Protein 8U9A (pdb70)

Radius of gyration: 22.41 Å; Cα contacts (8 Å, |Δi|>4): 1037; chains: 2; bounding box: 39×69×43 Å

Foldseek 3Di:
DQAQAPAEEEFEPCQDFLSVLLQVVNVVNHYQYEYEYCDNPDPDDPHHYDHDQLLDLVSLQVVLVVVVVPDLAHAEYEADWADAQWDAPVPDDPVRLVVRQSTLASSVVSVCVSCVVRLQVVLEHEYEYEAACCLVDPDHRRPSNNVSSVNNLVVQLVSQVVNVRSQYATEYEHAYCVPLVDDHDGSNRSSVVVSCRRGPVVSPDHSYYHYHYSCNSVVD/DQAQAAAEEEFEPCADFLSVLLQVVNVVNHYQYEYEYCDHPHPHHYDHDQLLPLVRLQVVLVVVVVPDDANQEYEADWADADWDAPVPDDPVNLVVRQSTLAVSVVSNCVSCVVRCQVNFEHEYEYEAACLLVDPDHRRNSNNVSSVNNLVVQLVSQVVNVVSLYATEYEHAYCVPLVDDGDGSNNSSVVVSCCRGPVVSVDHSYYHYRGSCNSVVD

Organism: Klebsiella aerogenes (strain ATCC 13048 / DSM 30053 / CCUG 1429 / JCM 1235 / KCTC 2190 / NBRC 13534 / NCIMB 10102 / NCTC 10006 / CDC 819-56) (NCBI:txid1028307)

InterPro domains:
  IPR002347 Short-chain dehydrogenase/reductase SDR [PF13561] (15-248)
  IPR002347 Short-chain dehydrogenase/reductase SDR [PR00080] (74-85)
  IPR002347 Short-chain dehydrogenase/reductase SDR [PR00080] (127-135)
  IPR002347 Short-chain dehydrogenase/reductase SDR [PR00080] (147-166)
  IPR003560 2,3-dihydro-2,3-dihydroxybenzoate dehydrogenase [PR01397] (15-32)
  IPR003560 2,3-dihydro-2,3-dihydroxybenzoate dehydrogenase [PR01397] (77-94)
  IPR003560 2,3-dihydro-2,3-dihydroxybenzoate dehydrogenase [PR01397] (97-117)
  IPR003560 2,3-dihydro-2,3-dihydroxybenzoate dehydrogenase [PR01397] (162-185)
  IPR003560 2,3-dihydro-2,3-dihydroxybenzoate dehydrogenase [PR01397] (201-220)
  IPR003560 2,3-dihydro-2,3-dihydroxybenzoate dehydrogenase [PR01397] (227-246)
  IPR003560 2,3-dihydro-2,3-dihydroxybenzoate dehydrogenase [TIGR04316] (11-250)
  IPR003560 2,3-dihydro-2,3-dihydroxybenzoate dehydrogenase [cd05331] (11-251)
  IPR020904 Short-chain dehydrogenase/reductase, conserved site [PS00061] (134-162)
  IPR036291 NAD(P)-binding domain superfamily [SSF51735] (4-248)
  IPR057326 Ketoreductase domain [SM00822] (9-180)

Solvent-accessible surface area: 18189 Å² total; per-residue (Å²): 103,51,90,1,133,59,53,23,0,3,0,2,8,0,9,155,40,42,1,57,14,0,0,51,21,0,43,134,17,38,10,92,11,20,0,1,24,119,39,33,132,45,192,38,48,73,24,58,59,31,135,10,36,11,24,50,40,88,70,0,120,96,17,1,49,115,30,28,135,122,45,169,86,0,20,1,0,0,6,14,19,36,33,75,93,113,24,39,0,25,141,12,54,71,109,37,12,115,58,0,19,38,17,2,1,6,1,8,7,7,1,1,39,45,0,0,42,13,0,78,158,31,167,7,18,5,3,0,0,7,2,1,2,4,21,36,43,36,75,106,16,16,2,3,27,2,0,0,6,11,0,4,49,15,0,5,30,3,0,0,64,29,0,49,85,17,50,4,29,4,2,1,0,0,12,36,63,107,92,82,135,62,204,142,36,171,59,68,90,3,0,91,24,0,9,71,1,7,4,97,118,0,58,178,54,53,55,99,28,64,44,33,18,31,32,51,14,146,80,71,101,52,90,2,136,56,56,21,0,3,0,2,11,0,15,161,39,41,1,71,9,0,0,45,23,0,46,142,19,36,10,95,9,21,0,0,24,114,61,81,116,74,82,16,59,60,32,116,2,45,9,34,58,51,96,61,0,113,82,9,0,51,112,29,28,127,118,46,158,77,0,20,1,0,0,8,17,24,41,38,73,88,117,24,42,0,26,142,12,55,74,115,38,29,111,63,0,20,27,27,2,1,7,1,8,5,12,0,1,42,50,0,0,43,10,0,91,168,28,138,17,22,4,3,0,0,8,2,2,4,3,21,36,46,37,70,110,16,22,1,3,26,2,0,0,8,11,0,4,50,15,0,5,27,3,0,0,63,29,0,51,69,15,36,4,30,4,2,1,0,0,11,36,80,108,93,86,134,57,96,86,40,184,55,123,50,1,1,90,26,0,8,69,0,8,4,97,116,0,61,179,52,54,53,100,28,64,43,30,12,29,33,51,14,150,79,70

Structure (mmCIF, N/CA/C/O backbone):
data_8U9A
#
_entry.id   8U9A
#
_cell.length_a   67.542
_cell.length_b   111.087
_cell.length_c   57.896
_cell.angle_alpha   90.00
_cell.angle_beta   90.00
_cell.angle_gamma   90.00
#
_symmetry.space_group_name_H-M   'P 21 21 2'
#
loop_
_entity.id
_entity.type
_entity.pdbx_description
1 polymer 2,3-dihydroxybenzoate-2,3-dehydrogenase
2 non-polymer '2,3-DIHYDROXY-BENZOIC ACID'
3 non-polymer 'CHLORIDE ION'
4 water water
#
loop_
_atom_site.group_PDB
_atom_site.id
_atom_site.type_symbol
_atom_site.label_atom_id
_atom_site.label_alt_id
_atom_site.label_comp_id
_atom_site.label_asym_id
_atom_site.label_entity_id
_atom_site.label_seq_id
_atom_site.pdbx_PDB_ins_code
_atom_site.Cartn_x
_atom_site.Cartn_y
_atom_site.Cartn_z
_atom_site.occupancy
_atom_site.B_iso_or_equiv
_atom_site.auth_seq_id
_atom_site.auth_comp_id
_atom_site.auth_asym_id
_atom_site.auth_atom_id
_atom_site.pdbx_PDB_model_num
ATOM 1 N N . GLY A 1 11 ? 35.014 -32.124 16.593 1.00 53.17 3 GLY A N 1
ATOM 2 C CA . GLY A 1 11 ? 33.818 -31.864 15.812 1.00 55.09 3 GLY A CA 1
ATOM 3 C C . GLY A 1 11 ? 32.768 -31.104 16.603 1.00 58.54 3 GLY A C 1
ATOM 4 O O . GLY A 1 11 ? 32.982 -30.773 17.772 1.00 53.73 3 GLY A O 1
ATOM 5 N N . LEU A 1 12 ? 31.626 -30.816 15.979 1.00 38.86 4 LEU A N 1
ATOM 6 C CA . LEU A 1 12 ? 30.557 -30.070 16.630 1.00 34.80 4 LEU A CA 1
ATOM 7 C C . LEU A 1 12 ? 29.472 -31.060 17.055 1.00 41.58 4 LEU A C 1
ATOM 8 O O . LEU A 1 12 ? 28.722 -31.577 16.222 1.00 42.02 4 LEU A O 1
ATOM 13 N N . ASP A 1 13 ? 29.413 -31.320 18.359 1.00 34.77 5 ASP A N 1
ATOM 14 C CA . ASP A 1 13 ? 28.547 -32.318 18.971 1.00 33.16 5 ASP A CA 1
ATOM 15 C C . ASP A 1 13 ? 27.562 -31.604 19.880 1.00 30.42 5 ASP A C 1
ATOM 16 O O . ASP A 1 13 ? 27.967 -30.861 20.781 1.00 35.07 5 ASP A O 1
ATOM 21 N N . PHE A 1 14 ? 26.275 -31.797 19.623 1.00 28.05 6 PHE A N 1
ATOM 22 C CA . PHE A 1 14 ? 25.226 -31.228 20.451 1.00 25.54 6 PHE A CA 1
ATOM 23 C C . PHE A 1 14 ? 24.299 -32.312 21.012 1.00 25.36 6 PHE A C 1
ATOM 24 O O . PHE A 1 14 ? 23.129 -32.048 21.289 1.00 24.08 6 PHE A O 1
ATOM 32 N N A HIS A 1 15 ? 24.829 -33.519 21.219 0.49 28.96 7 HIS A N 1
ATOM 33 N N B HIS A 1 15 ? 24.804 -33.530 21.183 0.51 28.98 7 HIS A N 1
ATOM 34 C CA A HIS A 1 15 ? 24.001 -34.628 21.680 0.49 28.86 7 HIS A CA 1
ATOM 35 C CA B HIS A 1 15 ? 23.935 -34.624 21.599 0.51 28.91 7 HIS A CA 1
ATOM 36 C C A HIS A 1 15 ? 23.317 -34.263 22.991 0.49 30.42 7 HIS A C 1
ATOM 37 C C B HIS A 1 15 ? 23.331 -34.340 22.968 0.51 30.48 7 HIS A C 1
ATOM 38 O O A HIS A 1 15 ? 23.940 -33.710 23.900 0.49 33.47 7 HIS A O 1
ATOM 39 O O B HIS A 1 15 ? 24.027 -33.933 23.901 0.51 34.17 7 HIS A O 1
ATOM 52 N N . GLY A 1 16 ? 22.018 -34.544 23.073 1.00 31.66 8 GLY A N 1
ATOM 53 C CA . GLY A 1 16 ? 21.286 -34.321 24.298 1.00 37.53 8 GLY A CA 1
ATOM 54 C C . GLY A 1 16 ? 20.873 -32.890 24.559 1.00 30.88 8 GLY A C 1
ATOM 55 O O . GLY A 1 16 ? 20.113 -32.647 25.506 1.00 42.00 8 GLY A O 1
ATOM 56 N N . GLN A 1 17 ? 21.323 -31.938 23.750 1.00 27.23 9 GLN A N 1
ATOM 57 C CA . GLN A 1 17 ? 21.012 -30.534 23.984 1.00 26.81 9 GLN A CA 1
ATOM 58 C C . GLN A 1 17 ? 19.689 -30.146 23.338 1.00 28.14 9 GLN A C 1
ATOM 59 O O . GLN A 1 17 ? 19.349 -30.619 22.250 1.00 28.10 9 GLN A O 1
ATOM 65 N N . THR A 1 18 ? 18.961 -29.255 24.006 1.00 23.60 10 THR A N 1
ATOM 66 C CA . THR A 1 18 ? 17.707 -28.714 23.505 1.00 22.11 10 THR A CA 1
ATOM 67 C C . THR A 1 18 ? 18.007 -27.409 22.787 1.00 20.71 10 THR A C 1
ATOM 68 O O . THR A 1 18 ? 18.596 -26.503 23.380 1.00 20.37 10 THR A O 1
ATOM 72 N N . VAL A 1 19 ? 17.612 -27.316 21.523 1.00 20.24 11 VAL A N 1
ATOM 73 C CA . VAL A 1 19 ? 17.923 -26.182 20.668 1.00 18.50 11 VAL A CA 1
ATOM 74 C C . VAL A 1 19 ? 16.632 -25.646 20.056 1.00 19.19 11 VAL A C 1
ATOM 75 O O . VAL A 1 19 ? 15.827 -26.422 19.523 1.00 19.52 11 VAL A O 1
ATOM 79 N N . TRP A 1 20 ? 16.467 -24.327 20.094 1.00 18.34 12 TRP A N 1
ATOM 80 C CA . TRP A 1 20 ? 15.351 -23.638 19.455 1.00 16.99 12 TRP A CA 1
ATOM 81 C C . TRP A 1 20 ? 15.895 -22.804 18.305 1.00 17.04 12 TRP A C 1
ATOM 82 O O . TRP A 1 20 ? 16.876 -22.081 18.485 1.00 17.16 12 TRP A O 1
ATOM 93 N N . VAL A 1 21 ? 15.245 -22.856 17.142 1.00 16.44 13 VAL A N 1
ATOM 94 C CA . VAL A 1 21 ? 15.644 -22.075 15.974 1.00 16.82 13 VAL A CA 1
ATOM 95 C C . VAL A 1 21 ? 14.414 -21.396 15.404 1.00 17.65 13 VAL A C 1
ATOM 96 O O . VAL A 1 21 ? 13.452 -22.091 15.077 1.00 17.49 13 VAL A O 1
ATOM 100 N N . THR A 1 22 ? 14.455 -20.075 15.240 1.00 16.60 14 THR A N 1
ATOM 101 C CA . THR A 1 22 ? 13.380 -19.365 14.559 1.00 17.31 14 THR A CA 1
ATOM 102 C C . THR A 1 22 ? 13.721 -19.191 13.083 1.00 18.32 14 THR A C 1
ATOM 103 O O . THR A 1 22 ? 14.869 -19.329 12.650 1.00 18.49 14 THR A O 1
ATOM 107 N N . GLY A 1 23 ? 12.702 -18.888 12.292 1.00 17.32 15 GLY A N 1
ATOM 108 C CA . GLY A 1 23 ? 12.908 -18.902 10.859 1.00 19.26 15 GLY A CA 1
ATOM 109 C C . GLY A 1 23 ? 13.236 -20.274 10.314 1.00 16.27 15 GLY A C 1
ATOM 110 O O . GLY A 1 23 ? 13.910 -20.379 9.285 1.00 18.09 15 GLY A O 1
ATOM 111 N N . ALA A 1 24 ? 12.743 -21.334 10.949 1.00 17.29 16 ALA A N 1
ATOM 112 C CA . ALA A 1 24 ? 13.209 -22.682 10.640 1.00 17.99 16 ALA A CA 1
ATOM 113 C C . ALA A 1 24 ? 12.519 -23.334 9.440 1.00 18.06 16 ALA A C 1
ATOM 114 O O . ALA A 1 24 ? 12.879 -24.462 9.080 1.00 20.40 16 ALA A O 1
ATOM 116 N N . GLY A 1 25 ? 11.580 -22.657 8.779 1.00 18.19 17 GLY A N 1
ATOM 117 C CA . GLY A 1 25 ? 10.895 -23.267 7.661 1.00 19.81 17 GLY A CA 1
ATOM 118 C C . GLY A 1 25 ? 11.656 -23.220 6.362 1.00 23.65 17 GLY A C 1
ATOM 119 O O . GLY A 1 25 ? 11.374 -24.016 5.460 1.00 24.48 17 GLY A O 1
ATOM 120 N N . LYS A 1 26 ? 12.617 -22.299 6.242 1.00 21.07 18 LYS A N 1
ATOM 121 C CA . LYS A 1 26 ? 13.395 -22.158 5.024 1.00 22.76 18 LYS A CA 1
ATOM 122 C C . LYS A 1 26 ? 14.687 -21.415 5.341 1.00 24.85 18 LYS A C 1
ATOM 123 O O . LYS A 1 26 ? 14.910 -20.961 6.467 1.00 21.65 18 LYS A O 1
ATOM 129 N N . GLY A 1 27 ? 15.543 -21.333 4.331 1.00 26.59 19 GLY A N 1
ATOM 130 C CA . GLY A 1 27 ? 16.724 -20.484 4.382 1.00 27.66 19 GLY A CA 1
ATOM 131 C C . GLY A 1 27 ? 17.687 -20.861 5.481 1.00 24.06 19 GLY A C 1
ATOM 132 O O . GLY A 1 27 ? 17.891 -22.033 5.812 1.00 22.01 19 GLY A O 1
ATOM 133 N N . ILE A 1 28 ? 18.309 -19.831 6.068 1.00 23.01 20 ILE A N 1
ATOM 134 C CA . ILE A 1 28 ? 19.327 -20.086 7.083 1.00 21.32 20 ILE A CA 1
ATOM 135 C C . ILE A 1 28 ? 18.768 -20.816 8.302 1.00 20.04 20 ILE A C 1
ATOM 136 O O . ILE A 1 28 ? 19.429 -21.703 8.857 1.00 20.53 20 ILE A O 1
ATOM 141 N N . GLY A 1 29 ? 17.562 -20.442 8.769 1.00 18.30 21 GLY A N 1
ATOM 142 C CA . GLY A 1 29 ? 17.001 -21.102 9.931 1.00 18.18 21 GLY A CA 1
ATOM 143 C C . GLY A 1 29 ? 16.779 -22.582 9.682 1.00 18.09 21 GLY A C 1
ATOM 144 O O . GLY A 1 29 ? 17.065 -23.419 10.537 1.00 18.06 21 GLY A O 1
ATOM 145 N N . TYR A 1 30 ? 16.301 -22.928 8.486 1.00 18.59 22 TYR A N 1
ATOM 146 C CA . TYR A 1 30 ? 16.110 -24.347 8.186 1.00 18.87 22 TYR A CA 1
ATOM 147 C C . TYR A 1 30 ? 17.441 -25.080 8.170 1.00 19.98 22 TYR A C 1
ATOM 148 O O . TYR A 1 30 ? 17.578 -26.157 8.752 1.00 19.76 22 TYR A O 1
ATOM 157 N N . ALA A 1 31 ? 18.428 -24.521 7.473 1.00 20.19 23 ALA A N 1
ATOM 158 C CA . ALA A 1 31 ? 19.730 -25.172 7.393 1.00 21.24 23 ALA A CA 1
ATOM 159 C C . ALA A 1 31 ? 20.336 -25.339 8.774 1.00 20.93 23 ALA A C 1
ATOM 160 O O . ALA A 1 31 ? 21.002 -26.341 9.050 1.00 22.56 23 ALA A O 1
ATOM 162 N N . THR A 1 32 ? 20.110 -24.371 9.652 1.00 19.94 24 THR A N 1
ATOM 163 C CA . THR A 1 32 ? 20.660 -24.449 11.005 1.00 19.79 24 THR A CA 1
ATOM 164 C C . THR A 1 32 ? 19.948 -25.521 11.829 1.00 20.02 24 THR A C 1
ATOM 165 O O . THR A 1 32 ? 20.593 -26.309 12.531 1.00 19.61 24 THR A O 1
ATOM 169 N N . ALA A 1 33 ? 18.615 -25.567 11.766 1.00 19.80 25 ALA A N 1
ATOM 170 C CA . ALA A 1 33 ? 17.876 -26.602 12.481 1.00 18.13 25 ALA A CA 1
ATOM 171 C C . ALA A 1 33 ? 18.320 -27.988 12.022 1.00 19.77 25 ALA A C 1
ATOM 172 O O . ALA A 1 33 ? 18.623 -28.874 12.835 1.00 21.10 25 ALA A O 1
ATOM 174 N N . LEU A 1 34 ? 18.419 -28.172 10.707 1.00 19.94 26 LEU A N 1
ATOM 175 C CA . LEU A 1 34 ? 18.888 -29.443 10.174 1.00 23.46 26 LEU A CA 1
ATOM 176 C C . LEU A 1 34 ? 20.302 -29.763 10.654 1.00 20.47 26 LEU A C 1
ATOM 177 O O . LEU A 1 34 ? 20.594 -30.910 11.031 1.00 25.63 26 LEU A O 1
ATOM 182 N N . ALA A 1 35 ? 21.196 -28.761 10.672 1.00 23.46 27 ALA A N 1
ATOM 183 C CA . ALA A 1 35 ? 22.562 -29.010 11.128 1.00 23.76 27 ALA A CA 1
ATOM 184 C C . ALA A 1 35 ? 22.586 -29.428 12.591 1.00 23.72 27 ALA A C 1
ATOM 185 O O . ALA A 1 35 ? 23.328 -30.336 12.971 1.00 24.26 27 ALA A O 1
ATOM 187 N N . PHE A 1 36 ? 21.731 -28.822 13.424 1.00 21.56 28 PHE A N 1
ATOM 188 C CA . PHE A 1 36 ? 21.687 -29.223 14.826 1.00 22.03 28 PHE A CA 1
ATOM 189 C C . PHE A 1 36 ? 21.118 -30.629 14.987 1.00 20.49 28 PHE A C 1
ATOM 190 O O . PHE A 1 36 ? 21.580 -31.394 15.837 1.00 22.82 28 PHE A O 1
ATOM 198 N N . VAL A 1 37 ? 20.119 -31.001 14.174 1.00 22.13 29 VAL A N 1
ATOM 199 C CA . VAL A 1 37 ? 19.592 -32.365 14.240 1.00 22.20 29 VAL A CA 1
ATOM 200 C C . VAL A 1 37 ? 20.689 -33.359 13.910 1.00 23.69 29 VAL A C 1
ATOM 201 O O . VAL A 1 37 ? 20.863 -34.383 14.591 1.00 26.58 29 VAL A O 1
ATOM 205 N N . GLU A 1 38 ? 21.461 -33.059 12.862 1.00 25.32 30 GLU A N 1
ATOM 206 C CA . GLU A 1 38 ? 22.532 -33.953 12.442 1.00 31.47 30 GLU A CA 1
ATOM 207 C C . GLU A 1 38 ? 23.626 -34.029 13.500 1.00 30.59 30 GLU A C 1
ATOM 208 O O . GLU A 1 38 ? 24.323 -35.046 13.596 1.00 32.87 30 GLU A O 1
ATOM 214 N N . ALA A 1 39 ? 23.775 -32.985 14.317 1.00 27.96 31 ALA A N 1
ATOM 215 C CA . ALA A 1 39 ? 24.753 -32.965 15.401 1.00 27.29 31 ALA A CA 1
ATOM 216 C C . ALA A 1 39 ? 24.223 -33.557 16.699 1.00 28.98 31 ALA A C 1
ATOM 217 O O . ALA A 1 39 ? 24.904 -33.482 17.724 1.00 31.45 31 ALA A O 1
ATOM 219 N N . GLY A 1 40 ? 23.021 -34.128 16.690 1.00 27.36 32 GLY A N 1
ATOM 220 C CA . GLY A 1 40 ? 22.508 -34.863 17.825 1.00 30.45 32 GLY A CA 1
ATOM 221 C C . GLY A 1 40 ? 21.563 -34.102 18.726 1.00 26.37 32 GLY A C 1
ATOM 222 O O . GLY A 1 40 ? 21.127 -34.660 19.741 1.00 28.59 32 GLY A O 1
ATOM 223 N N . ALA A 1 41 ? 21.221 -32.862 18.390 1.00 23.97 33 ALA A N 1
ATOM 224 C CA . ALA A 1 41 ? 20.391 -32.063 19.270 1.00 23.67 33 ALA A CA 1
ATOM 225 C C . ALA A 1 41 ? 18.912 -32.409 19.112 1.00 23.19 33 ALA A C 1
ATOM 226 O O . ALA A 1 41 ? 18.477 -32.988 18.113 1.00 25.47 33 ALA A O 1
ATOM 228 N N . ASN A 1 42 ? 18.140 -32.048 20.137 1.00 24.44 3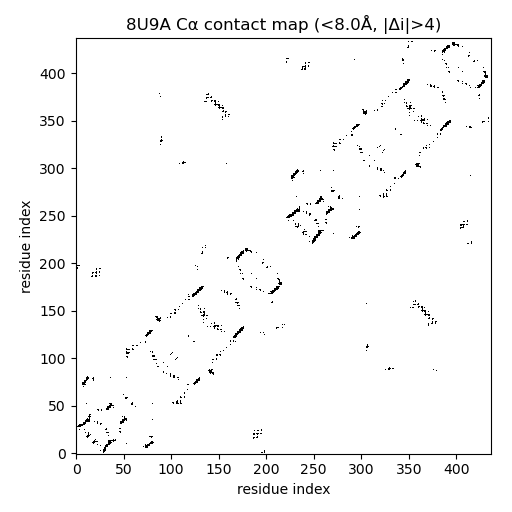4 ASN A N 1
ATOM 229 C CA . ASN A 1 42 ? 16.685 -32.113 20.115 1.00 23.12 34 ASN A CA 1
ATOM 230 C C . ASN A 1 42 ? 16.187 -30.730 19.742 1.00 21.02 34 ASN A C 1
ATOM 231 O O . ASN A 1 42 ? 16.289 -29.796 20.548 1.00 21.09 34 ASN A O 1
ATOM 236 N N . VAL A 1 43 ? 15.714 -30.579 18.505 1.00 21.95 35 VAL A N 1
ATOM 237 C CA . VAL A 1 43 ? 15.508 -29.275 17.882 1.00 20.41 35 VAL A CA 1
ATOM 238 C C . VAL A 1 43 ? 14.019 -28.975 17.805 1.00 20.23 35 VAL A C 1
ATOM 239 O O . VAL A 1 43 ? 13.217 -29.837 17.432 1.00 22.51 35 VAL A O 1
ATOM 243 N N . THR A 1 44 ? 13.662 -27.738 18.127 1.00 20.87 36 THR A N 1
ATOM 244 C CA . THR A 1 44 ? 12.340 -27.195 17.825 1.00 19.78 36 THR A CA 1
ATOM 245 C C . THR A 1 44 ? 12.522 -25.980 16.930 1.00 18.17 36 THR A C 1
ATOM 246 O O . THR A 1 44 ? 13.291 -25.073 17.256 1.00 17.98 36 THR A O 1
ATOM 250 N N . GLY A 1 45 ? 11.831 -25.975 15.800 1.00 18.56 37 GLY A N 1
ATOM 251 C CA . GLY A 1 45 ? 11.868 -24.872 14.868 1.00 20.79 37 GLY A CA 1
ATOM 252 C C . GLY A 1 45 ? 10.571 -24.086 14.913 1.00 19.50 37 GLY A C 1
ATOM 253 O O . GLY A 1 45 ? 9.489 -24.660 15.072 1.00 19.43 37 GLY A O 1
ATOM 254 N N . PHE A 1 46 ? 10.678 -22.791 14.745 1.00 17.94 38 PHE A N 1
ATOM 255 C CA . PHE A 1 46 ? 9.549 -21.871 14.770 1.00 17.29 38 PHE A CA 1
ATOM 256 C C . PHE A 1 46 ? 9.519 -21.113 13.456 1.00 18.20 38 PHE A C 1
ATOM 257 O O . PHE A 1 46 ? 10.549 -20.622 13.003 1.00 20.36 38 PHE A O 1
ATOM 265 N N . ASP A 1 47 ? 8.346 -20.969 12.859 1.00 17.95 39 ASP A N 1
ATOM 266 C CA . ASP A 1 47 ? 8.223 -20.153 11.658 1.00 18.64 39 ASP A CA 1
ATOM 267 C C . ASP A 1 47 ? 6.749 -19.908 11.356 1.00 21.48 39 ASP A C 1
ATOM 268 O O . ASP A 1 47 ? 5.862 -20.616 11.848 1.00 21.01 39 ASP A O 1
ATOM 273 N N . LEU A 1 48 ? 6.514 -18.913 10.497 1.00 23.31 40 LEU A N 1
ATOM 274 C CA . LEU A 1 48 ? 5.163 -18.565 10.076 1.00 23.93 40 LEU A CA 1
ATOM 275 C C . LEU A 1 48 ? 4.553 -19.662 9.231 1.00 24.66 40 LEU A C 1
ATOM 276 O O . LEU A 1 48 ? 3.336 -19.880 9.260 1.00 25.96 40 LEU A O 1
ATOM 281 N N . ALA A 1 49 ? 5.379 -20.318 8.424 1.00 24.33 41 ALA A N 1
ATOM 282 C CA . ALA A 1 49 ? 4.936 -21.352 7.515 1.00 25.85 41 ALA A CA 1
ATOM 283 C C . ALA A 1 49 ? 6.028 -22.404 7.456 1.00 28.58 41 ALA A C 1
ATOM 284 O O . ALA A 1 49 ? 7.212 -22.105 7.647 1.00 28.24 41 ALA A O 1
ATOM 286 N N . PHE A 1 50 ? 5.596 -23.639 7.267 1.00 27.77 42 PHE A N 1
ATOM 287 C CA . PHE A 1 50 ? 6.462 -24.785 7.007 1.00 28.05 42 PHE A CA 1
ATOM 288 C C . PHE A 1 50 ? 6.015 -25.414 5.695 1.00 32.37 42 PHE A C 1
ATOM 289 O O . PHE A 1 50 ? 5.393 -26.477 5.672 1.00 31.82 42 PHE A O 1
ATOM 297 N N . ASP A 1 51 ? 6.327 -24.746 4.588 1.00 32.15 43 ASP A N 1
ATOM 298 C CA . ASP A 1 51 ? 5.835 -25.179 3.288 1.00 38.19 43 ASP A CA 1
ATOM 299 C C . ASP A 1 51 ? 6.788 -26.133 2.581 1.00 37.56 43 ASP A C 1
ATOM 300 O O . ASP A 1 51 ? 6.441 -26.644 1.514 1.00 40.24 43 ASP A O 1
ATOM 305 N N . GLY A 1 52 ? 7.960 -26.401 3.159 1.00 31.24 44 GLY A N 1
ATOM 306 C CA . GLY A 1 52 ? 8.866 -27.389 2.603 1.00 44.35 44 GLY A CA 1
ATOM 307 C C . GLY A 1 52 ? 8.333 -28.805 2.750 1.00 49.07 44 GLY A C 1
ATOM 308 O O . GLY A 1 52 ? 7.368 -29.082 3.464 1.00 38.72 44 GLY A O 1
ATOM 309 N N . GLU A 1 53 ? 8.987 -29.731 2.057 1.00 43.44 45 GLU A N 1
ATOM 310 C CA . GLU A 1 53 ? 8.534 -31.116 2.036 1.00 51.61 45 GLU A CA 1
ATOM 311 C C . GLU A 1 53 ? 9.173 -31.981 3.124 1.00 44.48 45 GLU A C 1
ATOM 312 O O . GLU A 1 53 ? 8.875 -33.178 3.189 1.00 60.18 45 GLU A O 1
ATOM 318 N N . GLY A 1 54 ? 10.016 -31.422 3.991 1.00 40.48 46 GLY A N 1
ATOM 319 C CA . GLY A 1 54 ? 10.582 -32.228 5.060 1.00 35.72 46 GLY A CA 1
ATOM 320 C C . GLY A 1 54 ? 11.181 -31.508 6.240 1.00 32.85 46 GLY A C 1
ATOM 321 O O . GLY A 1 54 ? 12.095 -30.686 6.100 1.00 31.32 46 GLY A O 1
ATOM 322 N N . TYR A 1 55 ? 10.707 -31.847 7.437 1.00 30.67 47 TYR A N 1
ATOM 323 C CA . TYR A 1 55 ? 11.192 -31.237 8.671 1.00 30.28 47 TYR A CA 1
ATOM 324 C C . TYR A 1 55 ? 11.476 -32.347 9.681 1.00 31.28 47 TYR A C 1
ATOM 325 O O . TYR A 1 55 ? 10.548 -32.906 10.289 1.00 34.31 47 TYR A O 1
ATOM 334 N N . PRO A 1 56 ? 12.745 -32.718 9.871 1.00 26.50 48 PRO A N 1
ATOM 335 C CA . PRO A 1 56 ? 13.080 -33.754 10.861 1.00 27.14 48 PRO A CA 1
ATOM 336 C C . PRO A 1 56 ? 13.294 -33.204 12.254 1.00 29.25 48 PRO A C 1
ATOM 337 O O . PRO A 1 56 ? 14.271 -33.534 12.936 1.00 30.09 48 PRO A O 1
ATOM 341 N N . PHE A 1 57 ? 12.408 -32.317 12.666 1.00 26.21 49 PHE A N 1
ATOM 342 C CA . PHE A 1 57 ? 12.497 -31.675 13.971 1.00 23.79 49 PHE A CA 1
ATOM 343 C C . PHE A 1 57 ? 11.087 -31.223 14.294 1.00 24.86 49 PHE A C 1
ATOM 344 O O . PHE A 1 57 ? 10.205 -31.246 13.432 1.00 24.90 49 PHE A O 1
ATOM 352 N N . ALA A 1 58 ? 10.861 -30.907 15.564 1.00 24.12 50 ALA A N 1
ATOM 353 C CA . ALA A 1 58 ? 9.549 -30.432 15.981 1.00 25.93 50 ALA A CA 1
ATOM 354 C C . ALA A 1 58 ? 9.333 -29.051 15.419 1.00 21.25 50 ALA A C 1
ATOM 355 O O . ALA A 1 58 ? 10.256 -28.238 15.409 1.00 21.85 50 ALA A O 1
ATOM 357 N N . THR A 1 59 ? 8.110 -28.779 14.973 1.00 24.69 51 THR A N 1
ATOM 358 C CA . THR A 1 59 ? 7.772 -27.500 14.368 1.00 24.93 51 THR A CA 1
ATOM 359 C C . THR A 1 59 ? 6.655 -26.826 15.152 1.00 23.64 51 THR A C 1
ATOM 360 O O . THR A 1 59 ? 5.705 -27.475 15.602 1.00 27.97 51 THR A O 1
ATOM 364 N N . GLU A 1 60 ? 6.781 -25.521 15.274 1.00 22.37 52 GLU A N 1
ATOM 365 C CA . GLU A 1 60 ? 5.786 -24.652 15.889 1.00 21.40 52 GLU A CA 1
ATOM 366 C C . GLU A 1 60 ? 5.494 -23.557 14.878 1.00 19.91 52 GLU A C 1
ATOM 367 O O . GLU A 1 60 ? 6.379 -22.760 14.553 1.00 19.23 52 GLU A O 1
ATOM 373 N N . MET A 1 61 ? 4.275 -23.534 14.367 1.00 21.30 53 MET A N 1
ATOM 374 C CA . MET A 1 61 ? 3.874 -22.611 13.313 1.00 21.07 53 MET A CA 1
ATOM 375 C C . MET A 1 61 ? 3.187 -21.426 13.980 1.00 23.33 53 MET A C 1
ATOM 376 O O . MET A 1 61 ? 2.097 -21.571 14.553 1.00 28.26 53 MET A O 1
ATOM 381 N N . LEU A 1 62 ? 3.835 -20.268 13.924 1.00 21.58 54 LEU A N 1
ATOM 382 C CA . LEU A 1 62 ? 3.348 -19.070 14.580 1.00 22.56 54 LEU A CA 1
ATOM 383 C C . LEU A 1 62 ? 4.076 -17.887 13.980 1.00 20.96 54 LEU A C 1
ATOM 384 O O . LEU A 1 62 ? 5.075 -18.040 13.272 1.00 21.79 54 LEU A O 1
ATOM 389 N N . ASP A 1 63 ? 3.575 -16.701 14.279 1.00 20.38 55 ASP A N 1
ATOM 390 C CA . ASP A 1 63 ? 4.254 -15.471 13.896 1.00 19.43 55 ASP A CA 1
ATOM 391 C C . ASP A 1 63 ? 5.138 -15.005 15.044 1.00 22.66 55 ASP A C 1
ATOM 392 O O . ASP A 1 63 ? 4.626 -14.534 16.063 1.00 22.09 55 ASP A O 1
ATOM 397 N N . VAL A 1 64 ? 6.463 -15.117 14.886 1.00 22.53 56 VAL A N 1
ATOM 398 C CA . VAL A 1 64 ? 7.370 -14.691 15.950 1.00 23.92 56 VAL A CA 1
ATOM 399 C C . VAL A 1 64 ? 7.280 -13.198 16.193 1.00 22.14 56 VAL A C 1
ATOM 400 O O . VAL A 1 64 ? 7.710 -12.732 17.250 1.00 24.21 56 VAL A O 1
ATOM 404 N N . ALA A 1 65 ? 6.736 -12.422 15.244 1.00 21.15 57 ALA A N 1
ATOM 405 C CA . ALA A 1 65 ? 6.526 -10.993 15.471 1.00 21.43 57 ALA A CA 1
ATOM 406 C C . ALA A 1 65 ? 5.378 -10.708 16.434 1.00 22.19 57 ALA A C 1
ATOM 407 O O . ALA A 1 65 ? 5.260 -9.581 16.920 1.00 25.88 57 ALA A O 1
ATOM 409 N N . ASP A 1 66 ? 4.556 -11.707 16.758 1.00 22.18 58 ASP A N 1
ATOM 410 C CA . ASP A 1 66 ? 3.350 -11.507 17.555 1.00 22.81 58 ASP A CA 1
ATOM 411 C C . ASP A 1 66 ? 3.665 -11.884 18.992 1.00 22.96 58 ASP A C 1
ATOM 412 O O . ASP A 1 66 ? 3.804 -13.065 19.312 1.00 22.69 58 ASP A O 1
ATOM 417 N N . ALA A 1 67 ? 3.751 -10.884 19.863 1.00 25.12 59 ALA A N 1
ATOM 418 C CA . ALA A 1 67 ? 4.232 -11.138 21.214 1.00 26.71 59 ALA A CA 1
ATOM 419 C C . ALA A 1 67 ? 3.333 -12.110 21.960 1.00 22.58 59 ALA A C 1
ATOM 420 O O . ALA A 1 67 ? 3.825 -12.926 22.739 1.00 24.42 59 ALA A O 1
ATOM 422 N N . ASP A 1 68 ? 2.011 -12.034 21.741 1.00 28.02 60 ASP A N 1
ATOM 423 C CA . ASP A 1 68 ? 1.081 -12.904 22.453 1.00 28.05 60 ASP A CA 1
ATOM 424 C C . ASP A 1 68 ? 1.221 -14.360 22.024 1.00 29.34 60 ASP A C 1
ATOM 425 O O . ASP A 1 68 ? 1.130 -15.267 22.859 1.00 28.02 60 ASP A O 1
ATOM 430 N N A GLN A 1 69 ? 1.406 -14.614 20.725 0.66 24.47 61 GLN A N 1
ATOM 431 N N B GLN A 1 69 ? 1.430 -14.598 20.729 0.34 24.59 61 GLN A N 1
ATOM 432 C CA A GLN A 1 69 ? 1.604 -15.988 20.277 0.66 25.41 61 GLN A CA 1
ATOM 433 C CA B GLN A 1 69 ? 1.594 -15.961 20.240 0.34 25.42 61 GLN A CA 1
ATOM 434 C C A GLN A 1 69 ? 2.893 -16.554 20.835 0.66 24.41 61 GLN A C 1
ATOM 435 C C B GLN A 1 69 ? 2.899 -16.567 20.740 0.34 24.46 61 GLN A C 1
ATOM 436 O O A GLN A 1 69 ? 2.936 -17.697 21.299 0.66 25.87 61 GLN A O 1
ATOM 437 O O B GLN A 1 69 ? 2.943 -17.746 21.109 0.34 25.86 61 GLN A O 1
ATOM 448 N N . VAL A 1 70 ? 3.972 -15.776 20.765 1.00 21.00 62 VAL A N 1
ATOM 449 C CA . VAL A 1 70 ? 5.253 -16.263 21.258 1.00 20.51 62 VAL A CA 1
ATOM 450 C C . VAL A 1 70 ? 5.159 -16.570 22.745 1.00 20.59 62 VAL A C 1
ATOM 451 O O . VAL A 1 70 ? 5.705 -17.570 23.228 1.00 23.30 62 VAL A O 1
ATOM 455 N N . ARG A 1 71 ? 4.508 -15.697 23.502 1.00 23.49 63 ARG A N 1
ATOM 456 C CA . ARG A 1 71 ? 4.351 -15.941 24.934 1.00 22.70 63 ARG A CA 1
ATOM 457 C C . ARG A 1 71 ? 3.626 -17.252 25.183 1.00 27.97 63 ARG A C 1
ATOM 458 O O . ARG A 1 71 ? 4.047 -18.062 26.015 1.00 26.96 63 ARG A O 1
ATOM 466 N N A ASP A 1 72 ? 2.523 -17.490 24.474 0.57 28.38 64 ASP A N 1
ATOM 467 N N B ASP A 1 72 ? 2.536 -17.480 24.449 0.43 28.34 64 ASP A N 1
ATOM 468 C CA A ASP A 1 72 ? 1.754 -18.698 24.756 0.57 28.89 64 ASP A CA 1
ATOM 469 C CA B ASP A 1 72 ? 1.704 -18.656 24.679 0.43 28.90 64 ASP A CA 1
ATOM 470 C C A ASP A 1 72 ? 2.546 -19.946 24.395 0.57 29.30 64 ASP A C 1
ATOM 471 C C B ASP A 1 72 ? 2.465 -19.939 24.356 0.43 29.33 64 ASP A C 1
ATOM 472 O O A ASP A 1 72 ? 2.640 -20.892 25.188 0.57 32.00 64 ASP A O 1
ATOM 473 O O B ASP A 1 72 ? 2.470 -20.892 25.146 0.43 32.21 64 ASP A O 1
ATOM 482 N N . VAL A 1 73 ? 3.115 -19.980 23.196 1.00 24.84 65 VAL A N 1
ATOM 483 C CA . VAL A 1 73 ? 3.849 -21.167 22.783 1.00 27.89 65 VAL A CA 1
ATOM 484 C C . VAL A 1 73 ? 5.077 -21.382 23.658 1.00 27.49 65 VAL A C 1
ATOM 485 O O . VAL A 1 73 ? 5.344 -22.497 24.118 1.00 28.68 65 VAL A O 1
ATOM 489 N N . CYS A 1 74 ? 5.875 -20.334 23.871 1.00 23.98 66 CYS A N 1
ATOM 490 C CA . CYS A 1 74 ? 7.126 -20.552 24.587 1.00 28.77 66 CYS A CA 1
ATOM 491 C C . CYS A 1 74 ? 6.866 -20.929 26.038 1.00 27.51 66 CYS A C 1
ATOM 492 O O . CYS A 1 74 ? 7.573 -21.774 26.598 1.00 26.10 66 CYS A O 1
ATOM 495 N N . ALA A 1 75 ? 5.860 -20.326 26.671 1.00 25.36 67 ALA A N 1
ATOM 496 C CA . ALA A 1 75 ? 5.551 -20.722 28.039 1.00 29.12 67 ALA A CA 1
ATOM 497 C C . ALA A 1 75 ? 5.211 -22.203 28.108 1.00 35.28 67 ALA A C 1
ATOM 498 O O . ALA A 1 75 ? 5.684 -22.919 29.001 1.00 34.01 67 ALA A O 1
ATOM 500 N N . ARG A 1 76 ? 4.389 -22.682 27.171 1.00 29.72 68 ARG A N 1
ATOM 501 C CA . ARG A 1 76 ? 4.020 -24.097 27.147 1.00 33.23 68 ARG A CA 1
ATOM 502 C C . ARG A 1 76 ? 5.256 -24.977 26.974 1.00 28.56 68 ARG A C 1
ATOM 503 O O . ARG A 1 76 ? 5.469 -25.929 27.737 1.00 33.15 68 ARG A O 1
ATOM 511 N N . LEU A 1 77 ? 6.109 -24.649 25.999 1.00 26.67 69 LEU A N 1
ATOM 512 C CA . LEU A 1 77 ? 7.295 -25.452 25.752 1.00 25.06 69 LEU A CA 1
ATOM 513 C C . LEU A 1 77 ? 8.247 -25.419 26.940 1.00 29.69 69 LEU A C 1
ATOM 514 O O . LEU A 1 77 ? 8.835 -26.446 27.294 1.00 27.59 69 LEU A O 1
ATOM 519 N N . LEU A 1 78 ? 8.417 -24.250 27.568 1.00 27.06 70 LEU A N 1
ATOM 520 C CA . LEU A 1 78 ? 9.334 -24.182 28.704 1.00 28.08 70 LEU A CA 1
ATOM 521 C C . LEU A 1 78 ? 8.825 -24.985 29.890 1.00 32.16 70 LEU A C 1
ATOM 522 O O . LEU A 1 78 ? 9.623 -25.388 30.741 1.00 32.87 70 LEU A O 1
ATOM 527 N N . ASN A 1 79 ? 7.519 -25.242 29.968 1.00 31.51 71 ASN A N 1
ATOM 528 C CA . ASN A 1 79 ? 7.013 -26.105 31.023 1.00 36.35 71 ASN A CA 1
ATOM 529 C C . ASN A 1 79 ? 7.486 -27.541 30.867 1.00 36.91 71 ASN A C 1
ATOM 530 O O . ASN A 1 79 ? 7.496 -28.279 31.855 1.00 42.97 71 ASN A O 1
ATOM 535 N N . ASP A 1 80 ? 7.879 -27.950 29.664 1.00 34.41 72 ASP A N 1
ATOM 536 C CA . ASP A 1 80 ? 8.226 -29.335 29.389 1.00 37.69 72 ASP A CA 1
ATOM 537 C C . ASP A 1 80 ? 9.715 -29.599 29.217 1.00 35.21 72 ASP A C 1
ATOM 538 O O . ASP A 1 80 ? 10.103 -30.767 29.123 1.00 44.48 72 ASP A O 1
ATOM 543 N N . ILE A 1 81 ? 10.561 -28.574 29.188 1.00 35.80 73 ILE A N 1
ATOM 544 C CA . ILE A 1 81 ? 11.992 -28.795 29.056 1.00 35.34 73 ILE A CA 1
ATOM 545 C C . ILE A 1 81 ? 12.701 -28.289 30.304 1.00 35.36 73 ILE A C 1
ATOM 546 O O . ILE A 1 81 ? 12.306 -27.295 30.926 1.00 41.35 73 ILE A O 1
ATOM 551 N N . GLU A 1 82 ? 13.783 -28.976 30.642 1.00 35.16 74 GLU A N 1
ATOM 552 C CA . GLU A 1 82 ? 14.593 -28.641 31.804 1.00 34.54 74 GLU A CA 1
ATOM 553 C C . GLU A 1 82 ? 15.660 -27.606 31.494 1.00 32.37 74 GLU A C 1
ATOM 554 O O . GLU A 1 82 ? 16.087 -26.870 32.385 1.00 34.66 74 GLU A O 1
ATOM 560 N N . ARG A 1 83 ? 16.072 -27.501 30.243 1.00 27.64 75 ARG A N 1
ATOM 561 C CA . ARG A 1 83 ? 17.175 -26.632 29.890 1.00 25.93 75 ARG A CA 1
ATOM 562 C C . ARG A 1 83 ? 17.014 -26.235 28.439 1.00 24.61 75 ARG A C 1
ATOM 563 O O . ARG A 1 83 ? 16.709 -27.086 27.600 1.00 27.97 75 ARG A O 1
ATOM 571 N N . LEU A 1 84 ? 17.190 -24.954 28.155 1.00 21.55 76 LEU A N 1
ATOM 572 C CA . LEU A 1 84 ? 17.290 -24.467 26.776 1.00 21.21 76 LEU A CA 1
ATOM 573 C C . LEU A 1 84 ? 18.766 -24.214 26.487 1.00 21.24 76 LEU A C 1
ATOM 574 O O . LEU A 1 84 ? 19.299 -23.156 26.841 1.00 23.72 76 LEU A O 1
ATOM 579 N N . ASP A 1 85 ? 19.415 -25.161 25.809 1.00 20.13 77 ASP A N 1
ATOM 580 C CA . ASP A 1 85 ? 20.867 -25.059 25.629 1.00 20.45 77 ASP A CA 1
ATOM 581 C C . ASP A 1 85 ? 21.250 -23.983 24.618 1.00 21.78 77 ASP A C 1
ATOM 582 O O . ASP A 1 85 ? 22.226 -23.245 24.824 1.00 21.89 77 ASP A O 1
ATOM 587 N N . VAL A 1 86 ? 20.496 -23.849 23.530 1.00 18.37 78 VAL A N 1
ATOM 588 C CA . VAL A 1 86 ? 20.826 -22.930 22.452 1.00 18.66 78 VAL A CA 1
ATOM 589 C C . VAL A 1 86 ? 19.545 -22.315 21.920 1.00 17.28 78 VAL A C 1
ATOM 590 O O . VAL A 1 86 ? 18.582 -23.040 21.642 1.00 18.84 78 VAL A O 1
ATOM 594 N N . LEU A 1 87 ? 19.533 -20.992 21.793 1.00 16.67 79 LEU A N 1
ATOM 595 C CA . LEU A 1 87 ? 18.545 -20.256 21.014 1.00 15.25 79 LEU A CA 1
ATOM 596 C C . LEU A 1 87 ? 19.220 -19.657 19.791 1.00 18.11 79 LEU A C 1
ATOM 597 O O . LEU A 1 87 ? 20.219 -18.935 19.935 1.00 17.81 79 LEU A O 1
ATOM 602 N N . VAL A 1 88 ? 18.686 -19.947 18.607 1.00 16.48 80 VAL A N 1
ATOM 603 C CA . VAL A 1 88 ? 19.114 -19.307 17.377 1.00 15.15 80 VAL A CA 1
ATOM 604 C C . VAL A 1 88 ? 17.964 -18.447 16.868 1.00 16.19 80 VAL A C 1
ATOM 605 O O . VAL A 1 88 ? 16.890 -18.962 16.517 1.00 17.69 80 VAL A O 1
ATOM 609 N N . ASN A 1 89 ? 18.209 -17.151 16.780 1.00 16.73 81 ASN A N 1
ATOM 610 C CA . ASN A 1 89 ? 17.292 -16.205 16.143 1.00 16.08 81 ASN A CA 1
ATOM 611 C C . ASN A 1 89 ? 17.661 -16.117 14.662 1.00 16.89 81 ASN A C 1
ATOM 612 O O . ASN A 1 89 ? 18.698 -15.538 14.317 1.00 20.42 81 ASN A O 1
ATOM 617 N N . ALA A 1 90 ? 16.860 -16.704 13.787 1.00 16.70 82 ALA A N 1
ATOM 618 C CA . ALA A 1 90 ? 17.169 -16.684 12.363 1.00 17.79 82 ALA A CA 1
ATOM 619 C C . ALA A 1 90 ? 15.960 -16.282 11.532 1.00 19.70 82 ALA A C 1
ATOM 620 O O . ALA A 1 90 ? 15.948 -16.494 10.312 1.00 22.85 82 ALA A O 1
ATOM 622 N N . ALA A 1 91 ? 14.983 -15.648 12.166 1.00 19.54 83 ALA A N 1
ATOM 623 C CA . ALA A 1 91 ? 13.856 -15.123 11.424 1.00 22.79 83 ALA A CA 1
ATOM 624 C C . ALA A 1 91 ? 14.291 -13.856 10.722 1.00 22.80 83 ALA A C 1
ATOM 625 O O . ALA A 1 91 ? 15.136 -13.102 11.216 1.00 27.70 83 ALA A O 1
ATOM 627 N N . GLY A 1 92 ? 13.712 -13.618 9.568 1.00 22.92 84 GLY A N 1
ATOM 628 C CA . GLY A 1 92 ? 14.045 -12.417 8.838 1.00 25.51 84 GLY A CA 1
ATOM 629 C C . GLY A 1 92 ? 13.356 -12.345 7.499 1.00 24.08 84 GLY A C 1
ATOM 630 O O . GLY A 1 92 ? 13.111 -13.370 6.851 1.00 27.76 84 GLY A O 1
ATOM 631 N N . ILE A 1 93 ? 13.023 -11.121 7.070 1.00 22.13 85 ILE A N 1
ATOM 632 C CA . ILE A 1 93 ? 12.486 -10.896 5.738 1.00 21.49 85 ILE A CA 1
ATOM 633 C C . ILE A 1 93 ? 13.286 -9.770 5.100 1.00 21.48 85 ILE A C 1
ATOM 634 O O . ILE A 1 93 ? 13.798 -8.872 5.783 1.00 20.87 85 ILE A O 1
ATOM 639 N N . LEU A 1 94 ? 13.395 -9.826 3.786 1.00 22.89 86 LEU A N 1
ATOM 640 C CA . LEU A 1 94 ? 14.134 -8.839 3.002 1.00 21.25 86 LEU A CA 1
ATOM 641 C C . LEU A 1 94 ? 13.152 -8.127 2.088 1.00 23.30 86 LEU A C 1
ATOM 642 O O . LEU A 1 94 ? 12.582 -8.742 1.184 1.00 26.42 86 LEU A O 1
ATOM 647 N N . ARG A 1 95 ? 12.965 -6.833 2.326 1.00 21.65 87 ARG A N 1
ATOM 648 C CA . ARG A 1 95 ? 12.145 -5.967 1.487 1.00 22.61 87 ARG A CA 1
ATOM 649 C C . ARG A 1 95 ? 13.024 -4.807 1.047 1.00 24.37 87 ARG A C 1
ATOM 650 O O . ARG A 1 95 ? 13.466 -4.018 1.879 1.00 26.14 87 ARG A O 1
ATOM 658 N N . MET A 1 96 ? 13.285 -4.717 -0.237 1.00 22.84 88 MET A N 1
ATOM 659 C CA . MET A 1 96 ? 14.192 -3.715 -0.761 1.00 21.77 88 MET A CA 1
ATOM 660 C C . MET A 1 96 ? 13.427 -2.572 -1.386 1.00 23.65 88 MET A C 1
ATOM 661 O O . MET A 1 96 ? 12.235 -2.667 -1.680 1.00 24.71 88 MET A O 1
ATOM 666 N N . GLY A 1 97 ? 14.132 -1.459 -1.545 1.00 22.02 89 GLY A N 1
ATOM 667 C CA . GLY A 1 97 ? 13.592 -0.279 -2.178 1.00 23.34 89 GLY A CA 1
ATOM 668 C C . GLY A 1 97 ? 14.359 0.968 -1.798 1.00 20.88 89 GLY A C 1
ATOM 669 O O . GLY A 1 97 ? 14.972 1.013 -0.727 1.00 22.91 89 GLY A O 1
ATOM 670 N N . ALA A 1 98 ? 14.320 1.972 -2.663 1.00 22.68 90 ALA A N 1
ATOM 671 C CA . ALA A 1 98 ? 14.753 3.311 -2.296 1.00 23.50 90 ALA A CA 1
ATOM 672 C C . ALA A 1 98 ? 13.974 3.751 -1.069 1.00 24.15 90 ALA A C 1
ATOM 673 O O . ALA A 1 98 ? 12.796 3.419 -0.916 1.00 21.44 90 ALA A O 1
ATOM 675 N N . THR A 1 99 ? 14.642 4.491 -0.187 1.00 20.89 91 THR A N 1
ATOM 676 C CA . THR A 1 99 ? 14.023 4.832 1.083 1.00 20.15 91 THR A CA 1
ATOM 677 C C . THR A 1 99 ? 12.680 5.522 0.889 1.00 18.97 91 THR A C 1
ATOM 678 O O . THR A 1 99 ? 11.723 5.225 1.626 1.00 21.62 91 THR A O 1
ATOM 682 N N . ASP A 1 100 ? 12.581 6.435 -0.078 1.00 20.09 92 ASP A N 1
ATOM 683 C CA . ASP A 1 100 ? 11.346 7.189 -0.250 1.00 21.54 92 ASP A CA 1
ATOM 684 C C . ASP A 1 100 ? 10.336 6.473 -1.142 1.00 22.21 92 ASP A C 1
ATOM 685 O O . ASP A 1 100 ? 9.259 7.021 -1.406 1.00 26.84 92 ASP A O 1
ATOM 690 N N . GLN A 1 101 ? 10.642 5.248 -1.574 1.00 23.84 93 GLN A N 1
ATOM 691 C CA . GLN A 1 101 ? 9.703 4.430 -2.329 1.00 24.10 93 GLN A CA 1
ATOM 692 C C . GLN A 1 101 ? 9.153 3.261 -1.531 1.00 22.53 93 GLN A C 1
ATOM 693 O O . GLN A 1 101 ? 8.127 2.691 -1.925 1.00 26.04 93 GLN A O 1
ATOM 699 N N . LEU A 1 102 ? 9.792 2.907 -0.427 1.00 21.42 94 LEU A N 1
ATOM 700 C CA . LEU A 1 102 ? 9.390 1.752 0.368 1.00 21.46 94 LEU A CA 1
ATOM 701 C C . LEU A 1 102 ? 7.980 1.940 0.899 1.00 21.26 94 LEU A C 1
ATOM 702 O O . LEU A 1 102 ? 7.633 3.005 1.403 1.00 23.78 94 LEU A O 1
ATOM 707 N N . SER A 1 103 ? 7.164 0.903 0.788 1.00 23.60 95 SER A N 1
ATOM 708 C CA . SER A 1 103 ? 5.804 0.997 1.286 1.00 22.73 95 SER A CA 1
ATOM 709 C C . SER A 1 103 ? 5.776 0.934 2.816 1.00 23.63 95 SER A C 1
ATOM 710 O O . SER A 1 103 ? 6.669 0.401 3.473 1.00 22.05 95 SER A O 1
ATOM 713 N N . ALA A 1 104 ? 4.695 1.478 3.378 1.00 26.84 96 ALA A N 1
ATOM 714 C CA . ALA A 1 104 ? 4.475 1.402 4.818 1.00 28.57 96 ALA A CA 1
ATOM 715 C C . ALA A 1 104 ? 4.444 -0.040 5.301 1.00 26.25 96 ALA A C 1
ATOM 716 O O . ALA A 1 104 ? 4.989 -0.357 6.366 1.00 24.79 96 ALA A O 1
ATOM 718 N N . GLU A 1 105 ? 3.781 -0.919 4.543 1.00 28.88 97 GLU A N 1
ATOM 719 C CA . GLU A 1 105 ? 3.747 -2.337 4.900 1.00 28.72 97 GLU A CA 1
ATOM 720 C C . GLU A 1 105 ? 5.150 -2.914 4.957 1.00 26.55 97 GLU A C 1
ATOM 721 O O . GLU A 1 105 ? 5.501 -3.623 5.900 1.00 25.64 97 GLU A O 1
ATOM 727 N N . ASP A 1 106 ? 5.979 -2.606 3.959 1.00 24.80 98 ASP A N 1
ATOM 728 C CA . ASP A 1 106 ? 7.310 -3.192 3.946 1.00 22.11 98 ASP A CA 1
ATOM 729 C C . ASP A 1 106 ? 8.148 -2.657 5.102 1.00 21.51 98 ASP A C 1
ATOM 730 O O . ASP A 1 106 ? 8.892 -3.412 5.741 1.00 22.07 98 ASP A O 1
ATOM 735 N N . TRP A 1 107 ? 8.006 -1.370 5.426 1.00 20.38 99 TRP A N 1
ATOM 736 C CA . TRP A 1 107 ? 8.715 -0.830 6.581 1.00 19.17 99 TRP A CA 1
ATOM 737 C C . TRP A 1 107 ? 8.251 -1.503 7.865 1.00 20.16 99 TRP A C 1
ATOM 738 O O . TRP A 1 107 ? 9.068 -1.985 8.663 1.00 20.15 99 TRP A O 1
ATOM 749 N N . GLN A 1 108 ? 6.939 -1.553 8.078 1.00 22.31 100 GLN A N 1
ATOM 750 C CA . GLN A 1 108 ? 6.414 -2.078 9.334 1.00 25.06 100 GLN A CA 1
ATOM 751 C C . GLN A 1 108 ? 6.796 -3.536 9.511 1.00 23.25 100 GLN A C 1
ATOM 752 O O . GLN A 1 108 ? 7.262 -3.943 10.578 1.00 24.32 100 GLN A O 1
ATOM 758 N N . GLN A 1 109 ? 6.576 -4.344 8.477 1.00 20.19 101 GLN A N 1
ATOM 759 C CA . GLN A 1 109 ? 6.816 -5.771 8.606 1.00 23.23 101 GLN A CA 1
ATOM 760 C C . GLN A 1 109 ? 8.295 -6.082 8.742 1.00 23.46 101 GLN A C 1
ATOM 761 O O . GLN A 1 109 ? 8.662 -7.038 9.441 1.00 22.47 101 GLN A O 1
ATOM 767 N N . THR A 1 110 ? 9.150 -5.308 8.070 1.00 21.41 102 THR A N 1
ATOM 768 C CA . THR A 1 110 ? 10.594 -5.468 8.242 1.00 21.27 102 THR A CA 1
ATOM 769 C C . THR A 1 110 ? 10.968 -5.375 9.705 1.00 19.36 102 THR A C 1
ATOM 770 O O . THR A 1 110 ? 11.694 -6.226 10.233 1.00 19.71 102 THR A O 1
ATOM 774 N N . PHE A 1 111 ? 10.460 -4.371 10.405 1.00 18.23 103 PHE A N 1
ATOM 775 C CA . PHE A 1 111 ? 10.859 -4.219 11.802 1.00 17.42 103 PHE A CA 1
ATOM 776 C C . PHE A 1 111 ? 10.166 -5.218 12.705 1.00 20.15 103 PHE A C 1
ATOM 777 O O . PHE A 1 111 ? 10.813 -5.760 13.610 1.00 18.74 103 PHE A O 1
ATOM 785 N N . ALA A 1 112 ? 8.891 -5.501 12.443 1.00 19.87 104 ALA A N 1
ATOM 786 C CA . ALA A 1 112 ? 8.127 -6.439 13.262 1.00 21.43 104 ALA A CA 1
ATOM 787 C C . ALA A 1 112 ? 8.798 -7.805 13.271 1.00 22.28 104 ALA A C 1
ATOM 788 O O . ALA A 1 112 ? 8.989 -8.416 14.336 1.00 22.80 104 ALA A O 1
ATOM 790 N N . VAL A 1 113 ? 9.189 -8.291 12.091 1.00 21.48 105 VAL A N 1
ATOM 791 C CA . VAL A 1 113 ? 9.837 -9.595 11.984 1.00 21.30 105 VAL A CA 1
ATOM 792 C C . VAL A 1 113 ? 11.296 -9.513 12.400 1.00 20.31 105 VAL A C 1
ATOM 793 O O . VAL A 1 113 ? 11.743 -10.277 13.260 1.00 20.81 105 VAL A O 1
ATOM 797 N N . ASN A 1 114 ? 12.067 -8.604 11.794 1.00 18.64 106 ASN A N 1
ATOM 798 C CA . ASN A 1 114 ? 13.515 -8.682 11.921 1.00 17.80 106 ASN A CA 1
ATOM 799 C C . ASN A 1 114 ? 14.028 -8.224 13.273 1.00 18.75 106 ASN A C 1
ATOM 800 O O . ASN A 1 114 ? 15.143 -8.618 13.652 1.00 20.65 106 ASN A O 1
ATOM 805 N N . VAL A 1 115 ? 13.291 -7.382 13.998 1.00 18.95 107 VAL A N 1
ATOM 806 C CA . VAL A 1 115 ? 13.664 -6.972 15.348 1.00 17.54 107 VAL A CA 1
ATOM 807 C C . VAL A 1 115 ? 12.670 -7.507 16.367 1.00 19.16 107 VAL A C 1
ATOM 808 O O . VAL A 1 115 ? 13.053 -8.053 17.400 1.00 19.09 107 VAL A O 1
ATOM 812 N N . GLY A 1 116 ? 11.380 -7.355 16.087 1.00 20.98 108 GLY A N 1
ATOM 813 C CA . GLY A 1 116 ? 10.368 -7.770 17.051 1.00 19.32 108 GLY A CA 1
ATOM 814 C C . GLY A 1 116 ? 10.387 -9.253 17.347 1.00 19.62 108 GLY A C 1
ATOM 815 O O . GLY A 1 116 ? 10.105 -9.669 18.466 1.00 19.52 108 GLY A O 1
ATOM 816 N N . GLY A 1 117 ? 10.710 -10.072 16.356 1.00 19.16 109 GLY A N 1
ATOM 817 C CA . GLY A 1 117 ? 10.738 -11.504 16.591 1.00 21.30 109 GLY A CA 1
ATOM 818 C C . GLY A 1 117 ? 11.740 -11.881 17.669 1.00 17.93 109 GLY A C 1
ATOM 819 O O . GLY A 1 117 ? 11.396 -12.568 18.650 1.00 19.26 109 GLY A O 1
ATOM 820 N N . ALA A 1 118 ? 12.986 -11.457 17.494 1.00 17.06 110 ALA A N 1
ATOM 821 C CA . ALA A 1 118 ? 14.017 -11.717 18.497 1.00 17.45 110 ALA A CA 1
ATOM 822 C C . ALA A 1 118 ? 13.663 -11.070 19.831 1.00 17.77 110 ALA A C 1
ATOM 823 O O . ALA A 1 118 ? 13.875 -11.668 20.884 1.00 18.22 110 ALA A O 1
ATOM 825 N N . PHE A 1 119 ? 13.131 -9.842 19.813 1.00 17.62 111 PHE A N 1
ATOM 826 C CA . PHE A 1 119 ? 12.693 -9.221 21.059 1.00 16.53 111 PHE A CA 1
ATOM 827 C C . PHE A 1 119 ? 11.713 -10.129 21.805 1.00 18.68 111 PHE A C 1
ATOM 828 O O . PHE A 1 119 ? 11.853 -10.356 23.008 1.00 18.19 111 PHE A O 1
ATOM 836 N N . ASN A 1 120 ? 10.707 -10.659 21.101 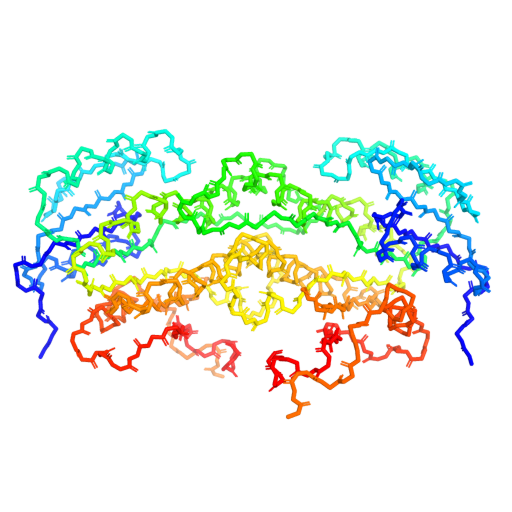1.00 17.44 112 ASN A N 1
ATOM 837 C CA . ASN A 1 120 ? 9.727 -11.514 21.753 1.00 18.89 112 ASN A CA 1
ATOM 838 C C . ASN A 1 120 ? 10.380 -12.780 22.293 1.00 18.71 112 ASN A C 1
ATOM 839 O O . ASN A 1 120 ? 10.089 -13.208 23.419 1.00 20.12 112 ASN A O 1
ATOM 844 N N . LEU A 1 121 ? 11.255 -13.407 21.500 1.00 19.16 113 LEU A N 1
ATOM 845 C CA . LEU A 1 121 ? 11.941 -14.599 21.998 1.00 17.91 113 LEU A CA 1
ATOM 846 C C . LEU A 1 121 ? 12.772 -14.279 23.232 1.00 18.59 113 LEU A C 1
ATOM 847 O O . LEU A 1 121 ? 12.765 -15.039 24.203 1.00 19.87 113 LEU A O 1
ATOM 852 N N . PHE A 1 122 ? 13.504 -13.160 23.212 1.00 19.03 114 PHE A N 1
ATOM 853 C CA . PHE A 1 122 ? 14.270 -12.782 24.391 1.00 19.15 114 PHE A CA 1
ATOM 854 C C . PHE A 1 122 ? 13.366 -12.561 25.599 1.00 21.01 114 PHE A C 1
ATOM 855 O O . PHE A 1 122 ? 13.672 -13.025 26.707 1.00 20.48 114 PHE A O 1
ATOM 863 N N . GLN A 1 123 ? 12.242 -11.862 25.415 1.00 17.82 115 GLN A N 1
ATOM 864 C CA . GLN A 1 123 ? 11.328 -11.653 26.532 1.00 20.00 115 GLN A CA 1
ATOM 865 C C . GLN A 1 123 ? 10.849 -12.964 27.125 1.00 22.30 115 GLN A C 1
ATOM 866 O O . GLN A 1 123 ? 10.623 -13.060 28.341 1.00 24.10 115 GLN A O 1
ATOM 872 N N . GLN A 1 124 ? 10.671 -13.985 26.294 1.00 21.05 116 GLN A N 1
ATOM 873 C CA . GLN A 1 124 ? 10.156 -15.240 26.810 1.00 20.54 116 GLN A CA 1
ATOM 874 C C . GLN A 1 124 ? 11.230 -16.216 27.266 1.00 20.90 116 GLN A C 1
ATOM 875 O O . GLN A 1 124 ? 10.875 -17.205 27.915 1.00 25.81 116 GLN A O 1
ATOM 881 N N . THR A 1 125 ? 12.508 -16.002 26.941 1.00 18.62 117 THR A N 1
ATOM 882 C CA . THR A 1 125 ? 13.537 -16.959 27.316 1.00 19.58 117 THR A CA 1
ATOM 883 C C . THR A 1 125 ? 14.562 -16.434 28.298 1.00 21.41 117 THR A C 1
ATOM 884 O O . THR A 1 125 ? 15.288 -17.240 28.881 1.00 20.30 117 THR A O 1
ATOM 888 N N . MET A 1 126 ? 14.635 -15.129 28.539 1.00 20.51 118 MET A N 1
ATOM 889 C CA . MET A 1 126 ? 15.709 -14.642 29.405 1.00 18.55 118 MET A CA 1
ATOM 890 C C . MET A 1 126 ? 15.616 -15.221 30.810 1.00 19.03 118 MET A C 1
ATOM 891 O O . MET A 1 126 ? 16.646 -15.553 31.404 1.00 21.84 118 MET A O 1
ATOM 896 N N . ALA A 1 127 ? 14.408 -15.374 31.354 1.00 21.77 119 ALA A N 1
ATOM 897 C CA . ALA A 1 127 ? 14.275 -15.951 32.691 1.00 26.32 119 ALA A CA 1
ATOM 898 C C . ALA A 1 127 ? 14.791 -17.384 32.738 1.00 24.67 119 ALA A C 1
ATOM 899 O O . ALA A 1 127 ? 15.399 -17.790 33.733 1.00 25.31 119 ALA A O 1
ATOM 901 N N . GLN A 1 128 ? 14.566 -18.160 31.675 1.00 22.44 120 GLN A N 1
ATOM 902 C CA . GLN A 1 128 ? 15.067 -19.531 31.623 1.00 21.83 120 GLN A CA 1
ATOM 903 C C . GLN A 1 128 ? 16.590 -19.560 31.612 1.00 18.21 120 GLN A C 1
ATOM 904 O O . GLN A 1 128 ? 17.220 -20.369 32.314 1.00 21.02 120 GLN A O 1
ATOM 910 N N . PHE A 1 129 ? 17.203 -18.703 30.792 1.00 19.39 121 PHE A N 1
ATOM 911 C CA . PHE A 1 129 ? 18.657 -18.630 30.743 1.00 21.41 121 PHE A CA 1
ATOM 912 C C . PHE A 1 129 ? 19.223 -18.247 32.102 1.00 20.87 121 PHE A C 1
ATOM 913 O O . PHE A 1 129 ? 20.233 -18.812 32.534 1.00 24.13 121 PHE A O 1
ATOM 921 N N . ARG A 1 130 ? 18.598 -17.291 32.790 1.00 22.27 122 ARG A N 1
ATOM 922 C CA . ARG A 1 130 ? 19.083 -16.901 34.116 1.00 24.43 122 ARG A CA 1
ATOM 923 C C . ARG A 1 130 ? 18.956 -18.048 35.112 1.00 29.72 122 ARG A C 1
ATOM 924 O O . ARG A 1 130 ? 19.879 -18.316 35.891 1.00 30.48 122 ARG A O 1
ATOM 932 N N . ARG A 1 131 ? 17.808 -18.729 35.118 1.00 24.69 123 ARG A N 1
ATOM 933 C CA . ARG A 1 131 ? 17.597 -19.806 36.083 1.00 27.41 123 ARG A CA 1
ATOM 934 C C . ARG A 1 131 ? 18.567 -20.962 35.867 1.00 29.67 123 ARG A C 1
ATOM 935 O O . ARG A 1 131 ? 19.042 -21.567 36.838 1.00 27.67 123 ARG A O 1
ATOM 943 N N . GLN A 1 132 ? 18.863 -21.305 34.614 1.00 24.46 124 GLN A N 1
ATOM 944 C CA . GLN A 1 132 ? 19.697 -22.477 34.353 1.00 24.37 124 GLN A CA 1
ATOM 945 C C . GLN A 1 132 ? 21.195 -22.163 34.416 1.00 30.19 124 GLN A C 1
ATOM 946 O O . GLN A 1 132 ? 22.004 -23.093 34.524 1.00 29.74 124 GLN A O 1
ATOM 952 N N . ARG A 1 133 ? 21.582 -20.882 34.379 1.00 26.34 125 ARG A N 1
ATOM 953 C CA . ARG A 1 133 ? 22.976 -20.411 34.552 1.00 26.93 125 ARG A CA 1
ATOM 954 C C . ARG A 1 133 ? 23.921 -20.814 33.424 1.00 37.68 125 ARG A C 1
ATOM 955 O O . ARG A 1 133 ? 25.038 -21.269 33.663 1.00 38.21 125 ARG A O 1
ATOM 963 N N . GLY A 1 134 ? 23.509 -20.577 32.200 1.00 27.52 126 GLY A N 1
ATOM 964 C CA . GLY A 1 134 ? 24.359 -20.858 31.066 1.00 21.62 126 GLY A CA 1
ATOM 965 C C . GLY A 1 134 ? 23.507 -21.046 29.820 1.00 21.24 126 GLY A C 1
ATOM 966 O O . GLY A 1 134 ? 22.313 -20.800 29.827 1.00 25.91 126 GLY A O 1
ATOM 967 N N . GLY A 1 135 ? 24.159 -21.510 28.757 1.00 26.78 127 GLY A N 1
ATOM 968 C CA . GLY A 1 135 ? 23.545 -21.621 27.446 1.00 24.96 127 GLY A CA 1
ATOM 969 C C . GLY A 1 135 ? 24.170 -20.642 26.466 1.00 22.08 127 GLY A C 1
ATOM 970 O O . GLY A 1 135 ? 25.055 -19.850 26.798 1.00 22.71 127 GLY A O 1
ATOM 971 N N . ALA A 1 136 ? 23.689 -20.726 25.236 1.00 18.36 128 ALA A N 1
ATOM 972 C CA . ALA A 1 136 ? 24.225 -19.944 24.144 1.00 19.28 128 ALA A CA 1
ATOM 973 C C . ALA A 1 136 ? 23.097 -19.402 23.288 1.00 19.18 128 ALA A C 1
ATOM 974 O O . ALA A 1 136 ? 22.098 -20.089 23.039 1.00 19.01 128 ALA A O 1
ATOM 976 N N . ILE A 1 137 ? 23.273 -18.179 22.813 1.00 16.92 129 ILE A N 1
ATOM 977 C CA . ILE A 1 137 ? 22.358 -17.541 21.883 1.00 16.40 129 ILE A CA 1
ATOM 978 C C . ILE A 1 137 ? 23.163 -17.132 20.667 1.00 17.59 129 ILE A C 1
ATOM 979 O O . ILE A 1 137 ? 24.240 -16.534 20.800 1.00 17.67 129 ILE A O 1
ATOM 984 N N . VAL A 1 138 ? 22.639 -17.405 19.490 1.00 15.41 130 VAL A N 1
ATOM 985 C CA . VAL A 1 138 ? 23.226 -16.904 18.256 1.00 15.25 130 VAL A CA 1
ATOM 986 C C . VAL A 1 138 ? 22.125 -16.234 17.461 1.00 17.69 130 VAL A C 1
ATOM 987 O O . VAL A 1 138 ? 21.057 -16.807 17.273 1.00 17.38 130 VAL A O 1
ATOM 991 N N . THR A 1 139 ? 22.374 -15.019 17.003 1.00 15.84 131 THR A N 1
ATOM 992 C CA . THR A 1 139 ? 21.409 -14.236 16.251 1.00 15.94 131 THR A CA 1
ATOM 993 C C . THR A 1 139 ? 21.962 -13.932 14.873 1.00 16.46 131 THR A C 1
ATOM 994 O O . THR A 1 139 ? 23.128 -13.555 14.735 1.00 16.77 131 THR A O 1
ATOM 998 N N . VAL A 1 140 ? 21.132 -14.098 13.846 1.00 17.08 132 VAL A N 1
ATOM 999 C CA . VAL A 1 140 ? 21.522 -13.869 12.455 1.00 15.24 132 VAL A CA 1
ATOM 1000 C C . VAL A 1 140 ? 21.161 -12.435 12.098 1.00 18.32 132 VAL A C 1
ATOM 1001 O O . VAL A 1 140 ? 19.980 -12.077 12.019 1.00 17.31 132 VAL A O 1
ATOM 1005 N N . ALA A 1 141 ? 22.184 -11.608 11.891 1.00 17.21 133 ALA A N 1
ATOM 1006 C CA . ALA A 1 141 ? 21.998 -10.215 11.489 1.00 17.05 133 ALA A CA 1
ATOM 1007 C C . ALA A 1 141 ? 22.203 -10.141 9.981 1.00 18.60 133 ALA A C 1
ATOM 1008 O O . ALA A 1 141 ? 21.526 -10.856 9.238 1.00 20.15 133 ALA A O 1
ATOM 1010 N N . SER A 1 142 ? 23.119 -9.301 9.498 1.00 18.19 134 SER A N 1
ATOM 1011 C CA . SER A 1 142 ? 23.362 -9.106 8.071 1.00 17.83 134 SER A CA 1
ATOM 1012 C C . SER A 1 142 ? 24.560 -8.192 7.924 1.00 19.21 134 SER A C 1
ATOM 1013 O O . SER A 1 142 ? 24.756 -7.299 8.757 1.00 20.26 134 SER A O 1
ATOM 1016 N N . ASP A 1 143 ? 25.327 -8.366 6.843 1.00 19.08 135 ASP A N 1
ATOM 1017 C CA . ASP A 1 143 ? 26.382 -7.381 6.593 1.00 19.35 135 ASP A CA 1
ATOM 1018 C C . ASP A 1 143 ? 25.788 -6.015 6.279 1.00 19.36 135 ASP A C 1
ATOM 1019 O O . ASP A 1 143 ? 26.490 -5.008 6.397 1.00 22.76 135 ASP A O 1
ATOM 1024 N N . ALA A 1 144 ? 24.495 -5.942 5.947 1.00 18.77 136 ALA A N 1
ATOM 1025 C CA . ALA A 1 144 ? 23.849 -4.654 5.724 1.00 19.41 136 ALA A CA 1
ATOM 1026 C C . ALA A 1 144 ? 23.704 -3.844 7.003 1.00 18.96 136 ALA A C 1
ATOM 1027 O O . ALA A 1 144 ? 23.434 -2.643 6.921 1.00 20.62 136 ALA A O 1
ATOM 1029 N N . ALA A 1 145 ? 23.871 -4.479 8.166 1.00 18.90 137 ALA A N 1
ATOM 1030 C CA . ALA A 1 145 ? 23.933 -3.761 9.424 1.00 21.72 137 ALA A CA 1
ATOM 1031 C C . ALA A 1 145 ? 25.285 -3.116 9.657 1.00 22.21 137 ALA A C 1
ATOM 1032 O O . ALA A 1 145 ? 25.404 -2.313 10.584 1.00 25.89 137 ALA A O 1
ATOM 1034 N N . HIS A 1 146 ? 26.294 -3.449 8.850 1.00 19.19 138 HIS A N 1
ATOM 1035 C CA . HIS A 1 146 ? 27.664 -2.999 9.059 1.00 21.71 138 HIS A CA 1
ATOM 1036 C C . HIS A 1 146 ? 28.085 -1.863 8.140 1.00 25.56 138 HIS A C 1
ATOM 1037 O O . HIS A 1 146 ? 29.056 -1.165 8.448 1.00 28.99 138 HIS A O 1
ATOM 1044 N N . THR A 1 147 ? 27.402 -1.675 7.014 1.00 22.10 139 THR A N 1
ATOM 1045 C CA . THR A 1 147 ? 27.798 -0.706 6.027 1.00 24.87 139 THR A CA 1
ATOM 1046 C C . THR A 1 147 ? 26.506 -0.332 5.316 1.00 23.44 139 THR A C 1
ATOM 1047 O O . THR A 1 147 ? 25.642 -1.193 5.146 1.00 25.34 139 THR A O 1
ATOM 1051 N N . PRO A 1 148 ? 26.331 0.917 4.904 1.00 22.44 140 PRO A N 1
ATOM 1052 C CA . PRO A 1 148 ? 25.102 1.276 4.190 1.00 21.51 140 PRO A CA 1
ATOM 1053 C C . PRO A 1 148 ? 25.054 0.648 2.810 1.00 23.33 140 PRO A C 1
ATOM 1054 O O . PRO A 1 148 ? 26.052 0.605 2.092 1.00 26.05 140 PRO A O 1
ATOM 1058 N N . ARG A 1 149 ? 23.879 0.136 2.455 1.00 23.33 141 ARG A N 1
ATOM 1059 C CA . ARG A 1 149 ? 23.681 -0.546 1.183 1.00 26.86 141 ARG A CA 1
ATOM 1060 C C . ARG A 1 149 ? 22.479 0.062 0.480 1.00 23.83 141 ARG A C 1
ATOM 1061 O O . ARG A 1 149 ? 21.366 0.004 1.009 1.00 24.17 141 ARG A O 1
ATOM 1069 N N . ILE A 1 150 ? 22.702 0.605 -0.723 1.00 26.04 142 ILE A N 1
ATOM 1070 C CA . ILE A 1 150 ? 21.608 1.161 -1.509 1.00 26.22 142 ILE A CA 1
ATOM 1071 C C . ILE A 1 150 ? 20.540 0.096 -1.719 1.00 28.40 142 ILE A C 1
ATOM 1072 O O . ILE A 1 150 ? 20.841 -1.059 -2.017 1.00 28.38 142 ILE A O 1
ATOM 1077 N N . GLY A 1 151 ? 19.276 0.493 -1.564 1.00 23.14 143 GLY A N 1
ATOM 1078 C CA . GLY A 1 151 ? 18.164 -0.415 -1.688 1.00 25.41 143 GLY A CA 1
ATOM 1079 C C . GLY A 1 151 ? 17.814 -1.154 -0.428 1.00 23.82 143 GLY A C 1
ATOM 1080 O O . GLY A 1 151 ? 16.779 -1.828 -0.394 1.00 24.93 143 GLY A O 1
ATOM 1081 N N . MET A 1 152 ? 18.650 -1.077 0.603 1.00 21.79 144 MET A N 1
ATOM 1082 C CA . MET A 1 152 ? 18.469 -1.881 1.798 1.00 22.55 144 MET A CA 1
ATOM 1083 C C . MET A 1 152 ? 18.396 -1.014 3.046 1.00 20.88 144 MET A C 1
ATOM 1084 O O . MET A 1 152 ? 18.738 -1.464 4.139 1.00 20.80 144 MET A O 1
ATOM 1089 N N . SER A 1 153 ? 17.936 0.233 2.929 1.00 18.50 145 SER A N 1
ATOM 1090 C CA . SER A 1 153 ? 17.958 1.114 4.089 1.00 18.52 145 SER A CA 1
ATOM 1091 C C . SER A 1 153 ? 17.134 0.546 5.241 1.00 20.63 145 SER A C 1
ATOM 1092 O O . SER A 1 153 ? 17.608 0.488 6.384 1.00 20.68 145 SER A O 1
ATOM 1095 N N . ALA A 1 154 ? 15.916 0.076 4.968 1.00 19.45 146 ALA A N 1
ATOM 1096 C CA . ALA A 1 154 ? 15.089 -0.492 6.035 1.00 19.63 146 ALA A CA 1
ATOM 1097 C C . ALA A 1 154 ? 15.643 -1.823 6.526 1.00 18.46 146 ALA A C 1
ATOM 1098 O O . ALA A 1 154 ? 15.705 -2.076 7.738 1.00 18.35 146 ALA A O 1
ATOM 1100 N N . TYR A 1 155 ? 16.003 -2.704 5.597 1.00 17.67 147 TYR A N 1
ATOM 1101 C CA . TYR A 1 155 ? 16.554 -3.993 5.978 1.00 16.23 147 TYR A CA 1
ATOM 1102 C C . TYR A 1 155 ? 17.783 -3.817 6.854 1.00 17.54 147 TYR A C 1
ATOM 1103 O O . TYR A 1 155 ? 17.881 -4.401 7.940 1.00 15.79 147 TYR A O 1
ATOM 1112 N N . GLY A 1 156 ? 18.730 -3.011 6.401 1.00 17.44 148 GLY A N 1
ATOM 1113 C CA . GLY A 1 156 ? 19.944 -2.799 7.179 1.00 16.54 148 GLY A CA 1
ATOM 1114 C C . GLY A 1 156 ? 19.671 -2.161 8.521 1.00 17.98 148 GLY A C 1
ATOM 1115 O O . GLY A 1 156 ? 20.288 -2.518 9.529 1.00 16.67 148 GLY A O 1
ATOM 1116 N N . ALA A 1 157 ? 18.751 -1.209 8.560 1.00 16.84 149 ALA A N 1
ATOM 1117 C CA . ALA A 1 157 ? 18.421 -0.573 9.821 1.00 15.50 149 ALA A CA 1
ATOM 1118 C C . ALA A 1 157 ? 17.804 -1.569 10.799 1.00 15.33 149 ALA A C 1
ATOM 1119 O O . ALA A 1 157 ? 18.136 -1.558 11.988 1.00 16.34 149 ALA A O 1
ATOM 1121 N N . SER A 1 158 ? 16.925 -2.447 10.319 1.00 15.50 150 SER A N 1
ATOM 1122 C CA . SER A 1 158 ? 16.326 -3.450 11.188 1.00 15.21 150 SER A CA 1
ATOM 1123 C C . SER A 1 158 ? 17.381 -4.408 11.695 1.00 16.97 150 SER A C 1
ATOM 1124 O O . SER A 1 158 ? 17.346 -4.809 12.859 1.00 17.00 150 SER A O 1
ATOM 1127 N N . LYS A 1 159 ? 18.347 -4.736 10.856 1.00 15.85 151 LYS A N 1
ATOM 1128 C CA . LYS A 1 159 ? 19.394 -5.660 11.282 1.00 16.36 151 LYS A CA 1
ATOM 1129 C C . LYS A 1 159 ? 20.369 -4.983 12.226 1.00 16.56 151 LYS A C 1
ATOM 1130 O O . LYS A 1 159 ? 20.912 -5.634 13.123 1.00 16.30 151 LYS A O 1
ATOM 1136 N N . ALA A 1 160 ? 20.600 -3.671 12.067 1.00 15.12 152 ALA A N 1
ATOM 1137 C CA . ALA A 1 160 ? 21.385 -2.931 13.046 1.00 14.79 152 ALA A CA 1
ATOM 1138 C C . ALA A 1 160 ? 20.683 -2.881 14.406 1.00 15.30 152 ALA A C 1
ATOM 1139 O O . ALA A 1 160 ? 21.331 -3.009 15.449 1.00 16.60 152 ALA A O 1
ATOM 1141 N N . ALA A 1 161 ? 19.351 -2.710 14.418 1.00 15.42 153 ALA A N 1
ATOM 1142 C CA . ALA A 1 161 ? 18.629 -2.751 15.676 1.00 15.97 153 ALA A CA 1
ATOM 1143 C C . ALA A 1 161 ? 18.738 -4.127 16.295 1.00 15.46 153 ALA A C 1
ATOM 1144 O O . ALA A 1 161 ? 18.954 -4.249 17.502 1.00 16.35 153 ALA A O 1
ATOM 1146 N N . LEU A 1 162 ? 18.583 -5.169 15.473 1.00 16.47 154 LEU A N 1
ATOM 1147 C CA . LEU A 1 162 ? 18.687 -6.543 15.965 1.00 15.13 154 LEU A CA 1
ATOM 1148 C C . LEU A 1 162 ? 20.036 -6.792 16.624 1.00 17.81 154 LEU A C 1
ATOM 1149 O O . LEU A 1 162 ? 20.108 -7.361 17.726 1.00 17.67 154 LEU A O 1
ATOM 1154 N N . LYS A 1 163 ? 21.118 -6.415 15.949 1.00 15.66 155 LYS A N 1
ATOM 1155 C CA . LYS A 1 163 ? 22.451 -6.559 16.515 1.00 15.75 155 LYS A CA 1
ATOM 1156 C C . LYS A 1 163 ? 22.560 -5.834 17.846 1.00 16.82 155 LYS A C 1
ATOM 1157 O O . LYS A 1 163 ? 23.067 -6.380 18.824 1.00 17.56 155 LYS A O 1
ATOM 1163 N N . SER A 1 164 ? 22.110 -4.582 17.905 1.00 16.98 156 SER A N 1
ATOM 1164 C CA . SER A 1 164 ? 22.218 -3.829 19.141 1.00 15.32 156 SER A CA 1
ATOM 1165 C C . SER A 1 164 ? 21.464 -4.534 20.269 1.00 16.55 156 SER A C 1
ATOM 1166 O O . SER A 1 164 ? 21.952 -4.654 21.405 1.00 17.48 156 SER A O 1
ATOM 1169 N N . LEU A 1 165 ? 20.246 -4.946 19.977 1.00 17.47 157 LEU A N 1
ATOM 1170 C CA . LEU A 1 165 ? 19.423 -5.634 20.956 1.00 17.10 157 LEU A CA 1
ATOM 1171 C C . LEU A 1 165 ? 20.105 -6.895 21.460 1.00 17.70 157 LEU A C 1
ATOM 1172 O O . LEU A 1 165 ? 20.162 -7.135 22.672 1.00 17.09 157 LEU A O 1
ATOM 1177 N N . ALA A 1 166 ? 20.608 -7.720 20.538 1.00 16.93 158 ALA A N 1
ATOM 1178 C CA . ALA A 1 166 ? 21.265 -8.959 20.932 1.00 18.46 158 ALA A CA 1
ATOM 1179 C C . ALA A 1 166 ? 22.485 -8.692 21.812 1.00 17.74 158 ALA A C 1
ATOM 1180 O O . ALA A 1 166 ? 22.724 -9.425 22.776 1.00 18.73 158 ALA A O 1
ATOM 1182 N N . LEU A 1 167 ? 23.261 -7.644 21.516 1.00 16.79 159 LEU A N 1
ATOM 1183 C CA . LEU A 1 167 ? 24.435 -7.349 22.322 1.00 15.40 159 LEU A CA 1
ATOM 1184 C C . LEU A 1 167 ? 24.030 -6.905 23.719 1.00 18.86 159 LEU A C 1
ATOM 1185 O O . LEU A 1 167 ? 24.658 -7.287 24.701 1.00 19.79 159 LEU A O 1
ATOM 1190 N N . THR A 1 168 ? 22.986 -6.086 23.841 1.00 17.17 160 THR A N 1
ATOM 1191 C CA . THR A 1 168 ? 22.576 -5.669 25.178 1.00 18.79 160 THR A CA 1
ATOM 1192 C C . THR A 1 168 ? 22.007 -6.847 25.973 1.00 19.30 160 THR A C 1
ATOM 1193 O O . THR A 1 168 ? 22.281 -6.970 27.166 1.00 20.65 160 THR A O 1
ATOM 1197 N N . VAL A 1 169 ? 21.215 -7.710 25.333 1.00 16.84 161 VAL A N 1
ATOM 1198 C CA . VAL A 1 169 ? 20.774 -8.949 25.971 1.00 18.20 161 VAL A CA 1
ATOM 1199 C C . VAL A 1 169 ? 21.974 -9.775 26.409 1.00 19.53 161 VAL A C 1
ATOM 1200 O O . VAL A 1 169 ? 22.002 -10.305 27.525 1.00 18.73 161 VAL A O 1
ATOM 1204 N N . GLY A 1 170 ? 23.016 -9.839 25.569 1.00 18.90 162 GLY A N 1
ATOM 1205 C CA . GLY A 1 170 ? 24.222 -10.556 25.958 1.00 19.86 162 GLY A CA 1
ATOM 1206 C C . GLY A 1 170 ? 24.854 -9.996 27.213 1.00 20.33 162 GLY A C 1
ATOM 1207 O O . GLY A 1 170 ? 25.320 -10.740 28.070 1.00 22.13 162 GLY A O 1
ATOM 1208 N N . LEU A 1 171 ? 24.860 -8.671 27.347 1.00 19.33 163 LEU A N 1
ATOM 1209 C CA . LEU A 1 171 ? 25.351 -8.040 28.553 1.00 19.23 163 LEU A CA 1
ATOM 1210 C C . LEU A 1 171 ? 24.443 -8.342 29.742 1.00 22.53 163 LEU A C 1
ATOM 1211 O O . LEU A 1 171 ? 24.927 -8.616 30.847 1.00 24.50 163 LEU A O 1
ATOM 1216 N N . GLU A 1 172 ? 23.124 -8.296 29.526 1.00 21.70 164 GLU A N 1
ATOM 1217 C CA . GLU A 1 172 ? 22.170 -8.580 30.594 1.00 20.89 164 GLU A CA 1
ATOM 1218 C C . GLU A 1 172 ? 22.288 -10.011 31.100 1.00 19.76 164 GLU A C 1
ATOM 1219 O O . GLU A 1 172 ? 22.042 -10.263 32.290 1.00 25.76 164 GLU A O 1
ATOM 1225 N N . LEU A 1 173 ? 22.677 -10.954 30.235 1.00 20.78 165 LEU A N 1
ATOM 1226 C CA . LEU A 1 173 ? 22.783 -12.365 30.605 1.00 22.09 165 LEU A CA 1
ATOM 1227 C C . LEU A 1 173 ? 24.211 -12.800 30.898 1.00 22.37 165 LEU A C 1
ATOM 1228 O O . LEU A 1 173 ? 24.425 -13.954 31.257 1.00 24.96 165 LEU A O 1
ATOM 1233 N N . ALA A 1 174 ? 25.200 -11.915 30.761 1.00 23.60 166 ALA A N 1
ATOM 1234 C CA . ALA A 1 174 ? 26.581 -12.351 30.947 1.00 22.81 166 ALA A CA 1
ATOM 1235 C C . ALA A 1 174 ? 26.827 -12.850 32.370 1.00 24.87 166 ALA A C 1
ATOM 1236 O O . ALA A 1 174 ? 27.593 -13.800 32.583 1.00 26.83 166 ALA A O 1
ATOM 1238 N N . GLY A 1 175 ? 26.202 -12.213 33.359 1.00 26.03 167 GLY A N 1
ATOM 1239 C CA . GLY A 1 175 ? 26.364 -12.647 34.732 1.00 30.06 167 GLY A CA 1
ATOM 1240 C C . GLY A 1 175 ? 25.799 -14.025 35.000 1.00 28.36 167 GLY A C 1
ATOM 1241 O O . GLY A 1 175 ? 26.159 -14.642 36.003 1.00 32.55 167 GLY A O 1
ATOM 1242 N N . SER A 1 176 ? 24.928 -14.520 34.118 1.00 26.97 168 SER A N 1
ATOM 1243 C CA . SER A 1 176 ? 24.385 -15.867 34.203 1.00 24.53 168 SER A CA 1
ATOM 1244 C C . SER A 1 176 ? 25.199 -16.868 33.392 1.00 27.97 168 SER A C 1
ATOM 1245 O O . SER A 1 176 ? 24.802 -18.033 33.281 1.00 29.04 168 SER A O 1
ATOM 1248 N N . GLY A 1 177 ? 26.326 -16.451 32.828 1.00 28.19 169 GLY A N 1
ATOM 1249 C CA . GLY A 1 177 ? 27.146 -17.381 32.081 1.00 28.95 169 GLY A CA 1
ATOM 1250 C C . GLY A 1 177 ? 26.695 -17.665 30.670 1.00 30.02 169 GLY A C 1
ATOM 1251 O O . GLY A 1 177 ? 27.204 -18.611 30.063 1.00 26.03 169 GLY A O 1
ATOM 1252 N N . VAL A 1 178 ? 25.767 -16.877 30.123 1.00 23.67 170 VAL A N 1
ATOM 1253 C CA . VAL A 1 178 ? 25.218 -17.106 28.794 1.00 21.74 170 VAL A CA 1
ATOM 1254 C C . VAL A 1 178 ? 26.084 -16.397 27.764 1.00 20.68 170 VAL A C 1
ATOM 1255 O O . VAL A 1 178 ? 26.470 -15.236 27.957 1.00 26.15 170 VAL A O 1
ATOM 1259 N N . ARG A 1 179 ? 26.444 -17.108 26.706 1.00 20.63 171 ARG A N 1
ATOM 1260 C CA . ARG A 1 179 ? 27.184 -16.518 25.598 1.00 20.53 171 ARG A CA 1
ATOM 1261 C C . ARG A 1 179 ? 26.192 -16.077 24.529 1.00 22.92 171 ARG A C 1
ATOM 1262 O O . ARG A 1 179 ? 25.168 -16.717 24.315 1.00 24.05 171 ARG A O 1
ATOM 1270 N N . CYS A 1 180 ? 26.457 -14.939 23.917 1.00 17.08 172 CYS A N 1
ATOM 1271 C CA . CYS A 1 180 ? 25.512 -14.307 23.002 1.00 19.59 172 CYS A CA 1
ATOM 1272 C C . CYS A 1 180 ? 26.298 -13.693 21.855 1.00 17.55 172 CYS A C 1
ATOM 1273 O O . CYS A 1 180 ? 27.013 -12.701 22.056 1.00 19.10 172 CYS A O 1
ATOM 1278 N N . ASN A 1 181 ? 26.134 -14.262 20.657 1.00 18.35 173 ASN A N 1
ATOM 1279 C CA . ASN A 1 181 ? 26.918 -13.864 19.493 1.00 16.10 173 ASN A CA 1
ATOM 1280 C C . ASN A 1 181 ? 26.022 -13.737 18.274 1.00 17.98 173 ASN A C 1
ATOM 1281 O O . ASN A 1 181 ? 24.855 -14.124 18.287 1.00 16.91 173 ASN A O 1
ATOM 1286 N N . LEU A 1 182 ? 26.600 -13.209 17.198 1.00 16.35 174 LEU A N 1
ATOM 1287 C CA . LEU A 1 182 ? 25.902 -13.005 15.950 1.00 16.22 174 LEU A CA 1
ATOM 1288 C C . LEU A 1 182 ? 26.717 -13.496 14.767 1.00 15.92 174 LEU A C 1
ATOM 1289 O O . LEU A 1 182 ? 27.940 -13.618 14.815 1.00 17.68 174 LEU A O 1
ATOM 1294 N N . VAL A 1 183 ? 25.979 -13.826 13.717 1.00 16.71 175 VAL A N 1
ATOM 1295 C CA A VAL A 1 183 ? 26.524 -14.061 12.389 0.55 17.52 175 VAL A CA 1
ATOM 1296 C CA B VAL A 1 183 ? 26.548 -14.034 12.395 0.45 17.55 175 VAL A CA 1
ATOM 1297 C C . VAL A 1 183 ? 25.864 -13.068 11.446 1.00 17.50 175 VAL A C 1
ATOM 1298 O O . VAL A 1 183 ? 24.655 -12.857 11.520 1.00 18.27 175 VAL A O 1
ATOM 1305 N N . SER A 1 184 ? 26.658 -12.453 10.563 1.00 18.25 176 SER A N 1
ATOM 1306 C CA . SER A 1 184 ? 26.162 -11.448 9.619 1.00 17.85 176 SER A CA 1
ATOM 1307 C C . SER A 1 184 ? 26.422 -11.935 8.202 1.00 17.65 176 SER A C 1
ATOM 1308 O O . SER A 1 184 ? 27.520 -11.720 7.652 1.00 19.65 176 SER A O 1
ATOM 1311 N N . PRO A 1 185 ? 25.469 -12.617 7.591 1.00 17.23 177 PRO A N 1
ATOM 1312 C CA . PRO A 1 185 ? 25.661 -13.096 6.219 1.00 18.92 177 PRO A CA 1
ATOM 1313 C C . PRO A 1 185 ? 25.584 -11.973 5.207 1.00 21.06 177 PRO A C 1
ATOM 1314 O O . PRO A 1 185 ? 25.041 -10.900 5.461 1.00 21.47 177 PRO A O 1
ATOM 1318 N N . GLY A 1 186 ? 26.079 -12.271 4.012 1.00 22.88 178 GLY A N 1
ATOM 1319 C CA . GLY A 1 186 ? 25.894 -11.406 2.878 1.00 25.37 178 GLY A CA 1
ATOM 1320 C C . GLY A 1 186 ? 24.451 -11.292 2.416 1.00 37.02 178 GLY A C 1
ATOM 1321 O O . GLY A 1 186 ? 23.530 -11.935 2.919 1.00 32.45 178 GLY A O 1
ATOM 1322 N N . SER A 1 187 ? 24.262 -10.439 1.418 1.00 56.54 179 SER A N 1
ATOM 1323 C CA . SER A 1 187 ? 22.928 -10.089 0.950 1.00 71.17 179 SER A CA 1
ATOM 1324 C C . SER A 1 187 ? 22.891 -9.976 -0.571 1.00 65.78 179 SER A C 1
ATOM 1325 O O . SER A 1 187 ? 23.494 -10.787 -1.274 1.00 73.08 179 SER A O 1
ATOM 1328 N N . GLY A 1 217 ? 39.728 -8.340 -5.771 1.00 40.74 209 GLY A N 1
ATOM 1329 C CA . GLY A 1 217 ? 39.248 -9.698 -5.581 1.00 41.80 209 GLY A CA 1
ATOM 1330 C C . GLY A 1 217 ? 38.278 -9.875 -4.425 1.00 39.10 209 GLY A C 1
ATOM 1331 O O . GLY A 1 217 ? 38.138 -10.970 -3.873 1.00 40.47 209 GLY A O 1
ATOM 1332 N N . ILE A 1 218 ? 37.604 -8.798 -4.043 1.00 38.57 210 ILE A N 1
ATOM 1333 C CA . ILE A 1 218 ? 36.567 -8.863 -3.013 1.00 42.01 210 ILE A CA 1
ATOM 1334 C C . ILE A 1 218 ? 35.226 -8.612 -3.697 1.00 37.45 210 ILE A C 1
ATOM 1335 O O . ILE A 1 218 ? 35.126 -7.703 -4.534 1.00 41.84 210 ILE A O 1
ATOM 1340 N N . PRO A 1 219 ? 34.173 -9.386 -3.392 1.00 35.90 211 PRO A N 1
ATOM 1341 C CA . PRO A 1 219 ? 34.130 -10.495 -2.434 1.00 32.95 211 PRO A CA 1
ATOM 1342 C C . PRO A 1 219 ? 34.908 -11.713 -2.909 1.00 31.49 211 PRO A C 1
ATOM 1343 O O . PRO A 1 219 ? 35.054 -11.985 -4.100 1.00 33.56 211 PRO A O 1
ATOM 1347 N N . LEU A 1 220 ? 35.437 -12.444 -1.932 1.00 31.67 212 LEU A N 1
ATOM 1348 C CA . LEU A 1 220 ? 36.258 -13.622 -2.169 1.00 35.65 212 LEU A CA 1
ATOM 1349 C C . LEU A 1 220 ? 35.378 -14.865 -2.092 1.00 32.14 212 LEU A C 1
ATOM 1350 O O . LEU A 1 220 ? 34.741 -15.110 -1.063 1.00 32.10 212 LEU A O 1
ATOM 1355 N N . GLY A 1 221 ? 35.335 -15.631 -3.187 1.00 39.28 213 GLY A N 1
ATOM 1356 C CA . GLY A 1 221 ? 34.567 -16.861 -3.245 1.00 48.67 213 GLY A CA 1
ATOM 1357 C C . GLY A 1 221 ? 33.144 -16.650 -3.735 1.00 52.78 213 GLY A C 1
ATOM 1358 O O . GLY A 1 221 ? 32.697 -15.538 -4.028 1.00 52.59 213 GLY A O 1
ATOM 1359 N N . LYS A 1 222 ? 32.418 -17.762 -3.839 1.00 45.73 214 LYS A N 1
ATOM 1360 C CA . LYS A 1 222 ? 31.017 -17.711 -4.228 1.00 52.53 214 LYS A CA 1
ATOM 1361 C C . LYS A 1 222 ? 30.147 -17.351 -3.029 1.00 42.20 214 LYS A C 1
ATOM 1362 O O . LYS A 1 222 ? 30.571 -17.441 -1.872 1.00 39.41 214 LYS A O 1
ATOM 1368 N N . ILE A 1 223 ? 28.902 -16.954 -3.321 1.00 43.43 215 ILE A N 1
ATOM 1369 C CA . ILE A 1 223 ? 27.964 -16.591 -2.263 1.00 41.73 215 ILE A CA 1
ATOM 1370 C C . ILE A 1 223 ? 27.858 -17.744 -1.268 1.00 34.78 215 ILE A C 1
ATOM 1371 O O . ILE A 1 223 ? 27.820 -18.919 -1.655 1.00 40.22 215 ILE A O 1
ATOM 1376 N N . ALA A 1 224 ? 27.816 -17.409 0.019 1.00 32.50 216 ALA A N 1
ATOM 1377 C CA . ALA A 1 224 ? 27.711 -18.429 1.058 1.00 36.36 216 ALA A CA 1
ATOM 1378 C C . ALA A 1 224 ? 26.309 -19.022 1.076 1.00 39.13 216 ALA A C 1
ATOM 1379 O O . ALA A 1 224 ? 25.316 -18.291 1.132 1.00 37.23 216 ALA A O 1
ATOM 1381 N N . ARG A 1 225 ? 26.232 -20.346 1.041 1.00 33.65 217 ARG A N 1
ATOM 1382 C CA . ARG A 1 225 ? 24.957 -21.042 1.070 1.00 31.30 217 ARG A CA 1
ATOM 1383 C C . ARG A 1 225 ? 24.471 -21.169 2.507 1.00 29.86 217 ARG A C 1
ATOM 1384 O O . ARG A 1 225 ? 25.269 -21.106 3.442 1.00 27.86 217 ARG A O 1
ATOM 1392 N N . PRO A 1 226 ? 23.156 -21.340 2.706 1.00 28.04 218 PRO A N 1
ATOM 1393 C CA . PRO A 1 226 ? 22.633 -21.485 4.081 1.00 27.49 218 PRO A CA 1
ATOM 1394 C C . PRO A 1 226 ? 23.361 -22.537 4.911 1.00 25.84 218 PRO A C 1
ATOM 1395 O O . PRO A 1 226 ? 23.670 -22.279 6.085 1.00 25.48 218 PRO A O 1
ATOM 1399 N N . GLN A 1 227 ? 23.678 -23.698 4.325 1.00 30.05 219 GLN A N 1
ATOM 1400 C CA . GLN A 1 227 ? 24.389 -24.728 5.078 1.00 29.53 219 GLN A CA 1
ATOM 1401 C C . GLN A 1 227 ? 25.740 -24.235 5.588 1.00 27.58 219 GLN A C 1
ATOM 1402 O O . GLN A 1 227 ? 26.184 -24.642 6.667 1.00 29.38 219 GLN A O 1
ATOM 1404 N N A GLU A 1 228 ? 26.399 -23.340 4.854 0.45 29.66 220 GLU A N 1
ATOM 1405 N N B GLU A 1 228 ? 26.401 -23.343 4.850 0.55 29.67 220 GLU A N 1
ATOM 1406 C CA A GLU A 1 228 ? 27.701 -22.857 5.302 0.45 27.62 220 GLU A CA 1
ATOM 1407 C CA B GLU A 1 228 ? 27.700 -22.855 5.302 0.55 27.59 220 GLU A CA 1
ATOM 1408 C C A GLU A 1 228 ? 27.578 -21.801 6.403 0.45 28.89 220 GLU A C 1
ATOM 1409 C C B GLU A 1 228 ? 27.555 -21.828 6.427 0.55 28.90 220 GLU A C 1
ATOM 1410 O O A GLU A 1 228 ? 28.418 -21.749 7.309 0.45 27.03 220 GLU A O 1
ATOM 1411 O O B GLU A 1 228 ? 28.352 -21.818 7.372 0.55 27.06 220 GLU A O 1
ATOM 1422 N N . ILE A 1 229 ? 26.544 -20.959 6.355 1.00 22.65 221 ILE A N 1
ATOM 1423 C CA . ILE A 1 229 ? 26.253 -20.065 7.471 1.00 22.06 221 ILE A CA 1
ATOM 1424 C C . ILE A 1 229 ? 25.903 -20.870 8.724 1.00 21.29 221 ILE A C 1
ATOM 1425 O O . ILE A 1 229 ? 26.326 -20.534 9.835 1.00 21.17 221 ILE A O 1
ATOM 1430 N N . ALA A 1 230 ? 25.110 -21.927 8.562 1.00 21.50 222 ALA A N 1
ATOM 1431 C CA . ALA A 1 230 ? 24.739 -22.785 9.688 1.00 23.58 222 ALA A CA 1
ATOM 1432 C C . ALA A 1 230 ? 25.975 -23.300 10.421 1.00 22.17 222 ALA A C 1
ATOM 1433 O O . ALA A 1 230 ? 25.996 -23.378 11.653 1.00 23.21 222 ALA A O 1
ATOM 1435 N N . ASN A 1 231 ? 27.004 -23.681 9.679 1.00 23.30 223 ASN A N 1
ATOM 1436 C CA . ASN A 1 231 ? 28.208 -24.172 10.339 1.00 26.03 223 ASN A CA 1
ATOM 1437 C C . ASN A 1 231 ? 28.790 -23.134 11.302 1.00 24.77 223 ASN A C 1
ATOM 1438 O O . ASN A 1 231 ? 29.239 -23.484 12.398 1.00 24.76 223 ASN A O 1
ATOM 1443 N N . THR A 1 232 ? 28.846 -21.867 10.893 1.00 20.87 224 THR A N 1
ATOM 1444 C CA . THR A 1 232 ? 29.370 -20.823 11.756 1.00 18.34 224 THR A CA 1
ATOM 1445 C C . THR A 1 232 ? 28.493 -20.638 12.984 1.00 19.27 224 THR A C 1
ATOM 1446 O O . THR A 1 232 ? 28.993 -20.384 14.081 1.00 20.25 224 THR A O 1
ATOM 1450 N N . ILE A 1 233 ? 27.174 -20.729 12.809 1.00 19.63 225 ILE A N 1
ATOM 1451 C CA . ILE A 1 233 ? 26.265 -20.674 13.948 1.00 19.15 225 ILE A CA 1
ATOM 1452 C C . ILE A 1 233 ? 26.545 -21.816 14.925 1.00 19.74 225 ILE A C 1
ATOM 1453 O O . ILE A 1 233 ? 26.595 -21.610 16.148 1.00 19.81 225 ILE A O 1
ATOM 1458 N N . LEU A 1 234 ? 26.717 -23.033 14.408 1.00 19.99 226 LEU A N 1
ATOM 1459 C CA . LEU A 1 234 ? 27.008 -24.159 15.296 1.00 18.69 226 LEU A CA 1
ATOM 1460 C C . LEU A 1 234 ? 28.316 -23.927 16.036 1.00 22.10 226 LEU A C 1
ATOM 1461 O O . LEU A 1 234 ? 28.424 -24.223 17.230 1.00 22.25 226 LEU A O 1
ATOM 1466 N N . PHE A 1 235 ? 29.323 -23.378 15.354 1.00 19.93 227 PHE A N 1
ATOM 1467 C CA . PHE A 1 235 ? 30.586 -23.089 16.041 1.00 21.17 227 PHE A CA 1
ATOM 1468 C C . PHE A 1 235 ? 30.355 -22.143 17.222 1.00 21.20 227 PHE A C 1
ATOM 1469 O O . PHE A 1 235 ? 30.818 -22.395 18.343 1.00 21.62 227 PHE A O 1
ATOM 1477 N N . LEU A 1 236 ? 29.638 -21.056 16.983 1.00 19.07 228 LEU A N 1
ATOM 1478 C CA . LEU A 1 236 ? 29.403 -20.069 18.034 1.00 19.06 228 LEU A CA 1
ATOM 1479 C C . LEU A 1 236 ? 28.522 -20.603 19.149 1.00 22.22 228 LEU A C 1
ATOM 1480 O O . LEU A 1 236 ? 28.600 -20.111 20.285 1.00 23.30 228 LEU A O 1
ATOM 1485 N N . ALA A 1 237 ? 27.680 -21.577 18.847 1.00 19.97 229 ALA A N 1
ATOM 1486 C CA . ALA A 1 237 ? 26.836 -22.178 19.863 1.00 21.08 229 ALA A CA 1
ATOM 1487 C C . ALA A 1 237 ? 27.570 -23.228 20.668 1.00 23.45 229 ALA A C 1
ATOM 1488 O O . ALA A 1 237 ? 27.029 -23.708 21.676 1.00 26.13 229 ALA A O 1
ATOM 1490 N N . SER A 1 238 ? 28.762 -23.621 20.240 1.00 21.07 230 SER A N 1
ATOM 1491 C CA . SER A 1 238 ? 29.444 -24.797 20.755 1.00 22.81 230 SER A CA 1
ATOM 1492 C C . SER A 1 238 ? 30.389 -24.459 21.901 1.00 25.09 230 SER A C 1
ATOM 1493 O O . SER A 1 238 ? 30.792 -23.309 22.104 1.00 27.44 230 SER A O 1
ATOM 1496 N N . SER A 1 239 ? 30.754 -25.500 22.639 1.00 31.21 231 SER A N 1
ATOM 1497 C CA . SER A 1 239 ? 31.739 -25.361 23.704 1.00 30.99 231 SER A CA 1
ATOM 1498 C C . SER A 1 239 ? 33.097 -24.896 23.188 1.00 35.02 231 SER A C 1
ATOM 1499 O O . SER A 1 239 ? 33.898 -24.390 23.980 1.00 36.19 231 SER A O 1
ATOM 1502 N N . HIS A 1 240 ? 33.385 -25.049 21.887 1.00 30.80 232 HIS A N 1
ATOM 1503 C CA . HIS A 1 240 ? 34.638 -24.541 21.340 1.00 30.35 232 HIS A CA 1
ATOM 1504 C C . HIS A 1 240 ? 34.691 -23.016 21.298 1.00 30.75 232 HIS A C 1
ATOM 1505 O O . HIS A 1 240 ? 35.763 -22.463 21.028 1.00 33.59 232 HIS A O 1
ATOM 1512 N N . ALA A 1 241 ? 33.574 -22.340 21.571 1.00 26.06 233 ALA A N 1
ATOM 1513 C CA . ALA A 1 241 ? 33.473 -20.883 21.583 1.00 24.81 233 ALA A CA 1
ATOM 1514 C C . ALA A 1 241 ? 33.209 -20.342 22.990 1.00 25.84 233 ALA A C 1
ATOM 1515 O O . ALA A 1 241 ? 32.658 -19.252 23.148 1.00 24.39 233 ALA A O 1
ATOM 1517 N N . SER A 1 242 ? 33.642 -21.073 24.019 1.00 27.81 234 SER A N 1
ATOM 1518 C CA . SER A 1 242 ? 33.188 -20.823 25.387 1.00 34.75 234 SER A CA 1
ATOM 1519 C C . SER A 1 242 ? 33.608 -19.462 25.945 1.00 37.58 234 SER A C 1
ATOM 1520 O O . SER A 1 242 ? 33.044 -19.024 26.953 1.00 42.18 234 SER A O 1
ATOM 1523 N N . HIS A 1 243 ? 34.610 -18.807 25.367 1.00 27.48 235 HIS A N 1
ATOM 1524 C CA . HIS A 1 243 ? 35.057 -17.497 25.841 1.00 27.51 235 HIS A CA 1
ATOM 1525 C C . HIS A 1 243 ? 34.779 -16.418 24.806 1.00 23.63 235 HIS A C 1
ATOM 1526 O O . HIS A 1 243 ? 35.368 -15.320 24.854 1.00 25.83 235 HIS A O 1
ATOM 1533 N N . ILE A 1 244 ? 33.945 -16.729 23.834 1.00 21.38 236 ILE A N 1
ATOM 1534 C CA . ILE A 1 244 ? 33.513 -15.780 22.813 1.00 20.22 236 ILE A CA 1
ATOM 1535 C C . ILE A 1 244 ? 32.106 -15.330 23.151 1.00 18.80 236 ILE A C 1
ATOM 1536 O O . ILE A 1 244 ? 31.166 -16.138 23.147 1.00 20.15 236 ILE A O 1
ATOM 1541 N N . THR A 1 245 ? 31.951 -14.039 23.442 1.00 20.67 237 THR A N 1
ATOM 1542 C CA . THR A 1 245 ? 30.616 -13.474 23.562 1.00 18.29 237 THR A CA 1
ATOM 1543 C C . THR A 1 245 ? 30.657 -12.040 23.072 1.00 18.22 237 THR A C 1
ATOM 1544 O O . THR A 1 245 ? 31.702 -11.376 23.094 1.00 20.75 237 THR A O 1
ATOM 1548 N N . LEU A 1 246 ? 29.492 -11.586 22.624 1.00 18.07 238 LEU A N 1
ATOM 1549 C CA . LEU A 1 246 ? 29.256 -10.249 22.091 1.00 19.02 238 LEU A CA 1
ATOM 1550 C C . LEU A 1 246 ? 29.986 -10.027 20.782 1.00 18.42 238 LEU A C 1
ATOM 1551 O O . LEU A 1 246 ? 30.245 -8.878 20.401 1.00 20.66 238 LEU A O 1
ATOM 1556 N N . GLN A 1 247 ? 30.293 -11.104 20.077 1.00 17.39 239 GLN A N 1
ATOM 1557 C CA . GLN A 1 247 ? 30.965 -11.039 18.788 1.00 17.98 239 GLN A CA 1
ATOM 1558 C C . GLN A 1 247 ? 30.002 -11.253 17.625 1.00 18.99 239 GLN A C 1
ATOM 1559 O O . GLN A 1 247 ? 28.930 -11.827 17.761 1.00 19.90 239 GLN A O 1
ATOM 1565 N N . ASP A 1 248 ? 30.402 -10.760 16.461 1.00 20.75 240 ASP A N 1
ATOM 1566 C CA . ASP A 1 248 ? 29.586 -10.772 15.245 1.00 19.27 240 ASP A CA 1
ATOM 1567 C C . ASP A 1 248 ? 30.534 -11.153 14.120 1.00 19.24 240 ASP A C 1
ATOM 1568 O O . ASP A 1 248 ? 31.435 -10.375 13.782 1.00 23.93 240 ASP A O 1
ATOM 1573 N N . ILE A 1 249 ? 30.378 -12.345 13.574 1.00 19.18 241 ILE A N 1
ATOM 1574 C CA . ILE A 1 249 ? 31.225 -12.833 12.496 1.00 19.00 241 ILE A CA 1
ATOM 1575 C C . ILE A 1 249 ? 30.512 -12.548 11.181 1.00 18.85 241 ILE A C 1
ATOM 1576 O O . ILE A 1 249 ? 29.411 -13.061 10.942 1.00 18.49 241 ILE A O 1
ATOM 1581 N N . VAL A 1 250 ? 31.136 -11.737 10.332 1.00 19.56 242 VAL A N 1
ATOM 1582 C CA . VAL A 1 250 ? 30.590 -11.378 9.024 1.00 18.44 242 VAL A CA 1
ATOM 1583 C C . VAL A 1 250 ? 31.035 -12.434 8.024 1.00 19.05 242 VAL A C 1
ATOM 1584 O O . VAL A 1 250 ? 32.233 -12.655 7.820 1.00 20.58 242 VAL A O 1
ATOM 1588 N N . VAL A 1 251 ? 30.066 -13.054 7.373 1.00 18.45 243 VAL A N 1
ATOM 1589 C CA . VAL A 1 251 ? 30.319 -14.154 6.453 1.00 18.88 243 VAL A CA 1
ATOM 1590 C C . VAL A 1 251 ? 29.824 -13.716 5.088 1.00 20.98 243 VAL A C 1
ATOM 1591 O O . VAL A 1 251 ? 28.695 -14.027 4.692 1.00 26.31 243 VAL A O 1
ATOM 1595 N N . ASP A 1 252 ? 30.643 -12.936 4.384 1.00 18.96 244 ASP A N 1
ATOM 1596 C CA . ASP A 1 252 ? 30.240 -12.371 3.103 1.00 20.54 244 ASP A CA 1
ATOM 1597 C C . ASP A 1 252 ? 31.429 -12.221 2.171 1.00 22.64 244 ASP A C 1
ATOM 1598 O O . ASP A 1 252 ? 31.401 -11.387 1.257 1.00 22.63 244 ASP A O 1
ATOM 1603 N N . GLY A 1 253 ? 32.472 -13.033 2.366 1.00 20.97 245 GLY A N 1
ATOM 1604 C CA . GLY A 1 253 ? 33.599 -12.975 1.465 1.00 22.24 245 GLY A CA 1
ATOM 1605 C C . GLY A 1 253 ? 34.414 -11.718 1.582 1.00 22.16 245 GLY A C 1
ATOM 1606 O O . GLY A 1 253 ? 35.156 -11.377 0.662 1.00 23.49 245 GLY A O 1
ATOM 1607 N N . GLY A 1 254 ? 34.290 -11.014 2.700 1.00 20.88 246 GLY A N 1
ATOM 1608 C CA . GLY A 1 254 ? 35.086 -9.825 2.942 1.00 21.04 246 GLY A CA 1
ATOM 1609 C C . GLY A 1 254 ? 34.514 -8.536 2.394 1.00 22.57 246 GLY A C 1
ATOM 1610 O O . GLY A 1 254 ? 35.232 -7.539 2.361 1.00 23.21 246 GLY A O 1
ATOM 1611 N N . SER A 1 255 ? 33.237 -8.528 1.995 1.00 21.79 247 SER A N 1
ATOM 1612 C CA . SER A 1 255 ? 32.662 -7.392 1.281 1.00 23.19 247 SER A CA 1
ATOM 1613 C C . SER A 1 255 ? 32.654 -6.123 2.112 1.00 23.09 247 SER A C 1
ATOM 1614 O O . SER A 1 255 ? 32.684 -5.022 1.538 1.00 27.30 247 SER A O 1
ATOM 1617 N N . THR A 1 256 ? 32.604 -6.236 3.435 1.00 21.59 248 THR A N 1
ATOM 1618 C CA . THR A 1 256 ? 32.634 -5.024 4.253 1.00 23.75 248 THR A CA 1
ATOM 1619 C C . THR A 1 256 ? 34.039 -4.557 4.587 1.00 26.33 248 THR A C 1
ATOM 1620 O O . THR A 1 256 ? 34.176 -3.549 5.295 1.00 25.51 248 THR A O 1
ATOM 1624 N N . LEU A 1 257 ? 35.064 -5.254 4.093 1.00 22.17 249 LEU A N 1
ATOM 1625 C CA . LEU A 1 257 ? 36.463 -4.870 4.293 1.00 24.66 249 LEU A CA 1
ATOM 1626 C C . LEU A 1 257 ? 36.792 -4.736 5.779 1.00 24.18 249 LEU A C 1
ATOM 1627 O O . LEU A 1 257 ? 37.565 -3.853 6.183 1.00 27.16 249 LEU A O 1
ATOM 1632 N N . GLY A 1 258 ? 36.184 -5.588 6.591 1.00 25.03 250 GLY A N 1
ATOM 1633 C CA . GLY A 1 258 ? 36.433 -5.627 8.007 1.00 26.71 250 GLY A CA 1
ATOM 1634 C C . GLY A 1 258 ? 35.478 -4.817 8.852 1.00 29.37 250 GLY A C 1
ATOM 1635 O O . GLY A 1 258 ? 35.555 -4.899 10.081 1.00 32.22 250 GLY A O 1
ATOM 1636 N N . ALA A 1 259 ? 34.602 -4.022 8.238 1.00 26.31 251 ALA A N 1
ATOM 1637 C CA . ALA A 1 259 ? 33.611 -3.248 8.980 1.00 25.35 251 ALA A CA 1
ATOM 1638 C C . ALA A 1 259 ? 32.471 -4.146 9.470 1.00 30.56 251 ALA A C 1
ATOM 1639 O O . ALA A 1 259 ? 32.204 -5.254 8.964 1.00 28.94 251 ALA A O 1
ATOM 1642 N N . GLY B 1 11 ? 32.838 32.070 11.434 1.00 51.46 3 GLY B N 1
ATOM 1643 C CA . GLY B 1 11 ? 31.729 31.672 12.282 1.00 48.86 3 GLY B CA 1
ATOM 1644 C C . GLY B 1 11 ? 30.757 30.737 11.591 1.00 49.33 3 GLY B C 1
ATOM 1645 O O . GLY B 1 11 ? 30.981 30.317 10.454 1.00 47.20 3 GLY B O 1
ATOM 1646 N N . LEU B 1 12 ? 29.666 30.398 12.273 1.00 39.52 4 LEU B N 1
ATOM 1647 C CA . LEU B 1 12 ? 28.632 29.547 11.705 1.00 41.20 4 LEU B CA 1
ATOM 1648 C C . LEU B 1 12 ? 27.488 30.440 11.235 1.00 44.91 4 LEU B C 1
ATOM 1649 O O . LEU B 1 12 ? 26.736 30.988 12.047 1.00 41.06 4 LEU B O 1
ATOM 1654 N N . ASP B 1 13 ? 27.367 30.582 9.919 1.00 37.13 5 ASP B N 1
ATOM 1655 C CA . ASP B 1 13 ? 26.453 31.526 9.291 1.00 35.90 5 ASP B CA 1
ATOM 1656 C C . ASP B 1 13 ? 25.474 30.749 8.424 1.00 32.68 5 ASP B C 1
ATOM 1657 O O . ASP B 1 13 ? 25.889 30.002 7.533 1.00 33.63 5 ASP B O 1
ATOM 1662 N N . PHE B 1 14 ? 24.175 30.895 8.708 1.00 25.71 6 PHE B N 1
ATOM 1663 C CA . PHE B 1 14 ? 23.135 30.254 7.917 1.00 23.24 6 PHE B CA 1
ATOM 1664 C C . PHE B 1 14 ? 22.144 31.295 7.399 1.00 23.98 6 PHE B C 1
ATOM 1665 O O . PHE B 1 14 ? 20.957 30.988 7.216 1.00 24.22 6 PHE B O 1
ATOM 1673 N N . HIS B 1 15 ? 22.615 32.526 7.173 1.00 29.28 7 HIS B N 1
ATOM 1674 C CA . HIS B 1 15 ? 21.735 33.615 6.763 1.00 32.66 7 HIS B CA 1
ATOM 1675 C C . HIS B 1 15 ? 20.922 33.209 5.543 1.00 32.66 7 HIS B C 1
ATOM 1676 O O . HIS B 1 15 ? 21.464 32.710 4.555 1.00 30.27 7 HIS B O 1
ATOM 1683 N N . GLY B 1 16 ? 19.608 33.373 5.647 1.00 31.90 8 GLY B N 1
ATOM 1684 C CA . GLY B 1 16 ? 18.714 33.146 4.533 1.00 32.92 8 GLY B CA 1
ATOM 1685 C C . GLY B 1 16 ? 18.340 31.701 4.282 1.00 32.72 8 GLY B C 1
ATOM 1686 O O . GLY B 1 16 ? 17.476 31.441 3.434 1.00 37.02 8 GLY B O 1
ATOM 1687 N N . GLN B 1 17 ? 18.961 30.754 4.971 1.00 25.64 9 GLN B N 1
ATOM 1688 C CA . GLN B 1 17 ? 18.724 29.346 4.705 1.00 22.99 9 GLN B CA 1
ATOM 1689 C C . GLN B 1 17 ? 17.461 28.862 5.384 1.00 25.70 9 GLN B C 1
ATOM 1690 O O . GLN B 1 17 ? 17.146 29.255 6.505 1.00 27.25 9 GLN B O 1
ATOM 1696 N N . THR B 1 18 ? 16.774 27.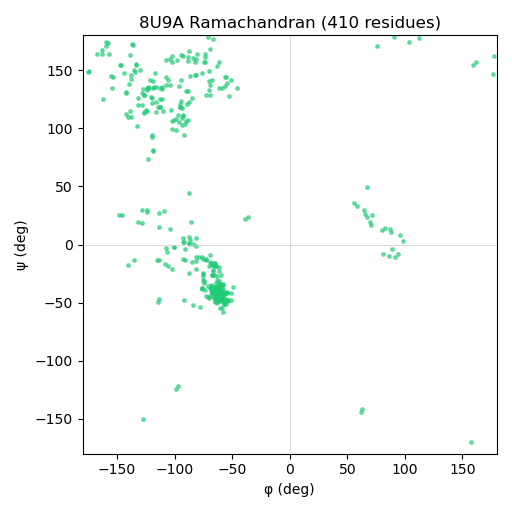936 4.714 1.00 22.74 10 THR B N 1
ATOM 1697 C CA . THR B 1 18 ? 15.583 27.305 5.257 1.00 20.39 10 THR B CA 1
ATOM 1698 C C . THR B 1 18 ? 15.996 26.067 6.037 1.00 20.65 10 THR B C 1
ATOM 1699 O O . THR B 1 18 ? 16.612 25.150 5.477 1.00 21.61 10 THR B O 1
ATOM 1703 N N . VAL B 1 19 ? 15.664 26.043 7.321 1.00 20.21 11 VAL B N 1
ATOM 1704 C CA . VAL B 1 19 ? 16.086 24.999 8.239 1.00 19.99 11 VAL B CA 1
ATOM 1705 C C . VAL B 1 19 ? 14.867 24.424 8.941 1.00 20.26 11 VAL B C 1
ATOM 1706 O O . VAL B 1 19 ? 14.055 25.178 9.495 1.00 19.49 11 VAL B O 1
ATOM 1710 N N . TRP B 1 20 ? 14.746 23.094 8.912 1.00 18.10 12 TRP B N 1
ATOM 1711 C CA . TRP B 1 20 ? 13.696 22.368 9.615 1.00 17.57 12 TRP B CA 1
ATOM 1712 C C . TRP B 1 20 ? 14.311 21.584 10.767 1.00 17.49 12 TRP B C 1
ATOM 1713 O O . TRP B 1 20 ? 15.301 20.895 10.560 1.00 16.90 12 TRP B O 1
ATOM 1724 N N . VAL B 1 21 ? 13.708 21.649 11.958 1.00 17.41 13 VAL B N 1
ATOM 1725 C CA . VAL B 1 21 ? 14.201 20.930 13.140 1.00 17.44 13 VAL B CA 1
ATOM 1726 C C . VAL B 1 21 ? 13.021 20.205 13.770 1.00 18.41 13 VAL B C 1
ATOM 1727 O O . VAL B 1 21 ? 12.046 20.857 14.182 1.00 17.84 13 VAL B O 1
ATOM 1731 N N . THR B 1 22 ? 13.096 18.880 13.859 1.00 16.79 14 THR B N 1
ATOM 1732 C CA . THR B 1 22 ? 12.094 18.125 14.598 1.00 16.83 14 THR B CA 1
ATOM 1733 C C . THR B 1 22 ? 12.514 18.014 16.062 1.00 17.96 14 THR B C 1
ATOM 1734 O O . THR B 1 22 ? 13.688 18.148 16.417 1.00 20.59 14 THR B O 1
ATOM 1738 N N . GLY B 1 23 ? 11.540 17.780 16.927 1.00 18.73 15 GLY B N 1
ATOM 1739 C CA . GLY B 1 23 ? 11.820 17.809 18.345 1.00 17.89 15 GLY B CA 1
ATOM 1740 C C . GLY B 1 23 ? 12.086 19.198 18.888 1.00 18.77 15 GLY B C 1
ATOM 1741 O O . GLY B 1 23 ? 12.754 19.334 19.914 1.00 19.58 15 GLY B O 1
ATOM 1742 N N . ALA B 1 24 ? 11.557 20.232 18.240 1.00 18.60 16 ALA B N 1
ATOM 1743 C CA . ALA B 1 24 ? 11.956 21.613 18.519 1.00 18.65 16 ALA B CA 1
ATOM 1744 C C . ALA B 1 24 ? 11.273 22.235 19.733 1.00 23.05 16 ALA B C 1
ATOM 1745 O O . ALA B 1 24 ? 11.605 23.371 20.081 1.00 22.70 16 ALA B O 1
ATOM 1747 N N . GLY B 1 25 ? 10.375 21.522 20.416 1.00 20.61 17 GLY B N 1
ATOM 1748 C CA . GLY B 1 25 ? 9.707 22.083 21.572 1.00 22.64 17 GLY B CA 1
ATOM 1749 C C . GLY B 1 25 ? 10.557 22.168 22.822 1.00 24.54 17 GLY B C 1
ATOM 1750 O O . GLY B 1 25 ? 10.327 23.036 23.670 1.00 27.61 17 GLY B O 1
ATOM 1751 N N . LYS B 1 26 ? 11.551 21.284 22.958 1.00 22.37 18 LYS B N 1
ATOM 1752 C CA . LYS B 1 26 ? 12.389 21.270 24.146 1.00 22.72 18 LYS B CA 1
ATOM 1753 C C . LYS B 1 26 ? 13.704 20.580 23.809 1.00 20.89 18 LYS B C 1
ATOM 1754 O O . LYS B 1 26 ? 13.883 20.043 22.714 1.00 23.80 18 LYS B O 1
ATOM 1760 N N . GLY B 1 27 ? 14.621 20.622 24.770 1.00 23.88 19 GLY B N 1
ATOM 1761 C CA . GLY B 1 27 ? 15.827 19.820 24.690 1.00 28.77 19 GLY B CA 1
ATOM 1762 C C . GLY B 1 27 ? 16.708 20.182 23.518 1.00 23.52 19 GLY B C 1
ATOM 1763 O O . GLY B 1 27 ? 16.889 21.356 23.156 1.00 20.58 19 GLY B O 1
ATOM 1764 N N . ILE B 1 28 ? 17.291 19.149 22.906 1.00 21.75 20 ILE B N 1
ATOM 1765 C CA . ILE B 1 28 ? 18.278 19.383 21.854 1.00 19.46 20 ILE B CA 1
ATOM 1766 C C . ILE B 1 28 ? 17.649 20.092 20.664 1.00 19.37 20 ILE B C 1
ATOM 1767 O O . ILE B 1 28 ? 18.239 21.018 20.086 1.00 19.83 20 ILE B O 1
ATOM 1772 N N . GLY B 1 29 ? 16.444 19.684 20.278 1.00 19.35 21 GLY B N 1
ATOM 1773 C CA . GLY B 1 29 ? 15.813 20.295 19.122 1.00 19.69 21 GLY B CA 1
ATOM 1774 C C . GLY B 1 29 ? 15.550 21.773 19.345 1.00 18.67 21 GLY B C 1
ATOM 1775 O O . GLY B 1 29 ? 15.741 22.604 18.456 1.00 18.71 21 GLY B O 1
ATOM 1776 N N . TYR B 1 30 ? 15.108 22.119 20.544 1.00 18.41 22 TYR B N 1
ATOM 1777 C CA . TYR B 1 30 ? 14.862 23.532 20.836 1.00 18.63 22 TYR B CA 1
ATOM 1778 C C . TYR B 1 30 ? 16.151 24.331 20.793 1.00 20.74 22 TYR B C 1
ATOM 1779 O O . TYR B 1 30 ? 16.210 25.401 20.178 1.00 20.41 22 TYR B O 1
ATOM 1788 N N . ALA B 1 31 ? 17.188 23.850 21.468 1.00 20.37 23 ALA B N 1
ATOM 1789 C CA . ALA B 1 31 ? 18.460 24.556 21.449 1.00 20.62 23 ALA B CA 1
ATOM 1790 C C . ALA B 1 31 ? 18.975 24.709 20.029 1.00 20.57 23 ALA B C 1
ATOM 1791 O O . ALA B 1 31 ? 19.546 25.748 19.668 1.00 20.48 23 ALA B O 1
ATOM 1793 N N . THR B 1 32 ? 18.784 23.682 19.216 1.00 20.12 24 THR B N 1
ATOM 1794 C CA . THR B 1 32 ? 19.270 23.730 17.847 1.00 19.88 24 THR B CA 1
ATOM 1795 C C . THR B 1 32 ? 18.489 24.731 17.024 1.00 18.97 24 THR B C 1
ATOM 1796 O O . THR B 1 32 ? 19.083 25.505 16.265 1.00 19.50 24 THR B O 1
ATOM 1800 N N . ALA B 1 33 ? 17.164 24.728 17.159 1.00 19.05 25 ALA B N 1
ATOM 1801 C CA . ALA B 1 33 ? 16.342 25.719 16.468 1.00 19.46 25 ALA B CA 1
ATOM 1802 C C . ALA B 1 33 ? 16.765 27.136 16.836 1.00 19.10 25 ALA B C 1
ATOM 1803 O O . ALA B 1 33 ? 16.913 27.998 15.961 1.00 21.87 25 ALA B O 1
ATOM 1805 N N . LEU B 1 34 ? 16.945 27.409 18.136 1.00 20.67 26 LEU B N 1
ATOM 1806 C CA . LEU B 1 34 ? 17.367 28.745 18.551 1.00 22.84 26 LEU B CA 1
ATOM 1807 C C . LEU B 1 34 ? 18.733 29.101 17.970 1.00 27.48 26 LEU B C 1
ATOM 1808 O O . LEU B 1 34 ? 18.964 30.246 17.564 1.00 23.82 26 LEU B O 1
ATOM 1813 N N . ALA B 1 35 ? 19.660 28.144 17.961 1.00 22.17 27 ALA B N 1
ATOM 1814 C CA . ALA B 1 35 ? 20.988 28.415 17.424 1.00 22.13 27 ALA B CA 1
ATOM 1815 C C . ALA B 1 35 ? 20.909 28.765 15.947 1.00 23.68 27 ALA B C 1
ATOM 1816 O O . ALA B 1 35 ? 21.593 29.680 15.479 1.00 23.96 27 ALA B O 1
ATOM 1818 N N . PHE B 1 36 ? 20.076 28.051 15.191 1.00 20.71 28 PHE B N 1
ATOM 1819 C CA . PHE B 1 36 ? 19.919 28.395 13.781 1.00 19.58 28 PHE B CA 1
ATOM 1820 C C . PHE B 1 36 ? 19.272 29.768 13.608 1.00 25.70 28 PHE B C 1
ATOM 1821 O O . PHE B 1 36 ? 19.651 30.532 12.705 1.00 23.44 28 PHE B O 1
ATOM 1829 N N . VAL B 1 37 ? 18.308 30.121 14.470 1.00 24.21 29 VAL B N 1
ATOM 1830 C CA . VAL B 1 37 ? 17.733 31.462 14.379 1.00 22.81 29 VAL B CA 1
ATOM 1831 C C . VAL B 1 37 ? 18.814 32.510 14.621 1.00 21.62 29 VAL B C 1
ATOM 1832 O O . VAL B 1 37 ? 18.891 33.525 13.911 1.00 26.03 29 VAL B O 1
ATOM 1836 N N . GLU B 1 38 ? 19.666 32.289 15.622 1.00 25.53 30 GLU B N 1
ATOM 1837 C CA . GLU B 1 38 ? 20.718 33.257 15.922 1.00 27.28 30 GLU B CA 1
ATOM 1838 C C . GLU B 1 38 ? 21.710 33.392 14.773 1.00 26.25 30 GLU B C 1
ATOM 1839 O O . GLU B 1 38 ? 22.250 34.485 14.549 1.00 28.49 30 GLU B O 1
ATOM 1845 N N . ALA B 1 39 ? 21.954 32.301 14.041 1.00 24.72 31 ALA B N 1
ATOM 1846 C CA . ALA B 1 39 ? 22.856 32.241 12.895 1.00 23.96 31 ALA B CA 1
ATOM 1847 C C . ALA B 1 39 ? 22.208 32.752 11.603 1.00 29.13 31 ALA B C 1
ATOM 1848 O O . ALA B 1 39 ? 22.801 32.610 10.529 1.00 31.25 31 ALA B O 1
ATOM 1850 N N . GLY B 1 40 ? 20.993 33.293 11.667 1.00 29.16 32 GLY B N 1
ATOM 1851 C CA . GLY B 1 40 ? 20.389 33.970 10.539 1.00 27.93 32 GLY B CA 1
ATOM 1852 C C . GLY B 1 40 ? 19.462 33.135 9.686 1.00 23.64 32 GLY B C 1
ATOM 1853 O O . GLY B 1 40 ? 19.015 33.625 8.643 1.00 27.81 32 GLY B O 1
ATOM 1854 N N . ALA B 1 41 ? 19.131 31.916 10.106 1.00 23.77 33 ALA B N 1
ATOM 1855 C CA . ALA B 1 41 ? 18.297 31.050 9.286 1.00 23.33 33 ALA B CA 1
ATOM 1856 C C . ALA B 1 41 ? 16.811 31.335 9.468 1.00 26.40 33 ALA B C 1
ATOM 1857 O O . ALA B 1 41 ? 16.369 31.921 10.466 1.00 26.54 33 ALA B O 1
ATOM 1859 N N . ASN B 1 42 ? 16.034 30.891 8.477 1.00 24.27 34 ASN B N 1
ATOM 1860 C CA . ASN B 1 42 ? 14.566 30.854 8.545 1.00 23.00 34 ASN B CA 1
ATOM 1861 C C . ASN B 1 42 ? 14.179 29.465 9.031 1.00 24.47 34 ASN B C 1
ATOM 1862 O O . ASN B 1 42 ? 14.217 28.490 8.267 1.00 22.58 34 ASN B O 1
ATOM 1867 N N . VAL B 1 43 ? 13.822 29.365 10.308 1.00 22.29 35 VAL B N 1
ATOM 1868 C CA . VAL B 1 43 ? 13.668 28.085 10.987 1.00 19.83 35 VAL B CA 1
ATOM 1869 C C . VAL B 1 43 ? 12.202 27.741 11.152 1.00 20.92 35 VAL B C 1
ATOM 1870 O O . VAL B 1 43 ? 11.383 28.594 11.518 1.00 24.10 35 VAL B O 1
ATOM 1874 N N . THR B 1 44 ? 11.878 26.468 10.894 1.00 21.99 36 THR B N 1
ATOM 1875 C CA . THR B 1 44 ? 10.590 25.888 11.257 1.00 22.01 36 THR B CA 1
ATOM 1876 C C . THR B 1 44 ? 10.867 24.737 12.207 1.00 19.12 36 THR B C 1
ATOM 1877 O O . THR B 1 44 ? 11.652 23.846 11.889 1.00 19.31 36 THR B O 1
ATOM 1881 N N . GLY B 1 45 ? 10.236 24.763 13.371 1.00 22.53 37 GLY B N 1
ATOM 1882 C CA . GLY B 1 45 ? 10.371 23.700 14.356 1.00 21.74 37 GLY B CA 1
ATOM 1883 C C . GLY B 1 45 ? 9.099 22.868 14.373 1.00 22.33 37 GLY B C 1
ATOM 1884 O O . GLY B 1 45 ? 7.988 23.413 14.268 1.00 22.50 37 GLY B O 1
ATOM 1885 N N . PHE B 1 46 ? 9.280 21.565 14.531 1.00 21.94 38 PHE B N 1
ATOM 1886 C CA . PHE B 1 46 ? 8.224 20.579 14.514 1.00 20.86 38 PHE B CA 1
ATOM 1887 C C . PHE B 1 46 ? 8.263 19.833 15.835 1.00 22.43 38 PHE B C 1
ATOM 1888 O O . PHE B 1 46 ? 9.333 19.407 16.273 1.00 21.86 38 PHE B O 1
ATOM 1896 N N . ASP B 1 47 ? 7.108 19.643 16.450 1.00 21.56 39 ASP B N 1
ATOM 1897 C CA . ASP B 1 47 ? 7.039 18.824 17.654 1.00 22.78 39 ASP B CA 1
ATOM 1898 C C . ASP B 1 47 ? 5.599 18.427 17.911 1.00 25.66 39 ASP B C 1
ATOM 1899 O O . ASP B 1 47 ? 4.659 19.022 17.369 1.00 26.51 39 ASP B O 1
ATOM 1904 N N . LEU B 1 48 ? 5.439 17.420 18.772 1.00 25.13 40 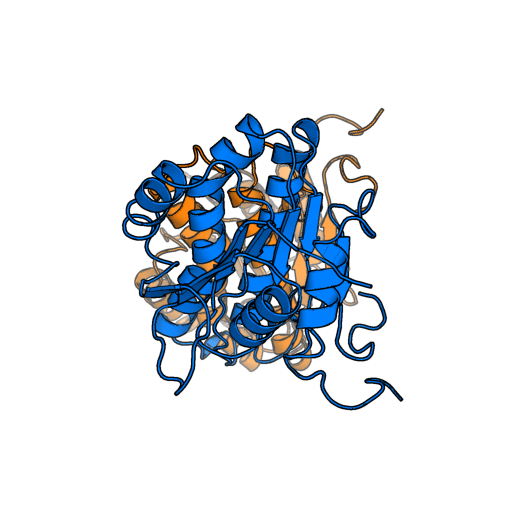LEU B N 1
ATOM 1905 C CA . LEU B 1 48 ? 4.110 16.949 19.144 1.00 29.08 40 LEU B CA 1
ATOM 1906 C C . LEU B 1 48 ? 3.238 18.114 19.577 1.00 38.61 40 LEU B C 1
ATOM 1907 O O . LEU B 1 48 ? 2.101 18.257 19.111 1.00 44.57 40 LEU B O 1
ATOM 1912 N N . ALA B 1 49 ? 3.768 18.979 20.441 1.00 34.22 41 ALA B N 1
ATOM 1913 C CA . ALA B 1 49 ? 3.065 20.204 20.801 1.00 36.70 41 ALA B CA 1
ATOM 1914 C C . ALA B 1 49 ? 4.069 21.197 21.369 1.00 38.60 41 ALA B C 1
ATOM 1915 O O . ALA B 1 49 ? 5.228 20.866 21.630 1.00 38.53 41 ALA B O 1
ATOM 1917 N N . PHE B 1 50 ? 3.597 22.422 21.558 1.00 44.59 42 PHE B N 1
ATOM 1918 C CA . PHE B 1 50 ? 4.459 23.536 21.927 1.00 40.31 42 PHE B CA 1
ATOM 1919 C C . PHE B 1 50 ? 3.950 24.276 23.179 1.00 39.81 42 PHE B C 1
ATOM 1920 O O . PHE B 1 50 ? 2.816 24.724 23.212 1.00 55.93 42 PHE B O 1
ATOM 1928 N N . GLY B 1 54 ? 5.598 31.265 23.468 1.00 49.63 46 GLY B N 1
ATOM 1929 C CA . GLY B 1 54 ? 6.326 32.064 22.498 1.00 47.31 46 GLY B CA 1
ATOM 1930 C C . GLY B 1 54 ? 7.586 31.384 22.005 1.00 42.45 46 GLY B C 1
ATOM 1931 O O . GLY B 1 54 ? 8.364 30.821 22.785 1.00 47.93 46 GLY B O 1
ATOM 1932 N N . TYR B 1 55 ? 7.794 31.421 20.690 1.00 39.67 47 TYR B N 1
ATOM 1933 C CA . TYR B 1 55 ? 8.944 30.788 20.080 1.00 40.01 47 TYR B CA 1
ATOM 1934 C C . TYR B 1 55 ? 9.470 31.709 18.984 1.00 37.15 47 TYR B C 1
ATOM 1935 O O . TYR B 1 55 ? 8.680 32.303 18.229 1.00 37.00 47 TYR B O 1
ATOM 1944 N N . PRO B 1 56 ? 10.789 31.856 18.869 1.00 28.94 48 PRO B N 1
ATOM 1945 C CA . PRO B 1 56 ? 11.345 32.763 17.854 1.00 34.03 48 PRO B CA 1
ATOM 1946 C C . PRO B 1 56 ? 11.510 32.116 16.485 1.00 35.55 48 PRO B C 1
ATOM 1947 O O . PRO B 1 56 ? 12.305 32.569 15.658 1.00 37.12 48 PRO B O 1
ATOM 1951 N N . PHE B 1 57 ? 10.807 31.015 16.257 1.00 29.22 49 PHE B N 1
ATOM 1952 C CA . PHE B 1 57 ? 10.808 30.342 14.962 1.00 25.79 49 PHE B CA 1
ATOM 1953 C C . PHE B 1 57 ? 9.375 29.914 14.687 1.00 26.03 49 PHE B C 1
ATOM 1954 O O . PHE B 1 57 ? 8.535 29.898 15.584 1.00 26.80 49 PHE B O 1
ATOM 1962 N N . ALA B 1 58 ? 9.091 29.597 13.429 1.00 25.55 50 ALA B N 1
ATOM 1963 C CA . ALA B 1 58 ? 7.779 29.089 13.075 1.00 27.27 50 ALA B CA 1
ATOM 1964 C C . ALA B 1 58 ? 7.591 27.718 13.701 1.00 23.58 50 ALA B C 1
ATOM 1965 O O . ALA B 1 58 ? 8.519 26.914 13.728 1.00 23.73 50 ALA B O 1
ATOM 1967 N N . THR B 1 59 ? 6.377 27.441 14.178 1.00 27.87 51 THR B N 1
ATOM 1968 C CA . THR B 1 59 ? 6.094 26.156 14.801 1.00 28.87 51 THR B CA 1
ATOM 1969 C C . THR B 1 59 ? 5.010 25.415 14.038 1.00 25.02 51 THR B C 1
ATOM 1970 O O . THR B 1 59 ? 4.030 26.017 13.586 1.00 26.41 51 THR B O 1
ATOM 1974 N N . GLU B 1 60 ? 5.196 24.105 13.918 1.00 23.81 52 GLU B N 1
ATOM 1975 C CA . GLU B 1 60 ? 4.230 23.195 13.310 1.00 25.96 52 GLU B CA 1
ATOM 1976 C C . GLU B 1 60 ? 4.030 22.010 14.237 1.00 22.57 52 GLU B C 1
ATOM 1977 O O . GLU B 1 60 ? 5.005 21.352 14.612 1.00 22.70 52 GLU B O 1
ATOM 1983 N N A MET B 1 61 ? 2.795 21.736 14.612 0.55 25.55 53 MET B N 1
ATOM 1984 N N B MET B 1 61 ? 2.783 21.705 14.577 0.45 25.60 53 MET B N 1
ATOM 1985 C CA A MET B 1 61 ? 2.534 20.504 15.331 0.55 23.88 53 MET B CA 1
ATOM 1986 C CA B MET B 1 61 ? 2.481 20.507 15.355 0.45 23.93 53 MET B CA 1
ATOM 1987 C C A MET B 1 61 ? 2.728 19.336 14.381 0.55 26.49 53 MET B C 1
ATOM 1988 C C B MET B 1 61 ? 2.586 19.270 14.469 0.45 26.58 53 MET B C 1
ATOM 1989 O O A MET B 1 61 ? 2.268 19.352 13.233 0.55 26.63 53 MET B O 1
ATOM 1990 O O B MET B 1 61 ? 1.866 19.150 13.470 0.45 26.67 53 MET B O 1
ATOM 1999 N N . LEU B 1 62 ? 3.461 18.341 14.847 1.00 26.05 54 LEU B N 1
ATOM 2000 C CA . LEU B 1 62 ? 3.701 17.167 14.033 1.00 24.22 54 LEU B CA 1
ATOM 2001 C C . LEU B 1 62 ? 4.147 16.033 14.936 1.00 22.93 54 LEU B C 1
ATOM 2002 O O . LEU B 1 62 ? 5.097 16.184 15.718 1.00 28.24 54 LEU B O 1
ATOM 2007 N N . ASP B 1 63 ? 3.435 14.930 14.852 1.00 25.84 55 ASP B N 1
ATOM 2008 C CA . ASP B 1 63 ? 3.912 13.668 15.393 1.00 28.39 55 ASP B CA 1
ATOM 2009 C C . ASP B 1 63 ? 4.729 12.993 14.300 1.00 21.56 55 ASP B C 1
ATOM 2010 O O . ASP B 1 63 ? 4.170 12.492 13.326 1.00 22.31 55 ASP B O 1
ATOM 2015 N N . VAL B 1 64 ? 6.059 12.965 14.463 1.00 23.05 56 VAL B N 1
ATOM 2016 C CA . VAL B 1 64 ? 6.893 12.391 13.415 1.00 21.06 56 VAL B CA 1
ATOM 2017 C C . VAL B 1 64 ? 6.586 10.931 13.176 1.00 19.26 56 VAL B C 1
ATOM 2018 O O . VAL B 1 64 ? 6.867 10.414 12.096 1.00 22.61 56 VAL B O 1
ATOM 2022 N N . ALA B 1 65 ? 6.001 10.235 14.153 1.00 21.96 57 ALA B N 1
ATOM 2023 C CA . ALA B 1 65 ? 5.605 8.849 13.934 1.00 24.33 57 ALA B CA 1
ATOM 2024 C C . ALA B 1 65 ? 4.348 8.710 13.082 1.00 30.78 57 ALA B C 1
ATOM 2025 O O . ALA B 1 65 ? 4.063 7.606 12.610 1.00 34.85 57 ALA B O 1
ATOM 2027 N N . ASP B 1 66 ? 3.626 9.808 12.866 1.00 29.82 58 ASP B N 1
ATOM 2028 C CA . ASP B 1 66 ? 2.312 9.851 12.207 1.00 31.85 58 ASP B CA 1
ATOM 2029 C C . ASP B 1 66 ? 2.584 10.096 10.724 1.00 30.92 58 ASP B C 1
ATOM 2030 O O . ASP B 1 66 ? 2.753 11.233 10.290 1.00 30.13 58 ASP B O 1
ATOM 2035 N N . ALA B 1 67 ? 2.658 9.009 9.945 1.00 27.30 59 ALA B N 1
ATOM 2036 C CA . ALA B 1 67 ? 3.085 9.113 8.551 1.00 29.01 59 ALA B CA 1
ATOM 2037 C C . ALA B 1 67 ? 2.128 9.976 7.735 1.00 28.87 59 ALA B C 1
ATOM 2038 O O . ALA B 1 67 ? 2.567 10.775 6.895 1.00 26.93 59 ALA B O 1
ATOM 2040 N N . ASP B 1 68 ? 0.822 9.833 7.966 1.00 32.02 60 ASP B N 1
ATOM 2041 C CA . ASP B 1 68 ? -0.129 10.652 7.225 1.00 32.38 60 ASP B CA 1
ATOM 2042 C C . ASP B 1 68 ? 0.020 12.132 7.576 1.00 28.74 60 ASP B C 1
ATOM 2043 O O . ASP B 1 68 ? -0.075 12.993 6.692 1.00 29.15 60 ASP B O 1
ATOM 2048 N N . GLN B 1 69 ? 0.249 12.457 8.854 1.00 26.13 61 GLN B N 1
ATOM 2049 C CA . GLN B 1 69 ? 0.446 13.862 9.204 1.00 26.73 61 GLN B CA 1
ATOM 2050 C C . GLN B 1 69 ? 1.758 14.388 8.642 1.00 28.33 61 GLN B C 1
ATOM 2051 O O . GLN B 1 69 ? 1.823 15.527 8.163 1.00 25.02 61 GLN B O 1
ATOM 2057 N N . VAL B 1 70 ? 2.814 13.571 8.662 1.00 22.08 62 VAL B N 1
ATOM 2058 C CA . VAL B 1 70 ? 4.082 14.025 8.102 1.00 20.91 62 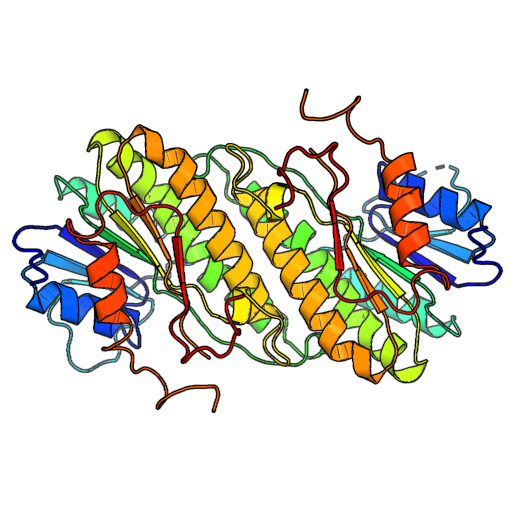VAL B CA 1
ATOM 2059 C C . VAL B 1 70 ? 3.908 14.313 6.617 1.00 23.56 62 VAL B C 1
ATOM 2060 O O . VAL B 1 70 ? 4.401 15.320 6.100 1.00 24.44 62 VAL B O 1
ATOM 2064 N N . ARG B 1 71 ? 3.197 13.441 5.907 1.00 23.57 63 ARG B N 1
ATOM 2065 C CA . ARG B 1 71 ? 2.989 13.668 4.480 1.00 25.13 63 ARG B CA 1
ATOM 2066 C C . ARG B 1 71 ? 2.224 14.968 4.245 1.00 26.73 63 ARG B C 1
ATOM 2067 O O . ARG B 1 71 ? 2.624 15.790 3.417 1.00 25.60 63 ARG B O 1
ATOM 2075 N N . ASP B 1 72 ? 1.133 15.178 4.979 1.00 26.29 64 ASP B N 1
ATOM 2076 C CA . ASP B 1 72 ? 0.320 16.375 4.752 1.00 30.14 64 ASP B CA 1
ATOM 2077 C C . ASP B 1 72 ? 1.104 17.643 5.065 1.00 27.61 64 ASP B C 1
ATOM 2078 O O . ASP B 1 72 ? 1.105 18.605 4.281 1.00 29.51 64 ASP B O 1
ATOM 2083 N N . VAL B 1 73 ? 1.753 17.674 6.227 1.00 25.56 65 VAL B N 1
ATOM 2084 C CA . VAL B 1 73 ? 2.476 18.873 6.646 1.00 25.03 65 VAL B CA 1
ATOM 2085 C C . VAL B 1 73 ? 3.641 19.160 5.703 1.00 25.53 65 VAL B C 1
ATOM 2086 O O . VAL B 1 73 ? 3.813 20.292 5.227 1.00 25.84 65 VAL B O 1
ATOM 2090 N N . CYS B 1 74 ? 4.461 18.147 5.422 1.00 23.09 66 CYS B N 1
ATOM 2091 C CA . CYS B 1 74 ? 5.633 18.384 4.583 1.00 24.53 66 CYS B CA 1
ATOM 2092 C C . CYS B 1 74 ? 5.243 18.786 3.175 1.00 28.52 66 CYS B C 1
ATOM 2093 O O . CYS B 1 74 ? 5.896 19.641 2.569 1.00 29.24 66 CYS B O 1
ATOM 2096 N N . ALA B 1 75 ? 4.223 18.146 2.609 1.00 26.88 67 ALA B N 1
ATOM 2097 C CA . ALA B 1 75 ? 3.830 18.505 1.252 1.00 29.42 67 ALA B CA 1
ATOM 2098 C C . ALA B 1 75 ? 3.414 19.965 1.188 1.00 31.41 67 ALA B C 1
ATOM 2099 O O . ALA B 1 75 ? 3.762 20.683 0.240 1.00 32.43 67 ALA B O 1
ATOM 2101 N N . ARG B 1 76 ? 2.659 20.421 2.187 1.00 29.15 68 ARG B N 1
ATOM 2102 C CA . ARG B 1 76 ? 2.214 21.808 2.203 1.00 29.18 68 ARG B CA 1
ATOM 2103 C C . ARG B 1 76 ? 3.408 22.748 2.257 1.00 28.43 68 ARG B C 1
ATOM 2104 O O . ARG B 1 76 ? 3.468 23.745 1.524 1.00 34.35 68 ARG B O 1
ATOM 2112 N N . LEU B 1 77 ? 4.353 22.464 3.150 1.00 26.32 69 LEU B N 1
ATOM 2113 C CA . LEU B 1 77 ? 5.475 23.382 3.344 1.00 28.85 69 LEU B CA 1
ATOM 2114 C C . LEU B 1 77 ? 6.427 23.368 2.158 1.00 29.69 69 LEU B C 1
ATOM 2115 O O . LEU B 1 77 ? 6.973 24.410 1.780 1.00 34.18 69 LEU B O 1
ATOM 2120 N N . LEU B 1 78 ? 6.620 22.209 1.540 1.00 27.80 70 LEU B N 1
ATOM 2121 C CA . LEU B 1 78 ? 7.558 22.151 0.425 1.00 31.18 70 LEU B CA 1
ATOM 2122 C C . LEU B 1 78 ? 7.032 22.887 -0.797 1.00 35.63 70 LEU B C 1
ATOM 2123 O O . LEU B 1 78 ? 7.823 23.254 -1.673 1.00 36.77 70 LEU B O 1
ATOM 2128 N N . ASN B 1 79 ? 5.722 23.142 -0.863 1.00 38.19 71 ASN B N 1
ATOM 2129 C CA . ASN B 1 79 ? 5.161 23.894 -1.979 1.00 40.32 71 ASN B CA 1
ATOM 2130 C C . ASN B 1 79 ? 5.621 25.343 -1.985 1.00 40.17 71 ASN B C 1
ATOM 2131 O O . ASN B 1 79 ? 5.662 25.972 -3.046 1.00 47.77 71 ASN B O 1
ATOM 2136 N N . ASP B 1 80 ? 5.967 25.885 -0.825 1.00 39.40 72 ASP B N 1
ATOM 2137 C CA . ASP B 1 80 ? 6.230 27.307 -0.690 1.00 48.53 72 ASP B CA 1
ATOM 2138 C C . ASP B 1 80 ? 7.703 27.650 -0.516 1.00 39.74 72 ASP B C 1
ATOM 2139 O O . ASP B 1 80 ? 8.042 28.839 -0.468 1.00 51.23 72 ASP B O 1
ATOM 2144 N N . ILE B 1 81 ? 8.593 26.667 -0.437 1.00 49.35 73 ILE B N 1
ATOM 2145 C CA . ILE B 1 81 ? 10.005 26.960 -0.232 1.00 44.27 73 ILE B CA 1
ATOM 2146 C C . ILE B 1 81 ? 10.762 26.698 -1.527 1.00 41.86 73 ILE B C 1
ATOM 2147 O O . ILE B 1 81 ? 10.298 25.994 -2.428 1.00 48.44 73 ILE B O 1
ATOM 2152 N N . GLU B 1 82 ? 11.936 27.315 -1.625 1.00 40.55 74 GLU B N 1
ATOM 2153 C CA . GLU B 1 82 ? 12.817 27.129 -2.769 1.00 40.38 74 GLU B CA 1
ATOM 2154 C C . GLU B 1 82 ? 13.784 25.988 -2.492 1.00 29.56 74 GLU B C 1
ATOM 2155 O O . GLU B 1 82 ? 13.948 25.085 -3.321 1.00 32.12 74 GLU B O 1
ATOM 2161 N N . ARG B 1 83 ? 14.403 26.008 -1.318 1.00 27.35 75 ARG B N 1
ATOM 2162 C CA . ARG B 1 83 ? 15.292 24.951 -0.884 1.00 25.22 75 ARG B CA 1
ATOM 2163 C C . ARG B 1 83 ? 14.983 24.569 0.545 1.00 24.54 75 ARG B C 1
ATOM 2164 O O . ARG B 1 83 ? 14.613 25.411 1.369 1.00 26.80 75 ARG B O 1
ATOM 2172 N N . LEU B 1 84 ? 15.206 23.311 0.847 1.00 22.94 76 LEU B N 1
ATOM 2173 C CA . LEU B 1 84 ? 15.345 22.859 2.222 1.00 21.51 76 LEU B CA 1
ATOM 2174 C C . LEU B 1 84 ? 16.839 22.753 2.484 1.00 21.32 76 LEU B C 1
ATOM 2175 O O . LEU B 1 84 ? 17.468 21.771 2.095 1.00 20.78 76 LEU B O 1
ATOM 2180 N N . ASP B 1 85 ? 17.417 23.772 3.110 1.00 22.16 77 ASP B N 1
ATOM 2181 C CA . ASP B 1 85 ? 18.877 23.812 3.205 1.00 21.66 77 ASP B CA 1
ATOM 2182 C C . ASP B 1 85 ? 19.408 22.850 4.259 1.00 19.99 77 ASP B C 1
ATOM 2183 O O . ASP B 1 85 ? 20.454 22.213 4.052 1.00 20.87 77 ASP B O 1
ATOM 2188 N N . VAL B 1 86 ? 18.702 22.706 5.374 1.00 19.28 78 VAL B N 1
ATOM 2189 C CA . VAL B 1 86 ? 19.113 21.822 6.464 1.00 18.22 78 VAL B CA 1
ATOM 2190 C C . VAL B 1 86 ? 17.884 21.144 7.057 1.00 17.64 78 VAL B C 1
ATOM 2191 O O . VAL B 1 86 ? 16.907 21.824 7.394 1.00 18.32 78 VAL B O 1
ATOM 2195 N N . LEU B 1 87 ? 17.954 19.826 7.220 1.00 17.67 79 LEU B N 1
ATOM 2196 C CA . LEU B 1 87 ? 16.992 19.063 8.014 1.00 16.42 79 LEU B CA 1
ATOM 2197 C C . LEU B 1 87 ? 17.716 18.516 9.234 1.00 16.13 79 LEU B C 1
ATOM 2198 O O . LEU B 1 87 ? 18.735 17.837 9.090 1.00 16.39 79 LEU B O 1
ATOM 2203 N N . VAL B 1 88 ? 17.202 18.808 10.420 1.00 18.03 80 VAL B N 1
ATOM 2204 C CA . VAL B 1 88 ? 17.700 18.210 11.654 1.00 17.05 80 VAL B CA 1
ATOM 2205 C C . VAL B 1 88 ? 16.628 17.296 12.226 1.00 16.03 80 VAL B C 1
ATOM 2206 O O . VAL B 1 88 ? 15.544 17.757 12.575 1.00 17.19 80 VAL B O 1
ATOM 2210 N N . ASN B 1 89 ? 16.947 16.007 12.342 1.00 17.89 81 ASN B N 1
ATOM 2211 C CA . ASN B 1 89 ? 16.080 15.046 13.022 1.00 16.81 81 ASN B CA 1
ATOM 2212 C C . ASN B 1 89 ? 16.490 14.992 14.489 1.00 18.39 81 ASN B C 1
ATOM 2213 O O . ASN B 1 89 ? 17.518 14.419 14.828 1.00 20.07 81 ASN B O 1
ATOM 2218 N N . ALA B 1 90 ? 15.716 15.613 15.370 1.00 16.63 82 ALA B N 1
ATOM 2219 C CA . ALA B 1 90 ? 16.030 15.615 16.799 1.00 17.69 82 ALA B CA 1
ATOM 2220 C C . ALA B 1 90 ? 14.841 15.165 17.641 1.00 20.20 82 ALA B C 1
ATOM 2221 O O . ALA B 1 90 ? 14.810 15.402 18.847 1.00 22.73 82 ALA B O 1
ATOM 2223 N N . ALA B 1 91 ? 13.875 14.498 17.028 1.00 20.88 83 ALA B N 1
ATOM 2224 C CA . ALA B 1 91 ? 12.776 13.916 17.777 1.00 22.74 83 ALA B CA 1
ATOM 2225 C C . ALA B 1 91 ? 13.208 12.585 18.349 1.00 21.88 83 ALA B C 1
ATOM 2226 O O . ALA B 1 91 ? 14.010 11.865 17.752 1.00 29.96 83 ALA B O 1
ATOM 2228 N N . GLY B 1 92 ? 12.696 12.268 19.525 1.00 21.86 84 GLY B N 1
ATOM 2229 C CA . GLY B 1 92 ? 12.987 10.983 20.115 1.00 21.91 84 GLY B CA 1
ATOM 2230 C C . GLY B 1 92 ? 12.351 10.848 21.480 1.00 21.77 84 GLY B C 1
ATOM 2231 O O . GLY B 1 92 ? 11.933 11.830 22.103 1.00 27.06 84 GLY B O 1
ATOM 2232 N N . ILE B 1 93 ? 12.253 9.589 21.921 1.00 21.40 85 ILE B N 1
ATOM 2233 C CA . ILE B 1 93 ? 11.759 9.285 23.249 1.00 22.02 85 ILE B CA 1
ATOM 2234 C C . ILE B 1 93 ? 12.663 8.241 23.876 1.00 22.02 85 ILE B C 1
ATOM 2235 O O . ILE B 1 93 ? 13.254 7.406 23.184 1.00 21.79 85 ILE B O 1
ATOM 2240 N N . LEU B 1 94 ? 12.764 8.302 25.199 1.00 23.38 86 LEU B N 1
ATOM 2241 C CA . LEU B 1 94 ? 13.557 7.361 25.983 1.00 23.75 86 LEU B CA 1
ATOM 2242 C C . LEU B 1 94 ? 12.627 6.549 26.870 1.00 25.34 86 LEU B C 1
ATOM 2243 O O . LEU B 1 94 ? 11.966 7.107 27.749 1.00 29.03 86 LEU B O 1
ATOM 2248 N N . ARG B 1 95 ? 12.603 5.233 26.663 1.00 23.46 87 ARG B N 1
ATOM 2249 C CA . ARG B 1 95 ? 11.851 4.315 27.518 1.00 22.49 87 ARG B CA 1
ATOM 2250 C C . ARG B 1 95 ? 12.823 3.241 27.979 1.00 21.66 87 ARG B C 1
ATOM 2251 O O . ARG B 1 95 ? 13.333 2.485 27.152 1.00 26.36 87 ARG B O 1
ATOM 2259 N N . MET B 1 96 ? 13.122 3.217 29.271 1.00 25.66 88 MET B N 1
ATOM 2260 C CA . MET B 1 96 ? 14.094 2.285 29.826 1.00 25.62 88 MET B CA 1
ATOM 2261 C C . MET B 1 96 ? 13.425 1.062 30.440 1.00 27.12 88 MET B C 1
ATOM 2262 O O . MET B 1 96 ? 12.248 1.069 30.805 1.00 26.66 88 MET B O 1
ATOM 2267 N N . GLY B 1 97 ? 14.206 0.003 30.552 1.00 23.88 89 GLY B N 1
ATOM 2268 C CA . GLY B 1 97 ? 13.784 -1.189 31.254 1.00 24.31 89 GLY B CA 1
ATOM 2269 C C . GLY B 1 97 ? 14.636 -2.369 30.869 1.00 26.51 89 GLY B C 1
ATOM 2270 O O . GLY B 1 97 ? 15.268 -2.391 29.810 1.00 26.35 89 GLY B O 1
ATOM 2271 N N . ALA B 1 98 ? 14.664 -3.354 31.761 1.00 26.00 90 ALA B N 1
ATOM 2272 C CA . ALA B 1 98 ? 15.237 -4.643 31.402 1.00 25.87 90 ALA B CA 1
ATOM 2273 C C . ALA B 1 98 ? 14.520 -5.180 30.169 1.00 26.54 90 ALA B C 1
ATOM 2274 O O . ALA B 1 98 ? 13.308 -5.007 30.018 1.00 24.82 90 ALA B O 1
ATOM 2276 N N . THR B 1 99 ? 15.264 -5.862 29.290 1.00 24.34 91 THR B N 1
ATOM 2277 C CA . THR B 1 99 ? 14.676 -6.297 28.030 1.00 23.25 91 THR B CA 1
ATOM 2278 C C . THR B 1 99 ? 13.413 -7.118 28.253 1.00 23.00 91 THR B C 1
ATOM 2279 O O . THR B 1 99 ? 12.418 -6.930 27.539 1.00 24.26 91 THR B O 1
ATOM 2283 N N . ASP B 1 100 ? 13.423 -8.010 29.239 1.00 24.20 92 ASP B N 1
ATOM 2284 C CA . ASP B 1 100 ? 12.284 -8.900 29.448 1.00 24.86 92 ASP B CA 1
ATOM 2285 C C . ASP B 1 100 ? 11.188 -8.277 30.303 1.00 25.69 92 ASP B C 1
ATOM 2286 O O . ASP B 1 100 ? 10.171 -8.939 30.543 1.00 28.78 92 ASP B O 1
ATOM 2291 N N A GLN B 1 101 ? 11.360 -7.030 30.757 0.45 24.60 93 GLN B N 1
ATOM 2292 N N B GLN B 1 101 ? 11.371 -7.031 30.763 0.55 24.56 93 GLN B N 1
ATOM 2293 C CA A GLN B 1 101 ? 10.324 -6.315 31.495 0.45 28.95 93 GLN B CA 1
ATOM 2294 C CA B GLN B 1 101 ? 10.347 -6.300 31.503 0.55 28.97 93 GLN B CA 1
ATOM 2295 C C A GLN B 1 101 ? 9.710 -5.167 30.705 0.45 24.35 93 GLN B C 1
ATOM 2296 C C B GLN B 1 101 ? 9.706 -5.178 30.699 0.55 24.31 93 GLN B C 1
ATOM 2297 O O A GLN B 1 101 ? 8.683 -4.625 31.129 0.45 26.10 93 GLN B O 1
ATOM 2298 O O B GLN B 1 101 ? 8.657 -4.667 31.107 0.55 26.11 93 GLN B O 1
ATOM 2309 N N . LEU B 1 102 ? 10.301 -4.787 29.576 1.00 24.09 94 LEU B N 1
ATOM 2310 C CA . LEU B 1 102 ? 9.787 -3.670 28.800 1.00 22.13 94 LEU B CA 1
ATOM 2311 C C . LEU B 1 102 ? 8.396 -3.978 28.267 1.00 21.54 94 LEU B C 1
ATOM 2312 O O . LEU B 1 102 ? 8.146 -5.060 27.731 1.00 25.81 94 LEU B O 1
ATOM 2317 N N . SER B 1 103 ? 7.492 -3.009 28.389 1.00 22.09 95 SER B N 1
ATOM 2318 C CA . SER B 1 103 ? 6.137 -3.208 27.909 1.00 23.42 95 SER B CA 1
ATOM 2319 C C . SER B 1 103 ? 6.068 -3.170 26.388 1.00 25.87 95 SER B C 1
ATOM 2320 O O . SER B 1 103 ? 6.905 -2.577 25.698 1.00 22.77 95 SER B O 1
ATOM 2323 N N . ALA B 1 104 ? 5.018 -3.798 25.866 1.00 27.40 96 ALA B N 1
ATOM 2324 C CA . ALA B 1 104 ? 4.775 -3.773 24.430 1.00 28.46 96 ALA B CA 1
ATOM 2325 C C . ALA B 1 104 ? 4.616 -2.346 23.932 1.00 25.05 96 ALA B C 1
ATOM 2326 O O . ALA B 1 104 ? 5.170 -1.978 22.889 1.00 25.95 96 ALA B O 1
ATOM 2328 N N . GLU B 1 105 ? 3.885 -1.519 24.673 1.00 27.78 97 GLU B N 1
ATOM 2329 C CA . GLU B 1 105 ? 3.701 -0.137 24.247 1.00 27.23 97 GLU B CA 1
ATOM 2330 C C . GLU B 1 105 ? 5.021 0.610 24.189 1.00 27.70 97 GLU B C 1
ATOM 2331 O O . GLU B 1 105 ? 5.264 1.369 23.248 1.00 29.26 97 GLU B O 1
ATOM 2337 N N . ASP B 1 106 ? 5.893 0.408 25.177 1.00 25.17 98 ASP B N 1
ATOM 2338 C CA . ASP B 1 106 ? 7.167 1.114 25.156 1.00 22.37 98 ASP B CA 1
ATOM 2339 C C . ASP B 1 106 ? 8.052 0.635 24.005 1.00 24.80 98 ASP B C 1
ATOM 2340 O O . ASP B 1 106 ? 8.739 1.440 23.372 1.00 23.87 98 ASP B O 1
ATOM 2345 N N . TRP B 1 107 ? 8.055 -0.670 23.717 1.00 20.97 99 TRP B N 1
ATOM 2346 C CA . TRP B 1 107 ? 8.781 -1.165 22.544 1.00 19.03 99 TRP B CA 1
ATOM 2347 C C . TRP B 1 107 ? 8.275 -0.519 21.264 1.00 20.10 99 TRP B C 1
ATOM 2348 O O . TRP B 1 107 ? 9.058 0.012 20.466 1.00 20.57 99 TRP B O 1
ATOM 2359 N N . GLN B 1 108 ? 6.966 -0.615 21.012 1.00 22.29 100 GLN B N 1
ATOM 2360 C CA . GLN B 1 108 ? 6.435 -0.128 19.745 1.00 25.30 100 GLN B CA 1
ATOM 2361 C C . GLN B 1 108 ? 6.661 1.368 19.600 1.00 24.50 100 GLN B C 1
ATOM 2362 O O . GLN B 1 108 ? 7.082 1.839 18.533 1.00 23.04 100 GLN B O 1
ATOM 2368 N N . GLN B 1 109 ? 6.395 2.130 20.673 1.00 24.57 101 GLN B N 1
ATOM 2369 C CA . GLN B 1 109 ? 6.510 3.582 20.603 1.00 24.56 101 GLN B CA 1
ATOM 2370 C C . GLN B 1 109 ? 7.954 4.002 20.419 1.00 22.26 101 GLN B C 1
ATOM 2371 O O . GLN B 1 109 ? 8.246 4.925 19.648 1.00 22.96 101 GLN B O 1
ATOM 2377 N N . THR B 1 110 ? 8.881 3.318 21.089 1.00 19.65 102 THR B N 1
ATOM 2378 C CA . THR B 1 110 ? 10.298 3.600 20.900 1.00 19.49 102 THR B CA 1
ATOM 2379 C C . THR B 1 110 ? 10.674 3.527 19.429 1.00 21.96 102 THR B C 1
ATOM 2380 O O . THR B 1 110 ? 11.344 4.424 18.903 1.00 20.46 102 THR B O 1
ATOM 2384 N N . PHE B 1 111 ? 10.266 2.460 18.745 1.00 18.90 103 PHE B N 1
ATOM 2385 C CA . PHE B 1 111 ? 10.671 2.342 17.346 1.00 19.53 103 PHE B CA 1
ATOM 2386 C C . PHE B 1 111 ? 9.866 3.276 16.460 1.00 19.21 103 PHE B C 1
ATOM 2387 O O . PHE B 1 111 ? 10.430 3.873 15.543 1.00 20.32 103 PHE B O 1
ATOM 2395 N N . ALA B 1 112 ? 8.572 3.459 16.743 1.00 19.17 104 ALA B N 1
ATOM 2396 C CA . ALA B 1 112 ? 7.742 4.316 15.899 1.00 20.47 104 ALA B CA 1
ATOM 2397 C C . ALA B 1 112 ? 8.288 5.737 15.871 1.00 22.06 104 ALA B C 1
ATOM 2398 O O . ALA B 1 112 ? 8.315 6.389 14.817 1.00 23.32 104 ALA B O 1
ATOM 2400 N N . VAL B 1 113 ? 8.736 6.234 17.021 1.00 20.75 105 VAL B N 1
ATOM 2401 C CA . VAL B 1 113 ? 9.245 7.600 17.091 1.00 21.25 105 VAL B CA 1
ATOM 2402 C C . VAL B 1 113 ? 10.703 7.663 16.674 1.00 20.52 105 VAL B C 1
ATOM 2403 O O . VAL B 1 113 ? 11.079 8.476 15.823 1.00 22.14 105 VAL B O 1
ATOM 2407 N N . ASN B 1 114 ? 11.550 6.826 17.267 1.00 18.95 106 ASN B N 1
ATOM 2408 C CA . ASN B 1 114 ? 12.991 7.011 17.123 1.00 18.12 106 ASN B CA 1
ATOM 2409 C C . ASN B 1 114 ? 13.509 6.590 15.760 1.00 18.11 106 ASN B C 1
ATOM 2410 O O . ASN B 1 114 ? 14.538 7.112 15.320 1.00 20.78 106 ASN B O 1
ATOM 2415 N N . VAL B 1 115 ? 12.840 5.690 15.066 1.00 18.20 107 VAL B N 1
ATOM 2416 C CA . VAL B 1 115 ? 13.225 5.282 13.720 1.00 18.36 107 VAL B CA 1
ATOM 2417 C C . VAL B 1 115 ? 12.178 5.700 12.708 1.00 18.48 107 VAL B C 1
ATOM 2418 O O . VAL B 1 115 ? 12.500 6.254 11.661 1.00 19.01 107 VAL B O 1
ATOM 2422 N N . GLY B 1 116 ? 10.915 5.388 12.988 1.00 18.83 108 GLY B N 1
ATOM 2423 C CA . GLY B 1 116 ? 9.860 5.717 12.049 1.00 19.95 108 GLY B CA 1
ATOM 2424 C C . GLY B 1 116 ? 9.755 7.202 11.765 1.00 21.58 108 GLY B C 1
ATOM 2425 O O . GLY B 1 116 ? 9.412 7.591 10.651 1.00 21.23 108 GLY B O 1
ATOM 2426 N N . GLY B 1 117 ? 10.032 8.046 12.768 1.00 20.67 109 GLY B N 1
ATOM 2427 C CA . GLY B 1 117 ? 9.955 9.483 12.609 1.00 19.75 109 GLY B CA 1
ATOM 2428 C C . GLY B 1 117 ? 10.868 9.962 11.503 1.00 18.80 109 GLY B C 1
ATOM 2429 O O . GLY B 1 117 ? 10.418 10.598 10.528 1.00 20.31 109 GLY B O 1
ATOM 2430 N N . ALA B 1 118 ? 12.168 9.667 11.648 1.00 18.63 110 ALA B N 1
ATOM 2431 C CA . ALA B 1 118 ? 13.120 10.053 10.619 1.00 17.92 110 ALA B CA 1
ATOM 2432 C C . ALA B 1 118 ? 12.789 9.389 9.286 1.00 18.00 110 ALA B C 1
ATOM 2433 O O . ALA B 1 118 ? 12.886 10.023 8.232 1.00 18.59 110 ALA B O 1
ATOM 2435 N N . PHE B 1 119 ? 12.368 8.120 9.305 1.00 18.72 111 PHE B N 1
ATOM 2436 C CA . PHE B 1 119 ? 11.928 7.474 8.074 1.00 17.30 111 PHE B CA 1
ATOM 2437 C C . PHE B 1 119 ? 10.856 8.305 7.373 1.00 18.66 111 PHE B C 1
ATOM 2438 O O . PHE B 1 119 ? 10.905 8.533 6.154 1.00 18.19 111 PHE B O 1
ATOM 2446 N N . ASN B 1 120 ? 9.857 8.748 8.128 1.00 18.08 112 ASN B N 1
ATOM 2447 C CA . ASN B 1 120 ? 8.761 9.488 7.517 1.00 19.02 112 ASN B CA 1
ATOM 2448 C C . ASN B 1 120 ? 9.259 10.803 6.950 1.00 20.67 112 ASN B C 1
ATOM 2449 O O . ASN B 1 120 ? 8.876 11.199 5.840 1.00 19.29 112 ASN B O 1
ATOM 2454 N N . LEU B 1 121 ? 10.100 11.498 7.705 1.00 19.56 113 LEU B N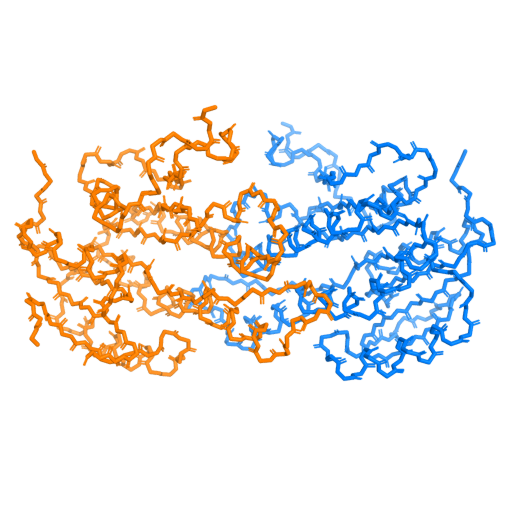 1
ATOM 2455 C CA . LEU B 1 121 ? 10.701 12.729 7.211 1.00 20.57 113 LEU B CA 1
ATOM 2456 C C . LEU B 1 121 ? 11.484 12.479 5.936 1.00 20.34 113 LEU B C 1
ATOM 2457 O O . LEU B 1 121 ? 11.381 13.253 4.980 1.00 19.58 113 LEU B O 1
ATOM 2462 N N . PHE B 1 122 ? 12.308 11.429 5.915 1.00 18.81 114 PHE B N 1
ATOM 2463 C CA . PHE B 1 122 ? 13.094 11.154 4.715 1.00 17.28 114 PHE B CA 1
ATOM 2464 C C . PHE B 1 122 ? 12.181 10.842 3.529 1.00 18.22 114 PHE B C 1
ATOM 2465 O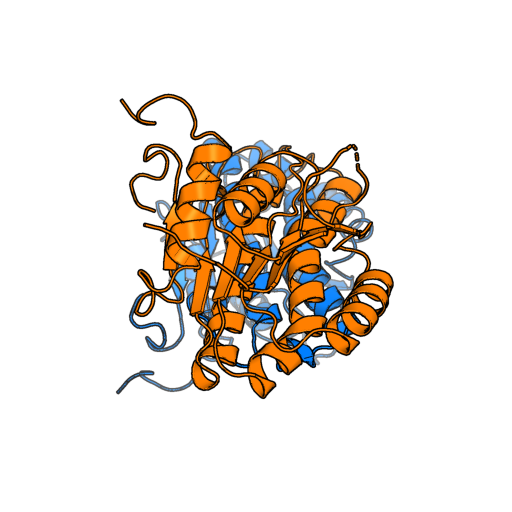 O . PHE B 1 122 ? 12.405 11.315 2.401 1.00 18.90 114 PHE B O 1
ATOM 2473 N N . GLN B 1 123 ? 11.120 10.064 3.760 1.00 18.43 115 GLN B N 1
ATOM 2474 C CA . GLN B 1 123 ? 10.220 9.769 2.654 1.00 19.54 115 GLN B CA 1
ATOM 2475 C C . GLN B 1 123 ? 9.632 11.024 2.039 1.00 18.40 115 GLN B C 1
ATOM 2476 O O . GLN B 1 123 ? 9.355 11.047 0.838 1.00 21.16 115 GLN B O 1
ATOM 2482 N N . GLN B 1 124 ? 9.377 12.058 2.849 1.00 19.73 116 GLN B N 1
ATOM 2483 C CA . GLN B 1 124 ? 8.740 13.254 2.346 1.00 19.91 116 GLN B CA 1
ATOM 2484 C C . GLN B 1 124 ? 9.726 14.325 1.893 1.00 23.68 116 GLN B C 1
ATOM 2485 O O . GLN B 1 124 ? 9.289 15.280 1.231 1.00 27.52 116 GLN B O 1
ATOM 2491 N N . THR B 1 125 ? 11.023 14.215 2.219 1.00 19.26 117 THR B N 1
ATOM 2492 C CA . THR B 1 125 ? 11.988 15.245 1.837 1.00 18.72 117 THR B CA 1
ATOM 2493 C C . THR B 1 125 ? 13.043 14.807 0.827 1.00 19.35 117 THR B C 1
ATOM 2494 O O . THR B 1 125 ? 13.668 15.672 0.204 1.00 19.39 117 THR B O 1
ATOM 2498 N N . MET B 1 126 ? 13.215 13.513 0.563 1.00 18.22 118 MET B N 1
ATOM 2499 C CA . MET B 1 126 ? 14.304 13.127 -0.331 1.00 18.87 118 MET B CA 1
ATOM 2500 C C . MET B 1 126 ? 14.122 13.683 -1.741 1.00 20.29 118 MET B C 1
ATOM 2501 O O . MET B 1 126 ? 15.105 14.090 -2.369 1.00 19.71 118 MET B O 1
ATOM 2506 N N . ALA B 1 127 ? 12.891 13.697 -2.276 1.00 21.69 119 ALA B N 1
ATOM 2507 C CA . ALA B 1 127 ? 12.695 14.253 -3.619 1.00 20.69 119 ALA B CA 1
ATOM 2508 C C . ALA B 1 127 ? 13.094 15.724 -3.670 1.00 22.42 119 ALA B C 1
ATOM 2509 O O . ALA B 1 127 ? 13.631 16.188 -4.688 1.00 21.67 119 ALA B O 1
ATOM 2511 N N . GLN B 1 128 ? 12.872 16.464 -2.579 1.00 20.20 120 GLN B N 1
ATOM 2512 C CA . GLN B 1 128 ? 13.285 17.864 -2.540 1.00 22.30 120 GLN B CA 1
ATOM 2513 C C . GLN B 1 128 ? 14.803 17.980 -2.577 1.00 19.34 120 GLN B C 1
ATOM 2514 O O . GLN B 1 128 ? 15.350 18.814 -3.312 1.00 19.54 120 GLN B O 1
ATOM 2520 N N . PHE B 1 129 ? 15.502 17.171 -1.780 1.00 18.45 121 PHE B N 1
ATOM 2521 C CA . PHE B 1 129 ? 16.960 17.209 -1.797 1.00 17.47 121 PHE B CA 1
ATOM 2522 C C . PHE B 1 129 ? 17.494 16.861 -3.178 1.00 19.14 121 PHE B C 1
ATOM 2523 O O . PHE B 1 129 ? 18.436 17.503 -3.673 1.00 20.46 121 PHE B O 1
ATOM 2531 N N . ARG B 1 130 ? 16.878 15.885 -3.847 1.00 20.26 122 ARG B N 1
ATOM 2532 C CA . ARG B 1 130 ? 17.376 15.488 -5.157 1.00 18.99 122 ARG B CA 1
ATOM 2533 C C . ARG B 1 130 ? 17.170 16.593 -6.179 1.00 24.10 122 ARG B C 1
ATOM 2534 O O . ARG B 1 130 ? 18.039 16.838 -7.034 1.00 26.44 122 ARG B O 1
ATOM 2542 N N . ARG B 1 131 ? 16.015 17.250 -6.145 1.00 22.34 123 ARG B N 1
ATOM 2543 C CA . ARG B 1 131 ? 15.743 18.228 -7.191 1.00 21.93 123 ARG B CA 1
ATOM 2544 C C . ARG B 1 131 ? 16.552 19.504 -6.993 1.00 24.29 123 ARG B C 1
ATOM 2545 O O . ARG B 1 131 ? 16.976 20.113 -7.978 1.00 25.36 123 ARG B O 1
ATOM 2553 N N . GLN B 1 132 ? 16.817 19.897 -5.747 1.00 20.62 124 GLN B N 1
ATOM 2554 C CA . GLN B 1 132 ? 17.513 21.150 -5.484 1.00 21.75 124 GLN B CA 1
ATOM 2555 C C . GLN B 1 132 ? 19.019 20.989 -5.550 1.00 21.90 124 GLN B C 1
ATOM 2556 O O . GLN B 1 132 ? 19.725 21.969 -5.811 1.00 24.13 124 GLN B O 1
ATOM 2562 N N A ARG B 1 133 ? 19.513 19.777 -5.347 0.56 23.02 125 ARG B N 1
ATOM 2563 N N B ARG B 1 133 ? 19.501 19.778 -5.305 0.44 23.06 125 ARG B N 1
ATOM 2564 C CA A ARG B 1 133 ? 20.918 19.483 -5.094 0.56 24.34 125 ARG B CA 1
ATOM 2565 C CA B ARG B 1 133 ? 20.907 19.468 -5.088 0.44 24.35 125 ARG B CA 1
ATOM 2566 C C A ARG B 1 133 ? 21.409 20.151 -3.814 0.56 24.30 125 ARG B C 1
ATOM 2567 C C B ARG B 1 133 ? 21.435 20.161 -3.839 0.44 24.33 125 ARG B C 1
ATOM 2568 O O A ARG B 1 133 ? 21.019 21.280 -3.474 0.56 26.12 125 ARG B O 1
ATOM 2569 O O B ARG B 1 133 ? 21.083 21.311 -3.536 0.44 26.18 125 ARG B O 1
ATOM 2584 N N . GLY B 1 134 ? 22.253 19.448 -3.093 1.00 22.09 126 GLY B N 1
ATOM 2585 C CA . GLY B 1 134 ? 22.925 20.020 -1.964 1.00 20.52 126 GLY B CA 1
ATOM 2586 C C . GLY B 1 134 ? 22.005 20.119 -0.774 1.00 21.89 126 GLY B C 1
ATOM 2587 O O . GLY B 1 134 ? 20.841 19.713 -0.791 1.00 22.22 126 GLY B O 1
ATOM 2588 N N . GLY B 1 135 ? 22.541 20.725 0.268 1.00 23.06 127 GLY B N 1
ATOM 2589 C CA . GLY B 1 135 ? 21.896 20.727 1.561 1.00 24.64 127 GLY B CA 1
ATOM 2590 C C . GLY B 1 135 ? 22.558 19.748 2.517 1.00 22.17 127 GLY B C 1
ATOM 2591 O O . GLY B 1 135 ? 23.468 18.986 2.170 1.00 21.05 127 GLY B O 1
ATOM 2592 N N . ALA B 1 136 ? 22.089 19.794 3.750 1.00 19.00 128 ALA B N 1
ATOM 2593 C CA . ALA B 1 136 ? 22.669 18.984 4.805 1.00 18.27 128 ALA B CA 1
ATOM 2594 C C . ALA B 1 136 ? 21.567 18.395 5.658 1.00 19.69 128 ALA B C 1
ATOM 2595 O O . ALA B 1 136 ? 20.543 19.040 5.899 1.00 18.93 128 ALA B O 1
ATOM 2597 N N . ILE B 1 137 ? 21.803 17.189 6.153 1.00 17.08 129 ILE B N 1
ATOM 2598 C CA . ILE B 1 137 ? 20.935 16.515 7.105 1.00 15.01 129 ILE B CA 1
ATOM 2599 C C . ILE B 1 137 ? 21.795 16.172 8.303 1.00 19.64 129 ILE B C 1
ATOM 2600 O O . ILE B 1 137 ? 22.914 15.680 8.138 1.00 19.17 129 ILE B O 1
ATOM 2605 N N . VAL B 1 138 ? 21.303 16.462 9.500 1.00 15.99 130 VAL B N 1
ATOM 2606 C CA . VAL B 1 138 ? 21.942 16.025 10.734 1.00 15.47 130 VAL B CA 1
ATOM 2607 C C . VAL B 1 138 ? 20.900 15.299 11.564 1.00 15.64 130 VAL B C 1
ATOM 2608 O O . VAL B 1 138 ? 19.821 15.842 11.815 1.00 17.77 130 VAL B O 1
ATOM 2612 N N . THR B 1 139 ? 21.227 14.090 12.013 1.00 15.93 131 THR B N 1
ATOM 2613 C CA . THR B 1 139 ? 20.316 13.268 12.783 1.00 15.44 131 THR B CA 1
ATOM 2614 C C . THR B 1 139 ? 20.917 13.016 14.154 1.00 17.53 131 THR B C 1
ATOM 2615 O O . THR B 1 139 ? 22.114 12.732 14.269 1.00 17.06 131 THR B O 1
ATOM 2619 N N . VAL B 1 140 ? 20.092 13.136 15.183 1.00 16.08 132 VAL B N 1
ATOM 2620 C CA . VAL B 1 140 ? 20.512 12.953 16.569 1.00 18.69 132 VAL B CA 1
ATOM 2621 C C . VAL B 1 140 ? 20.270 11.497 16.930 1.00 19.84 132 VAL B C 1
ATOM 2622 O O . VAL B 1 140 ? 19.123 11.061 17.071 1.00 18.19 132 VAL B O 1
ATOM 2626 N N . ALA B 1 141 ? 21.351 10.750 17.117 1.00 17.27 133 ALA B N 1
ATOM 2627 C CA . ALA B 1 141 ? 21.252 9.362 17.540 1.00 17.54 133 ALA B CA 1
ATOM 2628 C C . ALA B 1 141 ? 21.446 9.307 19.053 1.00 18.29 133 ALA B C 1
ATOM 2629 O O . ALA B 1 141 ? 20.709 9.961 19.793 1.00 20.76 133 ALA B O 1
ATOM 2631 N N . SER B 1 142 ? 22.438 8.560 19.529 1.00 18.27 134 SER B N 1
ATOM 2632 C CA . SER B 1 142 ? 22.700 8.399 20.959 1.00 17.93 134 SER B CA 1
ATOM 2633 C C . SER B 1 142 ? 23.959 7.576 21.120 1.00 21.32 134 SER B C 1
ATOM 2634 O O . SER B 1 142 ? 24.199 6.686 20.296 1.00 19.61 134 SER B O 1
ATOM 2637 N N . ASP B 1 143 ? 24.727 7.817 22.175 1.00 19.52 135 ASP B N 1
ATOM 2638 C CA . ASP B 1 143 ? 25.851 6.917 22.428 1.00 18.37 135 ASP B CA 1
ATOM 2639 C C . ASP B 1 143 ? 25.378 5.503 22.768 1.00 21.50 135 ASP B C 1
ATOM 2640 O O . ASP B 1 143 ? 26.173 4.565 22.651 1.00 21.28 135 ASP B O 1
ATOM 2645 N N . ALA B 1 144 ? 24.097 5.312 23.113 1.00 19.03 136 ALA B N 1
ATOM 2646 C CA . ALA B 1 144 ? 23.566 3.965 23.335 1.00 21.17 136 ALA B CA 1
ATOM 2647 C C . ALA B 1 144 ? 23.503 3.152 22.050 1.00 20.33 136 ALA B C 1
ATOM 2648 O O . ALA B 1 144 ? 23.349 1.927 22.115 1.00 20.69 136 ALA B O 1
ATOM 2650 N N . ALA B 1 145 ? 23.593 3.798 20.903 1.00 19.17 137 ALA B N 1
ATOM 2651 C CA . ALA B 1 145 ? 23.705 3.092 19.635 1.00 21.06 137 ALA B CA 1
ATOM 2652 C C . ALA B 1 145 ? 25.087 2.524 19.392 1.00 22.46 137 ALA B C 1
ATOM 2653 O O . ALA B 1 145 ? 25.238 1.712 18.473 1.00 24.70 137 ALA B O 1
ATOM 2655 N N . HIS B 1 146 ? 26.066 2.893 20.211 1.00 18.98 138 HIS B N 1
ATOM 2656 C CA . HIS B 1 146 ? 27.469 2.576 19.999 1.00 20.62 138 HIS B CA 1
ATOM 2657 C C . HIS B 1 146 ? 27.982 1.485 20.920 1.00 23.25 138 HIS B C 1
ATOM 2658 O O . HIS B 1 146 ? 29.041 0.912 20.645 1.00 29.16 138 HIS B O 1
ATOM 2665 N N . THR B 1 147 ? 27.289 1.209 22.019 1.00 25.09 139 THR B N 1
ATOM 2666 C CA . THR B 1 147 ? 27.782 0.295 23.035 1.00 24.73 139 THR B CA 1
ATOM 2667 C C . THR B 1 147 ? 26.545 -0.216 23.740 1.00 22.99 139 THR B C 1
ATOM 2668 O O . THR B 1 147 ? 25.572 0.533 23.856 1.00 25.24 139 THR B O 1
ATOM 2672 N N . PRO B 1 148 ? 26.519 -1.470 24.183 1.00 22.92 140 PRO B N 1
ATOM 2673 C CA . PRO B 1 148 ? 25.336 -1.956 24.897 1.00 23.15 140 PRO B CA 1
ATOM 2674 C C . PRO B 1 148 ? 25.223 -1.313 26.266 1.00 22.53 140 PRO B C 1
ATOM 2675 O O . PRO B 1 148 ? 26.198 -1.233 27.015 1.00 26.33 140 PRO B O 1
ATOM 2679 N N . ARG B 1 149 ? 24.025 -0.852 26.580 1.00 23.28 141 ARG B N 1
ATOM 2680 C CA . ARG B 1 149 ? 23.741 -0.178 27.838 1.00 25.97 141 ARG B CA 1
ATOM 2681 C C . ARG B 1 149 ? 22.595 -0.888 28.542 1.00 24.38 141 ARG B C 1
ATOM 2682 O O . ARG B 1 149 ? 21.464 -0.882 28.045 1.00 24.60 141 ARG B O 1
ATOM 2690 N N . ILE B 1 150 ? 22.885 -1.458 29.709 1.00 27.86 142 ILE B N 1
ATOM 2691 C CA . ILE B 1 150 ? 21.852 -2.121 30.489 1.00 28.22 142 ILE B CA 1
ATOM 2692 C C . ILE B 1 150 ? 20.748 -1.128 30.817 1.00 29.21 142 ILE B C 1
ATOM 2693 O O . ILE B 1 150 ? 20.997 0.026 31.193 1.00 29.39 142 ILE B O 1
ATOM 2698 N N . GLY B 1 151 ? 19.510 -1.567 30.642 1.00 25.45 143 GLY B N 1
ATOM 2699 C CA . GLY B 1 151 ? 18.371 -0.713 30.854 1.00 26.40 143 GLY B CA 1
ATOM 2700 C C . GLY B 1 151 ? 17.922 0.021 29.619 1.00 26.47 143 GLY B C 1
ATOM 2701 O O . GLY B 1 151 ? 16.838 0.616 29.630 1.00 26.93 143 GLY B O 1
ATOM 2702 N N . MET B 1 152 ? 18.713 -0.005 28.550 1.00 23.00 144 MET B N 1
ATOM 2703 C CA . MET B 1 152 ? 18.385 0.740 27.343 1.00 23.02 144 MET B CA 1
ATOM 2704 C C . MET B 1 152 ? 18.429 -0.139 26.105 1.00 21.11 144 MET B C 1
ATOM 2705 O O . MET B 1 152 ? 18.714 0.347 25.015 1.00 22.47 144 MET B O 1
ATOM 2710 N N . SER B 1 153 ? 18.141 -1.438 26.225 1.00 21.50 145 SER B N 1
ATOM 2711 C CA . SER B 1 153 ? 18.267 -2.290 25.051 1.00 21.29 145 SER B CA 1
ATOM 2712 C C . SER B 1 153 ? 17.400 -1.780 23.899 1.00 22.19 145 SER B C 1
ATOM 2713 O O . SER B 1 153 ? 17.870 -1.699 22.763 1.00 21.20 145 SER B O 1
ATOM 2716 N N . ALA B 1 154 ? 16.137 -1.424 24.169 1.00 21.06 146 ALA B N 1
ATOM 2717 C CA . ALA B 1 154 ? 15.260 -0.985 23.088 1.00 22.19 146 ALA B CA 1
ATOM 2718 C C . ALA B 1 154 ? 15.647 0.402 22.594 1.00 21.34 146 ALA B C 1
ATOM 2719 O O . ALA B 1 154 ? 15.686 0.650 21.387 1.00 19.16 146 ALA B O 1
ATOM 2721 N N . TYR B 1 155 ? 15.920 1.321 23.517 1.00 19.73 147 TYR B N 1
ATOM 2722 C CA . TYR B 1 155 ? 16.352 2.650 23.119 1.00 17.51 147 TYR B CA 1
ATOM 2723 C C . TYR B 1 155 ? 17.604 2.583 22.262 1.00 18.58 147 TYR B C 1
ATOM 2724 O O . TYR B 1 155 ? 17.668 3.173 21.179 1.00 17.17 147 TYR B O 1
ATOM 2733 N N . GLY B 1 156 ? 18.621 1.878 22.746 1.00 17.87 148 GLY B N 1
ATOM 2734 C CA . GLY B 1 156 ? 19.838 1.719 21.970 1.00 16.36 148 GLY B CA 1
ATOM 2735 C C . GLY B 1 156 ? 19.605 1.098 20.608 1.00 16.47 148 GLY B C 1
ATOM 2736 O O . GLY B 1 156 ? 20.201 1.527 19.617 1.00 16.56 148 GLY B O 1
ATOM 2737 N N . ALA B 1 157 ? 18.773 0.061 20.553 1.00 16.59 149 ALA B N 1
ATOM 2738 C CA . ALA B 1 157 ? 18.493 -0.615 19.296 1.00 16.34 149 ALA B CA 1
ATOM 2739 C C . ALA B 1 157 ? 17.781 0.317 18.320 1.00 16.48 149 ALA B C 1
ATOM 2740 O O . ALA B 1 157 ? 18.106 0.338 17.126 1.00 16.53 149 ALA B O 1
ATOM 2742 N N . SER B 1 158 ? 16.827 1.110 18.815 1.00 14.72 150 SER B N 1
ATOM 2743 C CA . SER B 1 158 ? 16.133 2.068 17.961 1.00 15.18 150 SER B CA 1
ATOM 2744 C C . SER B 1 158 ? 17.095 3.110 17.430 1.00 16.76 150 SER B C 1
ATOM 2745 O O . SER B 1 158 ? 16.987 3.532 16.270 1.00 17.14 150 SER B O 1
ATOM 2748 N N . LYS B 1 159 ? 18.049 3.542 18.256 1.00 15.87 151 LYS B N 1
ATOM 2749 C CA . LYS B 1 159 ? 18.995 4.537 17.786 1.00 15.57 151 LYS B CA 1
ATOM 2750 C C . LYS B 1 159 ? 20.021 3.941 16.846 1.00 17.62 151 LYS B C 1
ATOM 2751 O O . LYS B 1 159 ? 20.510 4.630 15.954 1.00 16.33 151 LYS B O 1
ATOM 2757 N N . ALA B 1 160 ? 20.360 2.665 17.017 1.00 15.45 152 ALA B N 1
ATOM 2758 C CA . ALA B 1 160 ? 21.210 1.987 16.053 1.00 16.48 152 ALA B CA 1
ATOM 2759 C C . ALA B 1 160 ? 20.503 1.869 14.708 1.00 16.90 152 ALA B C 1
ATOM 2760 O O . ALA B 1 160 ? 21.130 2.027 13.660 1.00 16.56 152 ALA B O 1
ATOM 2762 N N . ALA B 1 161 ? 19.198 1.603 14.724 1.00 17.60 153 ALA B N 1
ATOM 2763 C CA . ALA B 1 161 ? 18.451 1.563 13.470 1.00 17.29 153 ALA B CA 1
ATOM 2764 C C . ALA B 1 161 ? 18.439 2.938 12.834 1.00 15.96 153 ALA B C 1
ATOM 2765 O O . ALA B 1 161 ? 18.667 3.076 11.636 1.00 16.08 153 ALA B O 1
ATOM 2767 N N . LEU B 1 162 ? 18.184 3.966 13.640 1.00 16.73 154 LEU B N 1
ATOM 2768 C CA . LEU B 1 162 ? 18.170 5.328 13.125 1.00 16.47 154 LEU B CA 1
ATOM 2769 C C . LEU B 1 162 ? 19.504 5.673 12.478 1.00 16.01 154 LEU B C 1
ATOM 2770 O O . LEU B 1 162 ? 19.549 6.263 11.387 1.00 18.32 154 LEU B O 1
ATOM 2775 N N . LYS B 1 163 ? 20.608 5.353 13.146 1.00 15.39 155 LYS B N 1
ATOM 2776 C CA . LYS B 1 163 ? 21.913 5.658 12.570 1.00 15.60 155 LYS B CA 1
ATOM 2777 C C . LYS B 1 163 ? 22.083 4.952 11.230 1.00 17.62 155 LYS B C 1
ATOM 2778 O O . LYS B 1 163 ? 22.520 5.549 10.245 1.00 16.19 155 LYS B O 1
ATOM 2784 N N . SER B 1 164 ? 21.751 3.661 11.176 1.00 16.96 156 SER B N 1
ATOM 2785 C CA . SER B 1 164 ? 21.891 2.910 9.937 1.00 15.23 156 SER B CA 1
ATOM 2786 C C . SER B 1 164 ? 21.052 3.522 8.828 1.00 17.42 156 SER B C 1
ATOM 2787 O O . SER B 1 164 ? 21.511 3.676 7.688 1.00 17.22 156 SER B O 1
ATOM 2790 N N . LEU B 1 165 ? 19.799 3.837 9.136 1.00 16.28 157 LEU B N 1
ATOM 2791 C CA . LEU B 1 165 ? 18.914 4.472 8.166 1.00 15.67 157 LEU B CA 1
ATOM 2792 C C . LEU B 1 165 ? 19.500 5.777 7.657 1.00 17.32 157 LEU B C 1
ATOM 2793 O O . LEU B 1 165 ? 19.558 6.019 6.445 1.00 16.93 157 LEU B O 1
ATOM 2798 N N . ALA B 1 166 ? 19.938 6.633 8.572 1.00 16.65 158 ALA B N 1
ATOM 2799 C CA . ALA B 1 166 ? 20.485 7.923 8.166 1.00 18.14 158 ALA B CA 1
ATOM 2800 C C . ALA B 1 166 ? 21.708 7.763 7.266 1.00 17.67 158 ALA B C 1
ATOM 2801 O O . ALA B 1 166 ? 21.881 8.536 6.313 1.00 17.87 158 ALA B O 1
ATOM 2803 N N . LEU B 1 167 ? 22.582 6.785 7.551 1.00 15.91 159 LEU B N 1
ATOM 2804 C CA . LEU B 1 167 ? 23.757 6.590 6.715 1.00 17.03 159 LEU B CA 1
ATOM 2805 C C . LEU B 1 167 ? 23.363 6.085 5.334 1.00 17.77 159 LEU B C 1
ATOM 2806 O O . LEU B 1 167 ? 23.970 6.477 4.342 1.00 17.99 159 LEU B O 1
ATOM 2811 N N . THR B 1 168 ? 22.377 5.186 5.239 1.00 17.18 160 THR B N 1
ATOM 2812 C CA . THR B 1 168 ? 21.999 4.724 3.905 1.00 17.74 160 THR B CA 1
ATOM 2813 C C . THR B 1 168 ? 21.318 5.838 3.116 1.00 18.28 160 THR B C 1
ATOM 2814 O O . THR B 1 168 ? 21.564 5.981 1.913 1.00 17.90 160 THR B O 1
ATOM 2818 N N . VAL B 1 169 ? 20.499 6.657 3.783 1.00 16.95 161 VAL B N 1
ATOM 2819 C CA . VAL B 1 169 ? 19.939 7.835 3.137 1.00 18.08 161 VAL B CA 1
ATOM 2820 C C . VAL B 1 169 ? 21.056 8.760 2.666 1.00 17.64 161 VAL B C 1
ATOM 2821 O O . VAL B 1 169 ? 21.007 9.297 1.554 1.00 18.05 161 VAL B O 1
ATOM 2825 N N . GLY B 1 170 ? 22.101 8.922 3.478 1.00 18.64 162 GLY B N 1
ATOM 2826 C CA . GLY B 1 170 ? 23.246 9.703 3.049 1.00 18.54 162 GLY B CA 1
ATOM 2827 C C . GLY B 1 170 ? 23.906 9.155 1.805 1.00 18.73 162 GLY B C 1
ATOM 2828 O O . GLY B 1 170 ? 24.349 9.911 0.945 1.00 20.49 162 GLY B O 1
ATOM 2829 N N . LEU B 1 171 ? 24.023 7.825 1.707 1.00 17.25 163 LEU B N 1
ATOM 2830 C CA . LEU B 1 171 ? 24.536 7.239 0.480 1.00 16.85 163 LEU B CA 1
ATOM 2831 C C . LEU B 1 171 ? 23.588 7.476 -0.698 1.00 19.24 163 LEU B C 1
ATOM 2832 O O . LEU B 1 171 ? 24.039 7.810 -1.809 1.00 21.34 163 LEU B O 1
ATOM 2837 N N . GLU B 1 172 ? 22.271 7.328 -0.472 1.00 18.75 164 GLU B N 1
ATOM 2838 C CA . GLU B 1 172 ? 21.286 7.564 -1.534 1.00 18.02 164 GLU B CA 1
ATOM 2839 C C . GLU B 1 172 ? 21.311 8.990 -2.038 1.00 19.31 164 GLU B C 1
ATOM 2840 O O . GLU B 1 172 ? 21.019 9.225 -3.212 1.00 23.56 164 GLU B O 1
ATOM 2846 N N . LEU B 1 173 ? 21.635 9.957 -1.177 1.00 18.40 165 LEU B N 1
ATOM 2847 C CA . LEU B 1 173 ? 21.610 11.362 -1.566 1.00 18.80 165 LEU B CA 1
ATOM 2848 C C . LEU B 1 173 ? 22.985 11.922 -1.885 1.00 20.09 165 LEU B C 1
ATOM 2849 O O . LEU B 1 173 ? 23.079 13.074 -2.317 1.00 19.74 165 LEU B O 1
ATOM 2854 N N . ALA B 1 174 ? 24.049 11.135 -1.739 1.00 20.17 166 ALA B N 1
ATOM 2855 C CA . ALA B 1 174 ? 25.385 11.660 -2.017 1.00 20.64 166 ALA B CA 1
ATOM 2856 C C . ALA B 1 174 ? 25.519 12.113 -3.465 1.00 23.01 166 ALA B C 1
ATOM 2857 O O . ALA B 1 174 ? 26.228 13.082 -3.756 1.00 22.19 166 ALA B O 1
ATOM 2859 N N . GLY B 1 175 ? 24.883 11.407 -4.401 1.00 21.82 167 GLY B N 1
ATOM 2860 C CA . GLY B 1 175 ? 24.950 11.823 -5.790 1.00 24.73 167 GLY B CA 1
ATOM 2861 C C . GLY B 1 175 ? 24.260 13.140 -6.058 1.00 24.07 167 GLY B C 1
ATOM 2862 O O . GLY B 1 175 ? 24.514 13.767 -7.094 1.00 28.42 167 GLY B O 1
ATOM 2863 N N . SER B 1 176 ? 23.402 13.568 -5.146 1.00 21.18 168 SER B N 1
ATOM 2864 C CA . SER B 1 176 ? 22.753 14.871 -5.226 1.00 22.06 168 SER B CA 1
ATOM 2865 C C . SER B 1 176 ? 23.526 15.944 -4.476 1.00 20.63 168 SER B C 1
ATOM 2866 O O . SER B 1 176 ? 23.069 17.097 -4.425 1.00 23.63 168 SER B O 1
ATOM 2869 N N . GLY B 1 177 ? 24.679 15.598 -3.903 1.00 23.61 169 GLY B N 1
ATOM 2870 C CA . GLY B 1 177 ? 25.489 16.565 -3.204 1.00 25.78 169 GLY B CA 1
ATOM 2871 C C . GLY B 1 177 ? 25.071 16.836 -1.782 1.00 26.36 169 GLY B C 1
ATOM 2872 O O . GLY B 1 177 ? 25.530 17.823 -1.204 1.00 23.10 169 GLY B O 1
ATOM 2873 N N . VAL B 1 178 ? 24.223 15.995 -1.189 1.00 19.73 170 VAL B N 1
ATOM 2874 C CA . VAL B 1 178 ? 23.697 16.230 0.149 1.00 18.44 170 VAL B CA 1
ATOM 2875 C C . VAL B 1 178 ? 24.627 15.579 1.161 1.00 21.68 170 VAL B C 1
ATOM 2876 O O . VAL B 1 178 ? 24.975 14.406 1.024 1.00 22.96 170 VAL B O 1
ATOM 2880 N N . ARG B 1 179 ? 24.989 16.315 2.199 1.00 19.73 171 ARG B N 1
ATOM 2881 C CA . ARG B 1 179 ? 25.828 15.796 3.272 1.00 19.45 171 ARG B CA 1
ATOM 2882 C C . ARG B 1 179 ? 24.939 15.343 4.410 1.00 18.73 171 ARG B C 1
ATOM 2883 O O . ARG B 1 179 ? 23.998 16.040 4.785 1.00 23.44 171 ARG B O 1
ATOM 2891 N N . CYS B 1 180 ? 25.249 14.186 4.979 1.00 16.65 172 CYS B N 1
ATOM 2892 C CA . CYS B 1 180 ? 24.351 13.560 5.936 1.00 17.26 172 CYS B CA 1
ATOM 2893 C C . CYS B 1 180 ? 25.179 13.001 7.074 1.00 17.80 172 CYS B C 1
ATOM 2894 O O . CYS B 1 180 ? 25.977 12.083 6.860 1.00 18.49 172 CYS B O 1
ATOM 2899 N N . ASN B 1 181 ? 24.988 13.549 8.268 1.00 17.01 173 ASN B N 1
ATOM 2900 C CA . ASN B 1 181 ? 25.806 13.199 9.418 1.00 13.84 173 ASN B CA 1
ATOM 2901 C C . ASN B 1 181 ? 24.938 13.037 10.651 1.00 16.42 173 ASN B C 1
ATOM 2902 O O . ASN B 1 181 ? 23.752 13.355 10.659 1.00 16.87 173 ASN B O 1
ATOM 2907 N N . LEU B 1 182 ? 25.561 12.569 11.726 1.00 17.01 174 LEU B N 1
ATOM 2908 C CA . LEU B 1 182 ? 24.874 12.349 12.981 1.00 16.65 174 LEU B CA 1
ATOM 2909 C C . LEU B 1 182 ? 25.677 12.912 14.137 1.00 16.68 174 LEU B C 1
ATOM 2910 O O . LEU B 1 182 ? 26.893 13.071 14.061 1.00 17.09 174 LEU B O 1
ATOM 2915 N N . VAL B 1 183 ? 24.949 13.220 15.215 1.00 17.23 175 VAL B N 1
ATOM 2916 C CA A VAL B 1 183 ? 25.532 13.487 16.522 0.43 15.28 175 VAL B CA 1
ATOM 2917 C CA B VAL B 1 183 ? 25.525 13.491 16.525 0.57 15.25 175 VAL B CA 1
ATOM 2918 C C . VAL B 1 183 ? 24.923 12.478 17.486 1.00 17.94 175 VAL B C 1
ATOM 2919 O O . VAL B 1 183 ? 23.725 12.189 17.424 1.00 19.37 175 VAL B O 1
ATOM 2926 N N . SER B 1 184 ? 25.741 11.938 18.376 1.00 15.75 176 SER B N 1
ATOM 2927 C CA . SER B 1 184 ? 25.331 10.929 19.354 1.00 16.45 176 SER B CA 1
ATOM 2928 C C . SER B 1 184 ? 25.560 11.466 20.756 1.00 18.20 176 SER B C 1
ATOM 2929 O O . SER B 1 184 ? 26.656 11.326 21.315 1.00 19.38 176 SER B O 1
ATOM 2932 N N . PRO B 1 185 ? 24.551 12.066 21.376 1.00 19.55 177 PRO B N 1
ATOM 2933 C CA . PRO B 1 185 ? 24.696 12.538 22.745 1.00 20.90 177 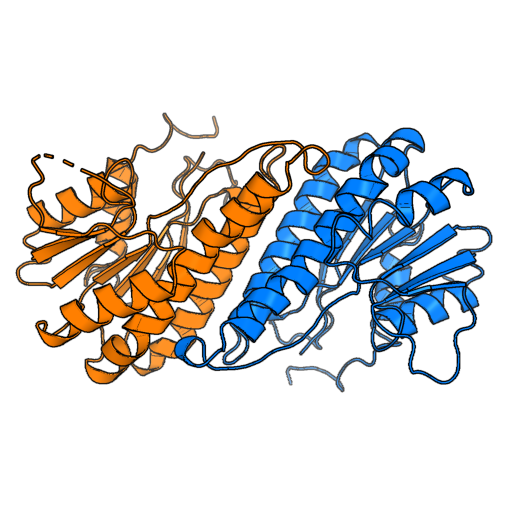PRO B CA 1
ATOM 2934 C C . PRO B 1 185 ? 24.698 11.408 23.748 1.00 22.57 177 PRO B C 1
ATOM 2935 O O . PRO B 1 185 ? 24.215 10.304 23.494 1.00 22.14 177 PRO B O 1
ATOM 2939 N N . GLY B 1 186 ? 25.204 11.725 24.930 1.00 24.81 178 GLY B N 1
ATOM 2940 C CA . GLY B 1 186 ? 25.064 10.867 26.079 1.00 27.03 178 GLY B CA 1
ATOM 2941 C C . GLY B 1 186 ? 23.636 10.837 26.596 1.00 36.04 178 GLY B C 1
ATOM 2942 O O . GLY B 1 186 ? 22.727 11.496 26.089 1.00 39.31 178 GLY B O 1
ATOM 2943 N N . SER B 1 187 ? 23.442 10.032 27.633 1.00 54.47 179 SER B N 1
ATOM 2944 C CA . SER B 1 187 ? 22.119 9.832 28.214 1.00 65.62 179 SER B CA 1
ATOM 2945 C C . SER B 1 187 ? 22.185 9.896 29.734 1.00 59.35 179 SER B C 1
ATOM 2946 O O . SER B 1 187 ? 22.077 10.975 30.321 1.00 70.12 179 SER B O 1
ATOM 2949 N N . GLY B 1 217 ? 38.508 9.001 35.174 1.00 60.44 209 GLY B N 1
ATOM 2950 C CA . GLY B 1 217 ? 38.056 10.344 34.852 1.00 69.82 209 GLY B CA 1
ATOM 2951 C C . GLY B 1 217 ? 37.155 10.436 33.632 1.00 70.47 209 GLY B C 1
ATOM 2952 O O . GLY B 1 217 ? 37.030 11.501 33.021 1.00 70.88 209 GLY B O 1
ATOM 2953 N N . ILE B 1 218 ? 36.526 9.322 33.271 1.00 76.61 210 ILE B N 1
ATOM 2954 C CA . ILE B 1 218 ? 35.578 9.286 32.156 1.00 72.62 210 ILE B CA 1
ATOM 2955 C C . ILE B 1 218 ? 34.205 8.941 32.724 1.00 78.92 210 ILE B C 1
ATOM 2956 O O . ILE B 1 218 ? 34.102 8.042 33.572 1.00 85.58 210 ILE B O 1
ATOM 2961 N N . PRO B 1 219 ? 33.124 9.627 32.312 1.00 68.17 211 PRO B N 1
ATOM 2962 C CA . PRO B 1 219 ? 33.075 10.753 31.361 1.00 70.59 211 PRO B CA 1
ATOM 2963 C C . PRO B 1 219 ? 33.844 11.982 31.847 1.00 78.55 211 PRO B C 1
ATOM 2964 O O . PRO B 1 219 ? 34.067 12.207 33.044 1.00 67.37 211 PRO B O 1
ATOM 2968 N N . LEU B 1 220 ? 34.288 12.774 30.876 1.00 79.89 212 LEU B N 1
ATOM 2969 C CA . LEU B 1 220 ? 35.055 13.985 31.124 1.00 87.74 212 LEU B CA 1
ATOM 2970 C C . LEU B 1 220 ? 34.101 15.172 31.190 1.00 98.08 212 LEU B C 1
ATOM 2971 O O . LEU B 1 220 ? 33.409 15.474 30.211 1.00 84.71 212 LEU B O 1
ATOM 2976 N N . GLY B 1 221 ? 34.053 15.831 32.347 1.00 99.87 213 GLY B N 1
ATOM 2977 C CA . GLY B 1 221 ? 33.173 16.962 32.548 1.00 89.26 213 GLY B CA 1
ATOM 2978 C C . GLY B 1 221 ? 31.725 16.549 32.736 1.00 92.42 213 GLY B C 1
ATOM 2979 O O . GLY B 1 221 ? 31.333 15.393 32.551 1.00 87.24 213 GLY B O 1
ATOM 2980 N N . LYS B 1 222 ? 30.912 17.534 33.111 1.00 80.85 214 LYS B N 1
ATOM 2981 C CA . LYS B 1 222 ? 29.486 17.304 33.273 1.00 80.16 214 LYS B CA 1
ATOM 2982 C C . LYS B 1 222 ? 28.869 16.868 31.945 1.00 87.33 214 LYS B C 1
ATOM 2983 O O . LYS B 1 222 ? 29.407 17.127 30.865 1.00 87.25 214 LYS B O 1
ATOM 2985 N N . ILE B 1 223 ? 27.724 16.183 32.037 1.00 92.24 215 ILE B N 1
ATOM 2986 C CA . ILE B 1 223 ? 27.047 15.700 30.839 1.00 84.81 215 ILE B CA 1
ATOM 2987 C C . ILE B 1 223 ? 26.884 16.843 29.851 1.00 66.51 215 ILE B C 1
ATOM 2988 O O . ILE B 1 223 ? 26.616 17.987 30.236 1.00 72.56 215 ILE B O 1
ATOM 2990 N N . ALA B 1 224 ? 27.051 16.537 28.567 1.00 69.73 216 ALA B N 1
ATOM 2991 C CA . ALA B 1 224 ? 26.950 17.567 27.541 1.00 68.68 216 ALA B CA 1
ATOM 2992 C C . ALA B 1 224 ? 25.508 18.039 27.414 1.00 57.89 216 ALA B C 1
ATOM 2993 O O . ALA B 1 224 ? 24.586 17.234 27.252 1.00 54.96 216 ALA B O 1
ATOM 2995 N N . ARG B 1 225 ? 25.324 19.330 27.479 1.00 49.08 217 ARG B N 1
ATOM 2996 C CA . ARG B 1 225 ? 24.010 19.944 27.521 1.00 41.08 217 ARG B CA 1
ATOM 2997 C C . ARG B 1 225 ? 23.492 20.217 26.115 1.00 29.76 217 ARG B C 1
ATOM 2998 O O . ARG B 1 225 ? 24.257 20.236 25.146 1.00 32.77 217 ARG B O 1
ATOM 3006 N N . PRO B 1 226 ? 22.174 20.410 25.970 1.00 31.57 218 PRO B N 1
ATOM 3007 C CA . PRO B 1 226 ? 21.618 20.676 24.632 1.00 28.68 218 PRO B CA 1
ATOM 3008 C C . PRO B 1 226 ? 22.331 21.767 23.855 1.00 27.42 218 PRO B C 1
ATOM 3009 O O . PRO B 1 226 ? 22.461 21.652 22.637 1.00 25.53 218 PRO B O 1
ATOM 3013 N N . GLN B 1 227 ? 22.801 22.828 24.509 1.00 30.68 219 GLN B N 1
ATOM 3014 C CA . GLN B 1 227 ? 23.457 23.891 23.752 1.00 30.92 219 GLN B CA 1
ATOM 3015 C C . GLN B 1 227 ? 24.747 23.410 23.114 1.00 33.75 219 GLN B C 1
ATOM 3016 O O . GLN B 1 227 ? 25.085 23.820 21.998 1.00 31.97 219 GLN B O 1
ATOM 3022 N N . GLU B 1 228 ? 25.502 22.570 23.818 1.00 33.56 220 GLU B N 1
ATOM 3023 C CA . GLU B 1 228 ? 26.719 22.014 23.236 1.00 36.80 220 GLU B CA 1
ATOM 3024 C C . GLU B 1 228 ? 26.395 21.102 22.063 1.00 36.36 220 GLU B C 1
ATOM 3025 O O . GLU B 1 228 ? 27.074 21.138 21.025 1.00 33.68 220 GLU B O 1
ATOM 3027 N N . ILE B 1 229 ? 25.353 20.278 22.202 1.00 24.14 221 ILE B N 1
ATOM 3028 C CA . ILE B 1 229 ? 24.962 19.409 21.104 1.00 25.72 221 ILE B CA 1
ATOM 3029 C C . ILE B 1 229 ? 24.572 20.258 19.908 1.00 23.10 221 ILE B C 1
ATOM 3030 O O . ILE B 1 229 ? 24.912 19.941 18.759 1.00 22.21 221 ILE B O 1
ATOM 3035 N N . ALA B 1 230 ? 23.822 21.333 20.164 1.00 21.71 222 ALA B N 1
ATOM 3036 C CA . ALA B 1 230 ? 23.369 22.209 19.086 1.00 20.61 222 ALA B CA 1
ATOM 3037 C C . ALA B 1 230 ? 24.553 22.791 18.330 1.00 24.18 222 ALA B C 1
ATOM 3038 O O . ALA B 1 230 ? 24.530 22.861 17.099 1.00 21.75 222 ALA B O 1
ATOM 3040 N N . ASN B 1 231 ? 25.626 23.158 19.040 1.00 24.51 223 ASN B N 1
ATOM 3041 C CA . ASN B 1 231 ? 26.766 23.713 18.330 1.00 24.75 223 ASN B CA 1
ATOM 3042 C C . ASN B 1 231 ? 27.399 22.685 17.397 1.00 23.93 223 ASN B C 1
ATOM 3043 O O . ASN B 1 231 ? 27.855 23.038 16.302 1.00 23.55 223 ASN B O 1
ATOM 3048 N N . THR B 1 232 ? 27.438 21.415 17.811 1.00 21.89 224 THR B N 1
ATOM 3049 C CA . THR B 1 232 ? 27.994 20.367 16.953 1.00 17.77 224 THR B CA 1
ATOM 3050 C C . THR B 1 232 ? 27.110 20.147 15.732 1.00 19.64 224 THR B C 1
ATOM 3051 O O . THR B 1 232 ? 27.613 19.970 14.617 1.00 19.14 224 THR B O 1
ATOM 3055 N N . ILE B 1 233 ? 25.788 20.192 15.926 1.00 19.54 225 ILE B N 1
ATOM 3056 C CA . ILE B 1 233 ? 24.842 20.081 14.818 1.00 17.08 225 ILE B CA 1
ATOM 3057 C C . ILE B 1 233 ? 25.061 21.207 13.814 1.00 19.70 225 ILE B C 1
ATOM 3058 O O . ILE B 1 233 ? 25.120 20.969 12.603 1.00 18.70 225 ILE B O 1
ATOM 3063 N N . LEU B 1 234 ? 25.205 22.444 14.300 1.00 21.01 226 LEU B N 1
ATOM 3064 C CA . LEU B 1 234 ? 25.410 23.561 13.376 1.00 19.90 226 LEU B CA 1
ATOM 3065 C C . LEU B 1 234 ? 26.727 23.405 12.629 1.00 18.65 226 LEU B C 1
ATOM 3066 O O . LEU B 1 234 ? 26.797 23.668 11.429 1.00 20.80 226 LEU B O 1
ATOM 3071 N N . PHE B 1 235 ? 27.783 22.957 13.316 1.00 18.41 227 PHE B N 1
ATOM 3072 C CA . PHE B 1 235 ? 29.034 22.680 12.620 1.00 18.03 227 PHE B CA 1
ATOM 3073 C C . PHE B 1 235 ? 28.814 21.685 11.473 1.00 17.17 227 PHE B C 1
ATOM 3074 O O . PHE B 1 235 ? 29.212 21.939 10.330 1.00 20.40 227 PHE B O 1
ATOM 3082 N N . LEU B 1 236 ? 28.162 20.553 11.758 1.00 19.06 228 LEU B N 1
ATOM 3083 C CA . LEU B 1 236 ? 27.990 19.522 10.737 1.00 19.10 228 LEU B CA 1
ATOM 3084 C C . LEU B 1 236 ? 27.089 19.980 9.599 1.00 18.85 228 LEU B C 1
ATOM 3085 O O . LEU B 1 236 ? 27.231 19.505 8.462 1.00 22.14 228 LEU B O 1
ATOM 3090 N N . ALA B 1 237 ? 26.189 20.921 9.870 1.00 17.40 229 ALA B N 1
ATOM 3091 C CA . ALA B 1 237 ? 25.323 21.470 8.850 1.00 20.04 229 ALA B CA 1
ATOM 3092 C C . ALA B 1 237 ? 25.993 22.545 8.019 1.00 21.45 229 ALA B C 1
ATOM 3093 O O . ALA B 1 237 ? 25.461 22.892 6.967 1.00 23.60 229 ALA B O 1
ATOM 3095 N N . SER B 1 238 ? 27.131 23.068 8.466 1.00 19.73 230 SER B N 1
ATOM 3096 C CA . SER B 1 238 ? 27.735 24.266 7.904 1.00 20.22 230 SER B CA 1
ATOM 3097 C C . SER B 1 238 ? 28.650 23.960 6.719 1.00 22.21 230 SER B C 1
ATOM 3098 O O . SER B 1 238 ? 29.077 22.822 6.487 1.00 23.07 230 SER B O 1
ATOM 3101 N N . SER B 1 239 ? 28.996 25.031 6.001 1.00 24.61 231 SER B N 1
ATOM 3102 C CA . SER B 1 239 ? 29.935 24.926 4.893 1.00 25.17 231 SER B CA 1
ATOM 3103 C C . SER B 1 239 ? 31.321 24.506 5.372 1.00 26.84 231 SER B C 1
ATOM 3104 O O . SER B 1 239 ? 32.122 24.018 4.566 1.00 29.55 231 SER B O 1
ATOM 3107 N N . HIS B 1 240 ? 31.617 24.659 6.667 1.00 24.34 232 HIS B N 1
ATOM 3108 C CA . HIS B 1 240 ? 32.913 24.237 7.181 1.00 25.12 232 HIS B CA 1
ATOM 3109 C C . HIS B 1 240 ? 33.037 22.731 7.253 1.00 23.65 232 HIS B C 1
ATOM 3110 O O . HIS B 1 240 ? 34.144 22.226 7.468 1.00 26.92 232 HIS B O 1
ATOM 3117 N N . ALA B 1 241 ? 31.940 22.018 7.117 1.00 21.11 233 ALA B N 1
ATOM 3118 C CA . ALA B 1 241 ? 31.950 20.571 7.139 1.00 20.69 233 ALA B CA 1
ATOM 3119 C C . ALA B 1 241 ? 31.677 19.998 5.760 1.00 18.98 233 ALA B C 1
ATOM 3120 O O . ALA B 1 241 ? 31.184 18.882 5.651 1.00 20.91 233 ALA B O 1
ATOM 3122 N N . SER B 1 242 ? 32.049 20.723 4.705 1.00 20.70 234 SER B N 1
ATOM 3123 C CA . SER B 1 242 ? 31.643 20.322 3.362 1.00 21.16 234 SER B CA 1
ATOM 3124 C C . SER B 1 242 ? 32.286 19.016 2.906 1.00 24.86 234 SER B C 1
ATOM 3125 O O . SER B 1 242 ? 31.780 18.395 1.968 1.00 28.64 234 SER B O 1
ATOM 3128 N N . HIS B 1 243 ? 33.365 18.570 3.543 1.00 21.02 235 HIS B N 1
ATOM 3129 C CA . HIS B 1 243 ? 33.990 17.305 3.177 1.00 20.50 235 HIS B CA 1
ATOM 3130 C C . HIS B 1 243 ? 33.673 16.206 4.187 1.00 20.47 235 HIS B C 1
ATOM 3131 O O . HIS B 1 243 ? 34.322 15.154 4.196 1.00 21.24 235 HIS B O 1
ATOM 3138 N N . ILE B 1 244 ? 32.705 16.451 5.056 1.00 18.15 236 ILE B N 1
ATOM 3139 C CA . ILE B 1 244 ? 32.308 15.511 6.092 1.00 17.66 236 ILE B CA 1
ATOM 3140 C C . ILE B 1 244 ? 30.935 14.977 5.739 1.00 16.74 236 ILE B C 1
ATOM 3141 O O . ILE B 1 244 ? 29.957 15.732 5.731 1.00 17.33 236 ILE B O 1
ATOM 3146 N N . THR B 1 245 ? 30.860 13.677 5.462 1.00 16.84 237 THR B N 1
ATOM 3147 C CA . THR B 1 245 ? 29.566 13.026 5.349 1.00 16.45 237 THR B CA 1
ATOM 3148 C C . THR B 1 245 ? 29.683 11.586 5.818 1.00 18.19 237 THR B C 1
ATOM 3149 O O . THR B 1 245 ? 30.764 10.981 5.812 1.00 17.70 237 THR B O 1
ATOM 3153 N N . LEU B 1 246 ? 28.537 11.077 6.265 1.00 17.91 238 LEU B N 1
ATOM 3154 C CA . LEU B 1 246 ? 28.360 9.730 6.827 1.00 16.67 238 LEU B CA 1
ATOM 3155 C C . LEU B 1 246 ? 29.121 9.574 8.133 1.00 16.95 238 LEU B C 1
ATOM 3156 O O . LEU B 1 246 ? 29.475 8.457 8.506 1.00 20.73 238 LEU B O 1
ATOM 3161 N N . GLN B 1 247 ? 29.353 10.672 8.834 1.00 15.80 239 GLN B N 1
ATOM 3162 C CA . GLN B 1 247 ? 30.050 10.669 10.106 1.00 15.50 239 GLN B CA 1
ATOM 3163 C C . GLN B 1 247 ? 29.099 10.839 11.276 1.00 18.98 239 GLN B C 1
ATOM 3164 O O . GLN B 1 247 ? 27.959 11.257 11.123 1.00 20.01 239 GLN B O 1
ATOM 3170 N N . ASP B 1 248 ? 29.565 10.436 12.446 1.00 18.03 240 ASP B N 1
ATOM 3171 C CA . ASP B 1 248 ? 28.766 10.420 13.673 1.00 19.31 240 ASP B CA 1
ATOM 3172 C C . ASP B 1 248 ? 29.679 10.878 14.797 1.00 20.36 240 ASP B C 1
ATOM 3173 O O . ASP B 1 248 ? 30.614 10.148 15.167 1.00 24.35 240 ASP B O 1
ATOM 3178 N N . ILE B 1 249 ? 29.455 12.072 15.327 1.00 18.16 241 ILE B N 1
ATOM 3179 C CA . ILE B 1 249 ? 30.290 12.606 16.394 1.00 17.10 241 ILE B CA 1
ATOM 3180 C C . ILE B 1 249 ? 29.602 12.291 17.719 1.00 18.57 241 ILE B C 1
ATOM 3181 O O . ILE B 1 249 ? 28.476 12.735 17.961 1.00 19.17 241 ILE B O 1
ATOM 3186 N N . VAL B 1 250 ? 30.265 11.517 18.577 1.00 19.09 242 VAL B N 1
ATOM 3187 C CA . VAL B 1 250 ? 29.742 11.195 19.898 1.00 18.36 242 VAL B CA 1
ATOM 3188 C C . VAL B 1 250 ? 30.120 12.315 20.859 1.00 17.61 242 VAL B C 1
ATOM 3189 O O . VAL B 1 250 ? 31.296 12.666 21.012 1.00 20.70 242 VAL B O 1
ATOM 3193 N N . VAL B 1 251 ? 29.116 12.867 21.528 1.00 20.65 243 VAL B N 1
ATOM 3194 C CA . VAL B 1 251 ? 29.322 13.988 22.429 1.00 22.17 243 VAL B CA 1
ATOM 3195 C C . VAL B 1 251 ? 28.886 13.521 23.812 1.00 26.04 243 VAL B C 1
ATOM 3196 O O . VAL B 1 251 ? 27.750 13.757 24.240 1.00 26.20 243 VAL B O 1
ATOM 3200 N N . ASP B 1 252 ? 29.756 12.781 24.496 1.00 23.50 244 ASP B N 1
ATOM 3201 C CA . ASP B 1 252 ? 29.382 12.235 25.797 1.00 22.21 244 ASP B CA 1
ATOM 3202 C C . ASP B 1 252 ? 30.561 12.191 26.748 1.00 24.18 244 ASP B C 1
ATOM 3203 O O . ASP B 1 252 ? 30.582 11.369 27.676 1.00 24.93 244 ASP B O 1
ATOM 3208 N N . GLY B 1 253 ? 31.549 13.056 26.541 1.00 23.03 245 GLY B N 1
ATOM 3209 C CA . GLY B 1 253 ? 32.662 13.064 27.456 1.00 23.25 245 GLY B CA 1
ATOM 3210 C C . GLY B 1 253 ? 33.558 11.853 27.357 1.00 23.07 245 GLY B C 1
ATOM 3211 O O . GLY B 1 253 ? 34.328 11.595 28.281 1.00 24.45 245 GLY B O 1
ATOM 3212 N N . GLY B 1 254 ? 33.462 11.093 26.267 1.00 21.84 246 GLY B N 1
ATOM 3213 C CA . GLY B 1 254 ? 34.320 9.946 26.076 1.00 23.08 246 GLY B CA 1
ATOM 3214 C C . GLY B 1 254 ? 33.818 8.641 26.666 1.00 24.48 246 GLY B C 1
ATOM 3215 O O . GLY B 1 254 ? 34.570 7.665 26.680 1.00 24.70 246 GLY B O 1
ATOM 3216 N N . SER B 1 255 ? 32.559 8.582 27.112 1.00 23.94 247 SER B N 1
ATOM 3217 C CA . SER B 1 255 ? 32.061 7.403 27.824 1.00 25.89 247 SER B CA 1
ATOM 3218 C C . SER B 1 255 ? 32.135 6.124 26.993 1.00 23.97 247 SER B C 1
ATOM 3219 O O . SER B 1 255 ? 32.195 5.029 27.573 1.00 29.24 247 SER B O 1
ATOM 3222 N N . THR B 1 256 ? 32.092 6.218 25.656 1.00 24.26 248 THR B N 1
ATOM 3223 C CA . THR B 1 256 ? 32.190 5.027 24.813 1.00 25.26 248 THR B CA 1
ATOM 3224 C C . THR B 1 256 ? 33.627 4.651 24.493 1.00 26.85 248 THR B C 1
ATOM 3225 O O . THR B 1 256 ? 33.845 3.687 23.749 1.00 26.29 248 THR B O 1
ATOM 3229 N N . LEU B 1 257 ? 34.601 5.402 25.004 1.00 25.64 249 LEU B N 1
ATOM 3230 C CA . LEU B 1 257 ? 36.023 5.091 24.798 1.00 25.13 249 LEU B CA 1
ATOM 3231 C C . LEU B 1 257 ? 36.362 5.057 23.312 1.00 24.59 249 LEU B C 1
ATOM 3232 O O . LEU B 1 257 ? 37.210 4.279 22.876 1.00 28.06 249 LEU B O 1
ATOM 3237 N N . GLY B 1 258 ? 35.693 5.886 22.533 1.00 24.45 250 GLY B N 1
ATOM 3238 C CA . GLY B 1 258 ? 35.916 5.956 21.111 1.00 25.82 250 GLY B CA 1
ATOM 3239 C C . GLY B 1 258 ? 35.081 5.013 20.264 1.00 28.62 250 GLY B C 1
ATOM 3240 O O . GLY B 1 258 ? 35.194 5.057 19.032 1.00 31.22 250 GLY B O 1
ATOM 3241 N N . ALA B 1 259 ? 34.279 4.140 20.869 1.00 26.05 251 ALA B N 1
ATOM 3242 C CA . ALA B 1 259 ? 33.358 3.330 20.077 1.00 28.26 251 ALA B CA 1
ATOM 3243 C C . ALA B 1 259 ? 32.164 4.170 19.585 1.00 33.73 251 ALA B C 1
ATOM 3244 O O . ALA B 1 259 ? 31.837 5.251 20.095 1.00 28.82 251 ALA B O 1
#

B-factor: mean 28.05, std 11.82, range [13.84, 99.87]

Secondary structure (DSSP, 8-state):
----TT-EEEEESTTSHHHHHHHHHHHHTT-EEEEEES---SS---SEEEES-TT-HHHHHHHHHHHHHH-S---EEEE-------B-TTT--HHHHHHHHIIIIIHHHHHHHHHHHHHHHHT--EEEEE--GGGTS--TTBHHHHHHHHHHHHHHHHHHHHHHTTT-EEEEEEE----S-SSPPPHHHHHHHHHHHHSGGGTT--S-EEEESTTTTTT-/----TT-EEEEETTTSHHHHHHHHHHHHTT-EEEEEES----SSEEEE--TT-HHHHHHHHHHHHTT-S---EEEE-------B-TTT--HHHHHHHHHHHTHHHHHHHHHHHHHHHHH---EEEEE--GGGTS--TTBHHHHHHHHHHHHHHHHHHHHHHTTT-EEEEEEE----S-SSPPPHHHHHHHHHHHHSGGGTT--S-EEEESTTTTTT-

Nearest PDB structures (foldseek):
  8u9a-assembly1_A  TM=1.005E+00  e=8.105E-47  Klebsiella aerogenes KCTC 2190
  8sbw-assembly1_A  TM=1.004E+00  e=5.619E-45  Klebsiella aerogenes KCTC 2190
  8sbv-assembly2_B  TM=9.985E-01  e=3.446E-42  Klebsiella aerogenes KCTC 2190
  8sby-assembly1_A  TM=9.858E-01  e=3.243E-42  Klebsiella aerogenes KCTC 2190
  8sc0-assembly2_B  TM=9.904E-01  e=1.025E-41  Klebsiella aerogenes KCTC 2190

Sequence (437 aa):
GLDFHHGQTVWVTGAGKGIGYATALAFVEAGANVTGFDLAFDGEGYPFATEMLDVADADQQVRDDVCARLLNDIERLDVLVNAAGILRMGATDQLSAEDWQQTFAVNVGGAFNLFQQTMAQFRRQRGGAIVTVASDAAHTPRIGMSAYGASKAALKSLALTVGLELAGSGVRCNLVVSPGSGIPLGKIARPQEEIANTILFLASSHASHITLQDIVVDGGSTLGAGLDFHGQTVWVTGAGKGIGYATALAFVEAGANVTGFDLAFGYPFATEMMLDVADADQVRDVCARLLNDIERLDVLVNAAGILRMGATDQQLSAEDWQQTFAVNVGGAFNLFQQTMAQFRRQRRGGAIVTVASDAAHTPRIGMSAYGASKAALKSLALTVGLELAGSGVRCNLVVSPGSGIPLGKIARPQEIANTILFLASSHASHITLQDIVVDGGSTLGA